Protein 3MZO (pdb70)

Nearest PDB structures (foldseek):
  3mzo-assembly1_B  TM=9.950E-01  e=4.809E-27  Listeria innocua
  3mzo-assembly1_C  TM=9.823E-01  e=2.670E-24  Listeria innocua
  2paq-assembly1_A  TM=8.646E-01  e=4.583E-08  Escherichia coli K-12
  5tk6-assembly1_A  TM=8.213E-01  e=2.637E-07  Priestia megaterium
  2cqz-assembly1_D  TM=7.519E-01  e=4.560E-05  Pyrococcus horikoshii OT3

Radius of gyration: 26.07 Å; Cα contacts (8 Å, |Δi|>4): 784; chains: 3; bounding box: 57×78×60 Å

Structure (mmCIF, N/CA/C/O backbone):
data_3MZO
#
_entry.id   3MZO
#
_cell.length_a   101.243
_cell.length_b   121.866
_cell.length_c   66.621
_cell.angle_alpha   90.000
_cell.angle_beta   121.360
_cell.angle_gamma   90.000
#
_symmetry.space_group_name_H-M   'C 1 2 1'
#
loop_
_entity.id
_entity.type
_entity.pdbx_description
1 polymer 'Lin2634 protein'
2 non-polymer 'CALCIUM ION'
3 non-polymer DI(HYDROXYETHYL)ETHER
4 water water
#
loop_
_atom_site.group_PDB
_atom_site.id
_atom_site.type_symbol
_atom_site.label_atom_id
_atom_site.label_alt_id
_atom_site.label_comp_id
_atom_site.label_asym_id
_atom_site.label_entity_id
_atom_site.label_seq_id
_atom_site.pdbx_PDB_ins_code
_atom_site.Cartn_x
_atom_site.Cartn_y
_atom_site.Cartn_z
_atom_site.occupancy
_atom_site.B_iso_or_equiv
_atom_site.auth_seq_id
_atom_site.auth_comp_id
_atom_site.auth_asym_id
_atom_site.auth_atom_id
_atom_site.pdbx_PDB_model_num
ATOM 1 N N . GLY A 1 1 ? 18.658 80.586 -16.986 1.00 54.53 0 GLY A N 1
ATOM 2 C CA . GLY A 1 1 ? 19.586 81.584 -16.370 1.00 55.49 0 GLY A CA 1
ATOM 3 C C . GLY A 1 1 ? 18.830 82.755 -15.749 1.00 53.12 0 GLY A C 1
ATOM 4 O O . GLY A 1 1 ? 17.641 82.629 -15.416 1.00 55.14 0 GLY A O 1
ATOM 13 N N . GLY A 1 3 ? 16.580 85.679 -14.949 1.00 30.85 2 GLY A N 1
ATOM 14 C CA . GLY A 1 3 ? 15.329 86.230 -15.470 1.00 26.20 2 GLY A CA 1
ATOM 15 C C . GLY A 1 3 ? 14.179 86.088 -14.490 1.00 23.54 2 GLY A C 1
ATOM 16 O O . GLY A 1 3 ? 14.189 85.212 -13.623 1.00 22.62 2 GLY A O 1
ATOM 17 N N . ILE A 1 4 ? 13.176 86.953 -14.639 1.00 21.62 3 ILE A N 1
ATOM 18 C CA . ILE A 1 4 ? 11.987 86.916 -13.829 1.00 21.21 3 ILE A CA 1
ATOM 19 C C . ILE A 1 4 ? 11.214 85.604 -14.028 1.00 21.59 3 ILE A C 1
ATOM 20 O O . ILE A 1 4 ? 10.570 85.118 -13.099 1.00 21.31 3 ILE A O 1
ATOM 25 N N . HIS A 1 5 ? 11.335 85.003 -15.206 1.00 21.81 4 HIS A N 1
ATOM 26 C CA . HIS A 1 5 ? 10.727 83.694 -15.450 1.00 23.52 4 HIS A CA 1
ATOM 27 C C . HIS A 1 5 ? 11.197 82.690 -14.379 1.00 23.43 4 HIS A C 1
ATOM 28 O O . HIS A 1 5 ? 10.393 81.961 -13.807 1.00 20.12 4 HIS A O 1
ATOM 35 N N . GLN A 1 6 ? 12.485 82.693 -14.081 1.00 26.11 5 GLN A N 1
ATOM 36 C CA . GLN A 1 6 ? 13.045 81.789 -13.072 1.00 28.61 5 GLN A CA 1
ATOM 37 C C . GLN A 1 6 ? 12.446 82.067 -11.710 1.00 26.26 5 GLN A C 1
ATOM 38 O O . GLN A 1 6 ? 12.203 81.151 -10.915 1.00 27.30 5 GLN A O 1
ATOM 44 N N . TYR A 1 7 ? 12.280 83.346 -11.407 1.00 23.53 6 TYR A N 1
ATOM 45 C CA . TYR A 1 7 ? 11.689 83.751 -10.137 1.00 23.32 6 TYR A CA 1
ATOM 46 C C . TYR A 1 7 ? 10.237 83.264 -10.044 1.00 22.94 6 TYR A C 1
ATOM 47 O O . TYR A 1 7 ? 9.833 82.700 -9.017 1.00 20.32 6 TYR A O 1
ATOM 56 N N . PHE A 1 8 ? 9.457 83.492 -11.102 1.00 21.43 7 PHE A N 1
ATOM 57 C CA . PHE A 1 8 ? 8.091 83.007 -11.138 1.00 21.35 7 PHE A CA 1
ATOM 58 C C . PHE A 1 8 ? 8.004 81.465 -10.945 1.00 21.87 7 PHE A C 1
ATOM 59 O O . PHE A 1 8 ? 7.131 80.986 -10.205 1.00 21.86 7 PHE A O 1
ATOM 67 N N . GLN A 1 9 ? 8.877 80.698 -11.608 1.00 23.21 8 GLN A N 1
ATOM 68 C CA . GLN A 1 9 ? 8.905 79.227 -11.413 1.00 23.72 8 GLN A CA 1
ATOM 69 C C . GLN A 1 9 ? 9.173 78.862 -9.963 1.00 23.63 8 GLN A C 1
ATOM 70 O O . GLN A 1 9 ? 8.535 77.971 -9.400 1.00 24.22 8 GLN A O 1
ATOM 76 N N . SER A 1 10 ? 10.076 79.597 -9.352 1.00 23.00 9 SER A N 1
ATOM 77 C CA . SER A 1 10 ? 10.470 79.375 -7.955 1.00 26.21 9 SER A CA 1
ATOM 78 C C . SER A 1 10 ? 9.348 79.468 -6.939 1.00 24.94 9 SER A C 1
ATOM 79 O O . SE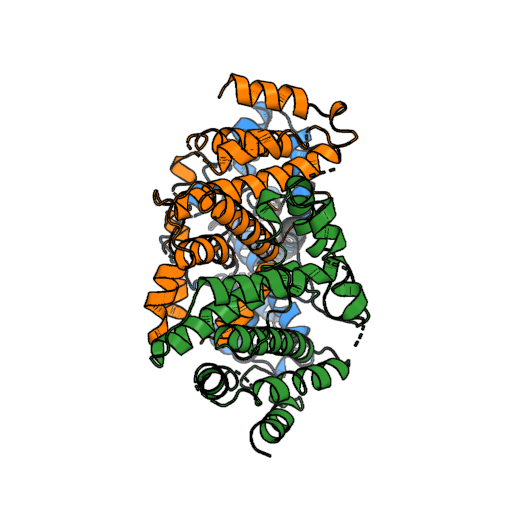R A 1 10 ? 9.411 78.806 -5.918 1.00 25.48 9 SER A O 1
ATOM 82 N N . LEU A 1 11 ? 8.343 80.295 -7.200 1.00 21.92 10 LEU A N 1
ATOM 83 C CA . LEU A 1 11 ? 7.218 80.437 -6.302 1.00 21.47 10 LEU A CA 1
ATOM 84 C C . LEU A 1 11 ? 6.548 79.105 -5.973 1.00 21.91 10 LEU A C 1
ATOM 85 O O . LEU A 1 11 ? 6.157 78.868 -4.824 1.00 22.28 10 LEU A O 1
ATOM 90 N N . SER A 1 12 ? 6.456 78.229 -6.961 1.00 18.68 11 SER A N 1
ATOM 91 C CA . SER A 1 12 ? 5.866 76.932 -6.806 1.00 22.31 11 SER A CA 1
ATOM 92 C C . SER A 1 12 ? 6.707 76.016 -5.933 1.00 20.32 11 SER A C 1
ATOM 93 O O . SER A 1 12 ? 6.164 75.123 -5.298 1.00 20.75 11 SER A O 1
ATOM 96 N N . ASP A 1 13 ? 8.021 76.183 -5.980 1.00 23.08 12 ASP A N 1
ATOM 97 C CA . ASP A 1 13 ? 8.921 75.382 -5.164 1.00 22.86 12 ASP A CA 1
ATOM 98 C C . ASP A 1 13 ? 8.670 75.567 -3.647 1.00 23.39 12 ASP A C 1
ATOM 99 O O . ASP A 1 13 ? 8.907 74.651 -2.862 1.00 24.77 12 ASP A O 1
ATOM 104 N N . LEU A 1 14 ? 8.131 76.722 -3.255 1.00 22.12 13 LEU A N 1
ATOM 105 C CA . LEU A 1 14 ? 7.786 76.977 -1.877 1.00 20.76 13 LEU A CA 1
ATOM 106 C C . LEU A 1 14 ? 6.590 76.185 -1.425 1.00 21.46 13 LEU A C 1
ATOM 107 O O . LEU A 1 14 ? 6.328 76.142 -0.231 1.00 20.58 13 LEU A O 1
ATOM 112 N N . GLU A 1 15 ? 5.895 75.525 -2.350 1.00 19.47 14 GLU A N 1
ATOM 113 C CA . GLU A 1 15 ? 4.820 74.596 -1.996 1.00 21.39 14 GLU A CA 1
ATOM 114 C C . GLU A 1 15 ? 5.378 73.245 -1.571 1.00 21.91 14 GLU A C 1
ATOM 115 O O . GLU A 1 15 ? 4.636 72.389 -1.092 1.00 23.23 14 GLU A O 1
ATOM 121 N N . ASN A 1 16 ? 6.655 73.018 -1.840 1.00 23.02 15 ASN A N 1
ATOM 122 C CA . ASN A 1 16 ? 7.258 71.742 -1.578 1.00 26.47 15 ASN A CA 1
ATOM 123 C C . ASN A 1 16 ? 8.200 71.790 -0.368 1.00 27.54 15 ASN A C 1
ATOM 124 O O . ASN A 1 16 ? 8.909 70.820 -0.112 1.00 29.30 15 ASN A O 1
ATOM 129 N N . ILE A 1 17 ? 8.266 72.936 0.311 1.00 27.20 16 ILE A N 1
ATOM 130 C CA . ILE A 1 17 ? 9.029 73.081 1.556 1.00 24.70 16 ILE A CA 1
ATOM 131 C C . ILE A 1 17 ? 7.988 73.219 2.635 1.00 23.96 16 ILE A C 1
ATOM 132 O O . ILE A 1 17 ? 7.104 74.064 2.547 1.00 20.41 16 ILE A O 1
ATOM 137 N N . TYR A 1 18 ? 8.093 72.391 3.659 1.00 23.24 17 TYR A N 1
ATOM 138 C CA . TYR A 1 18 ? 7.101 72.346 4.723 1.00 24.87 17 TYR A CA 1
ATOM 139 C C . TYR A 1 18 ? 7.651 72.862 6.047 1.00 26.42 17 TYR A C 1
ATOM 140 O O . TYR A 1 18 ? 8.845 72.819 6.326 1.00 28.46 17 TYR A O 1
ATOM 149 N N . ARG A 1 19 ? 6.763 73.372 6.862 1.00 24.42 18 ARG A N 1
ATOM 150 C CA . ARG A 1 19 ? 7.189 73.939 8.136 1.00 27.75 18 ARG A CA 1
ATOM 151 C C . ARG A 1 19 ? 7.457 72.857 9.172 1.00 27.75 18 ARG A C 1
ATOM 152 O O . ARG A 1 19 ? 6.692 71.903 9.268 1.00 23.70 18 ARG A O 1
ATOM 160 N N . CYS A 1 20 ? 8.533 73.043 9.922 1.00 32.32 19 CYS A N 1
ATOM 161 C CA . CYS A 1 20 ? 9.005 72.109 10.978 1.00 37.51 19 CYS A CA 1
ATOM 162 C C . CYS A 1 20 ? 8.749 70.645 10.637 1.00 33.95 19 CYS A C 1
ATOM 163 O O . CYS A 1 20 ? 7.920 69.981 11.230 1.00 33.09 19 CYS A O 1
ATOM 166 N N . PRO A 1 21 ? 9.432 70.165 9.618 1.00 31.30 20 PRO A N 1
ATOM 167 C CA . PRO A 1 21 ? 9.261 68.786 9.275 1.00 34.43 20 PRO A CA 1
ATOM 168 C C . PRO A 1 21 ? 9.888 67.890 10.360 1.00 33.16 20 PRO A C 1
ATOM 169 O O . PRO A 1 21 ? 10.780 68.322 11.091 1.00 32.90 20 PRO A O 1
ATOM 173 N N . GLY A 1 22 ? 9.380 66.679 10.490 1.00 33.67 21 GLY A N 1
ATOM 174 C CA . GLY A 1 22 ? 9.928 65.721 11.468 1.00 35.47 21 GLY A CA 1
ATOM 175 C C . GLY A 1 22 ? 8.794 65.113 12.258 1.00 36.47 21 GLY A C 1
ATOM 176 O O . GLY A 1 22 ? 8.386 63.964 12.015 1.00 34.17 21 GLY A O 1
ATOM 177 N N . LYS A 1 23 ? 8.240 65.906 13.157 1.00 35.65 22 LYS A N 1
ATOM 178 C CA . LYS A 1 23 ? 7.178 65.422 14.012 1.00 36.08 22 LYS A CA 1
ATOM 179 C C . LYS A 1 23 ? 5.885 65.304 13.224 1.00 30.88 22 LYS A C 1
ATOM 180 O O . LYS A 1 23 ? 5.568 66.103 12.366 1.00 29.97 22 LYS A O 1
ATOM 186 N N . PHE A 1 24 ? 5.130 64.281 13.538 1.00 30.86 23 PHE A N 1
ATOM 187 C CA . PHE A 1 24 ? 3.843 64.075 12.928 1.00 28.66 23 PHE A CA 1
ATOM 188 C C . PHE A 1 24 ? 2.936 65.274 13.137 1.00 26.96 23 PHE A C 1
ATOM 189 O O . PHE A 1 24 ? 2.817 65.777 14.250 1.00 24.98 23 PHE A O 1
ATOM 197 N N . LYS A 1 25 ? 2.253 65.680 12.065 1.00 25.60 24 LYS A N 1
ATOM 198 C CA . LYS A 1 25 ? 1.190 66.675 12.144 1.00 26.67 24 LYS A CA 1
ATOM 199 C C . LYS A 1 25 ? 0.005 66.132 11.414 1.00 25.50 24 LYS A C 1
ATOM 200 O O . LYS A 1 25 ? 0.153 65.496 10.374 1.00 24.06 24 LYS A O 1
ATOM 206 N N . TYR A 1 26 ? -1.190 66.369 11.936 1.00 25.51 25 TYR A N 1
ATOM 207 C CA . TYR A 1 26 ? -2.383 65.995 11.204 1.00 23.56 25 TYR A CA 1
ATOM 208 C C . TYR A 1 26 ? -2.551 66.816 9.911 1.00 26.44 25 TYR A C 1
ATOM 209 O O . TYR A 1 26 ? -3.148 66.333 8.943 1.00 23.70 25 TYR A O 1
ATOM 218 N N . GLN A 1 27 ? -2.107 68.065 9.919 1.00 23.45 26 GLN A N 1
ATOM 219 C CA . GLN A 1 27 ? -2.146 68.898 8.692 1.00 26.22 26 GLN A CA 1
ATOM 220 C C . GLN A 1 27 ? -0.780 69.563 8.492 1.00 26.93 26 GLN A C 1
ATOM 221 O O . GLN A 1 27 ? -0.363 70.345 9.342 1.00 31.14 26 GLN A O 1
ATOM 227 N N . GLU A 1 28 ? -0.069 69.268 7.404 1.00 24.04 27 GLU A N 1
ATOM 228 C CA A GLU A 1 28 ? 1.215 69.931 7.128 0.50 25.63 27 GLU A CA 1
ATOM 229 C CA B GLU A 1 28 ? 1.209 69.940 7.126 0.50 24.88 27 GLU A CA 1
ATOM 230 C C . GLU A 1 28 ? 0.936 71.287 6.444 1.00 23.68 27 GLU A C 1
ATOM 231 O O . GLU A 1 28 ? -0.087 71.467 5.865 1.00 25.42 27 GLU A O 1
ATOM 242 N N . HIS A 1 29 ? 1.853 72.245 6.537 1.00 21.62 28 HIS A N 1
ATOM 243 C CA . HIS A 1 29 ? 1.651 73.555 5.921 1.00 21.11 28 HIS A CA 1
ATOM 244 C C . HIS A 1 29 ? 2.888 73.882 5.144 1.00 19.23 28 HIS A C 1
ATOM 245 O O . HIS A 1 29 ? 3.947 73.858 5.712 1.00 20.05 28 HIS A O 1
ATOM 252 N N . SER A 1 30 ? 2.783 74.190 3.842 1.00 17.73 29 SER A N 1
ATOM 253 C CA . SER A 1 30 ? 3.955 74.620 3.085 1.00 18.32 29 SER A CA 1
ATOM 254 C C . SER A 1 30 ? 4.391 76.037 3.470 1.00 16.34 29 SER A C 1
ATOM 255 O O . SER A 1 30 ? 3.626 76.805 4.050 1.00 15.70 29 SER A O 1
ATOM 258 N N . VAL A 1 31 ? 5.585 76.424 3.082 1.00 15.87 30 VAL A N 1
ATOM 259 C CA . VAL A 1 31 ? 6.023 77.754 3.374 1.00 17.04 30 VAL A CA 1
ATOM 260 C C . VAL A 1 31 ? 5.145 78.738 2.598 1.00 17.21 30 VAL A C 1
ATOM 261 O O . VAL A 1 31 ? 4.868 79.816 3.073 1.00 17.12 30 VAL A O 1
ATOM 265 N N . ALA A 1 32 ? 4.720 78.351 1.383 1.00 18.54 31 ALA A N 1
ATOM 266 C CA . ALA A 1 32 ? 3.823 79.173 0.569 1.00 17.72 31 ALA A CA 1
ATOM 267 C C . ALA A 1 32 ? 2.516 79.469 1.284 1.00 17.30 31 ALA A C 1
ATOM 268 O O . ALA A 1 32 ? 2.046 80.627 1.339 1.00 18.26 31 ALA A O 1
ATOM 270 N N . GLU A 1 33 ? 1.928 78.419 1.837 1.00 15.87 32 GLU A N 1
ATOM 271 C CA . GLU A 1 33 ? 0.697 78.551 2.609 1.00 18.36 32 GLU A CA 1
ATOM 272 C C . GLU A 1 33 ? 0.838 79.421 3.864 1.00 18.97 32 GLU A C 1
ATOM 273 O O . GLU A 1 33 ? 0.004 80.295 4.102 1.00 16.01 32 GLU A O 1
ATOM 279 N N . HIS A 1 34 ? 1.907 79.196 4.629 1.00 18.91 33 HIS A N 1
ATOM 280 C CA . HIS A 1 34 ? 2.240 80.021 5.802 1.00 17.57 33 HIS A CA 1
ATOM 281 C C . HIS A 1 34 ? 2.352 81.502 5.377 1.00 17.98 33 HIS A C 1
ATOM 282 O O . HIS A 1 34 ? 1.872 82.375 6.068 1.00 17.64 33 HIS A O 1
ATOM 289 N N . SER A 1 35 ? 2.983 81.754 4.228 1.00 14.42 34 SER A N 1
ATOM 290 C CA . SER A 1 35 ? 3.123 83.111 3.736 1.00 16.55 34 SER A CA 1
ATOM 291 C C . SER A 1 35 ? 1.768 83.740 3.415 1.00 17.30 34 SER A C 1
ATOM 292 O O . SER A 1 35 ? 1.536 84.873 3.790 1.00 17.23 34 SER A O 1
ATOM 295 N N . TYR A 1 36 ? 0.901 83.009 2.740 1.00 17.01 35 TYR A N 1
ATOM 296 C CA . TYR A 1 36 ? -0.462 83.476 2.463 1.00 15.38 35 TYR A CA 1
ATOM 297 C C . TYR A 1 36 ? -1.158 83.832 3.782 1.00 15.79 35 TYR A C 1
ATOM 298 O O . TYR A 1 36 ? -1.795 84.879 3.912 1.00 17.86 35 TYR A O 1
ATOM 307 N N . LYS A 1 37 ? -1.038 82.943 4.761 1.00 15.34 36 LYS A N 1
ATOM 308 C CA . LYS A 1 37 ? -1.740 83.145 6.028 1.00 17.29 36 LYS A CA 1
ATOM 309 C C . LYS A 1 37 ? -1.159 84.325 6.816 1.00 15.55 36 LYS A C 1
ATOM 310 O O . LYS A 1 37 ? -1.898 85.140 7.327 1.00 13.23 36 LYS A O 1
ATOM 316 N N . VAL A 1 38 ? 0.159 84.449 6.860 1.00 15.57 37 VAL A N 1
ATOM 317 C CA . VAL A 1 38 ? 0.762 85.574 7.568 1.00 16.96 37 VAL A CA 1
ATOM 318 C C . VAL A 1 38 ? 0.330 86.914 6.930 1.00 18.89 37 VAL A C 1
ATOM 319 O O . VAL A 1 38 ? 0.091 87.882 7.648 1.00 17.02 37 VAL A O 1
ATOM 323 N N . THR A 1 39 ? 0.231 86.976 5.594 1.00 16.93 38 THR A N 1
ATOM 324 C CA . THR A 1 39 ? -0.127 88.212 4.924 1.00 16.72 38 THR A CA 1
ATOM 325 C C . THR A 1 39 ? -1.599 88.537 5.212 1.00 17.32 38 THR A C 1
ATOM 326 O O . THR A 1 39 ? -1.949 89.700 5.439 1.00 18.62 38 THR A O 1
ATOM 330 N N . SER A 1 40 ? -2.449 87.508 5.275 1.00 16.49 39 SER A N 1
ATOM 331 C CA . SER A 1 40 ? -3.863 87.715 5.588 1.00 17.30 39 SER A CA 1
ATOM 332 C C . SER A 1 40 ? -4.063 88.211 7.037 1.00 17.74 39 SER A C 1
ATOM 333 O O . SER A 1 40 ? -4.909 89.071 7.288 1.00 18.47 39 SER A O 1
ATOM 336 N N . ILE A 1 41 ? -3.280 87.661 7.954 1.00 18.17 40 ILE A N 1
ATOM 337 C CA . ILE A 1 41 ? -3.301 88.031 9.393 1.00 17.23 40 ILE A CA 1
ATOM 338 C C . ILE A 1 41 ? -2.779 89.503 9.482 1.00 19.22 40 ILE A C 1
ATOM 339 O O . ILE A 1 41 ? -3.405 90.346 10.088 1.00 19.57 40 ILE A O 1
ATOM 344 N N . ALA A 1 42 ? -1.655 89.791 8.829 1.00 15.84 41 ALA A N 1
ATOM 345 C CA . ALA A 1 42 ? -1.107 91.138 8.806 1.00 18.62 41 ALA A CA 1
ATOM 346 C C . ALA A 1 42 ? -2.106 92.163 8.219 1.00 20.09 41 ALA A C 1
ATOM 347 O O . ALA A 1 42 ? -2.243 93.236 8.761 1.00 20.00 41 ALA A O 1
ATOM 349 N N . GLN A 1 43 ? -2.802 91.798 7.144 1.00 18.93 42 GLN A N 1
ATOM 350 C CA . GLN A 1 43 ? -3.836 92.596 6.534 1.00 21.96 42 GLN A CA 1
ATOM 351 C C . GLN A 1 43 ? -4.927 92.956 7.557 1.00 22.13 42 GLN A C 1
ATOM 352 O O . GLN A 1 43 ? -5.395 94.115 7.633 1.00 22.91 42 GLN A O 1
ATOM 358 N N . PHE A 1 44 ? -5.330 91.984 8.356 1.00 20.09 43 PHE A N 1
ATOM 359 C CA . PHE A 1 44 ? -6.293 92.255 9.416 1.00 20.32 43 PHE A CA 1
ATOM 360 C C . PHE A 1 44 ? -5.733 93.250 10.459 1.00 22.66 43 PHE A C 1
ATOM 361 O O . PHE A 1 44 ? -6.377 94.225 10.813 1.00 21.74 43 PHE A O 1
ATOM 369 N N . PHE A 1 45 ? -4.518 93.024 10.923 1.00 22.70 44 PHE A N 1
ATOM 370 C CA . PHE A 1 45 ? -3.989 93.876 11.969 1.00 23.64 44 PHE A CA 1
ATOM 371 C C . PHE A 1 45 ? -3.768 95.300 11.483 1.00 24.53 44 PHE A C 1
ATOM 372 O O . PHE A 1 45 ? -3.874 96.240 12.265 1.00 24.86 44 PHE A O 1
ATOM 380 N N . GLY A 1 46 ? -3.467 95.456 10.197 1.00 23.42 45 GLY A N 1
ATOM 381 C CA . GLY A 1 46 ? -3.369 96.756 9.579 1.00 23.31 45 GLY A CA 1
ATOM 382 C C . GLY A 1 46 ? -4.655 97.513 9.741 1.00 26.28 45 GLY A C 1
ATOM 383 O O . GLY A 1 46 ? -4.639 98.692 10.092 1.00 26.06 45 GLY A O 1
ATOM 384 N N . ALA A 1 47 ? -5.773 96.833 9.499 1.00 25.17 46 ALA A N 1
ATOM 385 C CA . ALA A 1 47 ? -7.103 97.458 9.638 1.00 28.00 46 ALA A CA 1
ATOM 386 C C . ALA A 1 47 ? -7.378 97.892 11.067 1.00 27.61 46 ALA A C 1
ATOM 387 O O . ALA A 1 47 ? -7.969 98.962 11.287 1.00 28.97 46 ALA A O 1
ATOM 389 N N . VAL A 1 48 ? -6.988 97.046 12.022 1.00 25.80 47 VAL A N 1
ATOM 390 C CA . VAL A 1 48 ? -7.122 97.346 13.455 1.00 24.93 47 VAL A CA 1
ATOM 391 C C . VAL A 1 48 ? -6.316 98.635 13.796 1.00 28.43 47 VAL A C 1
ATOM 392 O O . VAL A 1 48 ? -6.797 99.529 14.509 1.00 30.53 47 VAL A O 1
ATOM 396 N N . GLU A 1 49 ? -5.087 98.718 13.295 1.00 28.24 48 GLU A N 1
ATOM 397 C CA . GLU A 1 49 ? -4.232 99.866 13.601 1.00 29.85 48 GLU A CA 1
ATOM 398 C C . GLU A 1 49 ? -4.815 101.170 13.004 1.00 31.32 48 GLU A C 1
ATOM 399 O O . GLU A 1 49 ? -4.778 102.227 13.637 1.00 30.09 48 GLU A O 1
ATOM 405 N N . GLU A 1 50 ? -5.381 101.091 11.800 1.00 32.99 49 GLU A N 1
ATOM 406 C CA . GLU A 1 50 ? -5.998 102.266 11.180 1.00 34.58 49 GLU A CA 1
ATOM 407 C C . GLU A 1 50 ? -7.245 102.683 11.941 1.00 36.27 49 GLU A C 1
ATOM 408 O O . GLU A 1 50 ? -7.455 103.874 12.121 1.00 36.74 49 GLU A O 1
ATOM 414 N N . ASP A 1 51 ? -8.062 101.714 12.367 1.00 33.28 50 ASP A N 1
ATOM 415 C CA . ASP A 1 51 ? -9.230 101.990 13.202 1.00 35.38 50 ASP A CA 1
ATOM 416 C C . ASP A 1 51 ? -8.770 102.720 14.493 1.00 36.01 50 ASP A C 1
ATOM 417 O O . ASP A 1 51 ? -9.499 103.575 15.018 1.00 38.02 50 ASP A O 1
ATOM 422 N N . ALA A 1 52 ? -7.588 102.378 15.007 1.00 34.62 51 ALA A N 1
ATOM 423 C CA . ALA A 1 52 ? -7.083 102.982 16.244 1.00 35.46 51 ALA A CA 1
ATOM 424 C C . ALA A 1 52 ? -6.454 104.348 16.000 1.00 37.04 51 ALA A C 1
ATOM 425 O O . ALA A 1 52 ? -5.963 104.963 16.937 1.00 37.39 51 ALA A O 1
ATOM 427 N N . GLY A 1 53 ? -6.414 104.803 14.746 1.00 37.46 52 GLY A N 1
ATOM 428 C CA . GLY A 1 53 ? -5.872 106.108 14.420 1.00 39.14 52 GLY A CA 1
ATOM 429 C C . GLY A 1 53 ? -4.447 106.111 13.923 1.00 39.93 52 GLY A C 1
ATOM 430 O O . GLY A 1 53 ? -3.892 107.170 13.689 1.00 39.81 52 GLY A O 1
ATOM 431 N N . ASN A 1 54 ? -3.856 104.940 13.698 1.00 38.93 53 ASN A N 1
ATOM 432 C CA . ASN A 1 54 ? -2.464 104.875 13.266 1.00 39.21 53 ASN A CA 1
ATOM 433 C C . ASN A 1 54 ? -2.313 104.763 11.768 1.00 39.47 53 ASN A C 1
ATOM 434 O O . ASN A 1 54 ? -2.929 103.915 11.119 1.00 42.66 53 ASN A O 1
ATOM 439 N N . GLU A 1 55 ? -1.436 105.600 11.241 1.00 40.32 54 GLU A N 1
ATOM 440 C CA A GLU A 1 55 ? -1.135 105.623 9.816 0.50 40.54 54 GLU A CA 1
ATOM 441 C CA B GLU A 1 55 ? -1.135 105.640 9.822 0.50 40.45 54 GLU A CA 1
ATOM 442 C C . GLU A 1 55 ? -0.382 104.350 9.458 1.00 37.00 54 GLU A C 1
ATOM 443 O O . GLU A 1 55 ? 0.617 104.009 10.079 1.00 34.86 54 GLU A O 1
ATOM 454 N N . VAL A 1 56 ? -0.856 103.629 8.460 1.00 37.02 55 VAL A N 1
ATOM 455 C CA . VAL A 1 56 ? -0.164 102.385 8.058 1.00 31.35 55 VAL A CA 1
ATOM 456 C C . VAL A 1 56 ? 0.425 102.589 6.680 1.00 30.82 55 VAL A C 1
ATOM 457 O O . VAL A 1 56 ? -0.239 103.100 5.821 1.00 29.33 55 VAL A O 1
ATOM 461 N N . ASN A 1 57 ? 1.689 102.215 6.499 1.00 31.05 56 ASN A N 1
ATOM 462 C CA . ASN A 1 57 ? 2.306 102.137 5.180 1.00 30.59 56 ASN A CA 1
ATOM 463 C C . ASN A 1 57 ? 1.954 100.749 4.601 1.00 28.68 56 ASN A C 1
ATOM 464 O O . ASN A 1 57 ? 2.599 99.733 4.927 1.00 28.20 56 ASN A O 1
ATOM 469 N N . TRP A 1 58 ? 0.946 100.716 3.739 1.00 28.25 57 TRP A N 1
ATOM 470 C CA . TRP A 1 58 ? 0.403 99.449 3.275 1.00 30.04 57 TRP A CA 1
ATOM 471 C C . TRP A 1 58 ? 1.346 98.639 2.392 1.00 28.39 57 TRP A C 1
ATOM 472 O O . TRP A 1 58 ? 1.420 97.400 2.507 1.00 26.59 57 TRP A O 1
ATOM 483 N N . ARG A 1 59 ? 2.100 99.318 1.530 1.00 25.24 58 ARG A N 1
ATOM 484 C CA . ARG A 1 59 ? 3.090 98.615 0.753 1.00 26.93 58 ARG A CA 1
ATOM 485 C C . ARG A 1 59 ? 4.099 97.900 1.656 1.00 27.95 58 ARG A C 1
ATOM 486 O O . ARG A 1 59 ? 4.449 96.732 1.427 1.00 25.15 58 ARG A O 1
ATOM 494 N N . ALA A 1 60 ? 4.609 98.615 2.651 1.00 27.29 59 ALA A N 1
ATOM 495 C CA . ALA A 1 60 ? 5.501 97.996 3.649 1.00 25.58 59 ALA A CA 1
ATOM 496 C C . ALA A 1 60 ? 4.832 96.839 4.445 1.00 23.60 59 ALA A C 1
ATOM 497 O O . ALA A 1 60 ? 5.443 95.799 4.659 1.00 24.91 59 ALA A O 1
ATOM 499 N N . LEU A 1 61 ? 3.586 97.005 4.875 1.00 22.71 60 LEU A N 1
ATOM 500 C CA . LEU A 1 61 ? 2.891 95.963 5.629 1.00 22.03 60 LEU A CA 1
ATOM 501 C C . LEU A 1 61 ? 2.861 94.648 4.793 1.00 21.64 60 LEU A C 1
ATOM 502 O O . LEU A 1 61 ? 3.285 93.570 5.252 1.00 20.26 60 LEU A O 1
ATOM 507 N N . TYR A 1 62 ? 2.420 94.790 3.552 1.00 19.99 61 TYR A N 1
ATOM 508 C CA . TYR A 1 62 ? 2.171 93.663 2.675 1.00 21.04 61 TYR A CA 1
ATOM 509 C C . TYR A 1 62 ? 3.475 93.052 2.195 1.00 21.89 61 TYR A C 1
ATOM 510 O O . TYR A 1 62 ? 3.631 91.830 2.251 1.00 19.50 61 TYR A O 1
ATOM 519 N N . GLU A 1 63 ? 4.456 93.885 1.806 1.00 20.21 62 GLU A N 1
ATOM 520 C CA . GLU A 1 63 ? 5.695 93.310 1.337 1.00 22.14 62 GLU A CA 1
ATOM 521 C C . GLU A 1 63 ? 6.464 92.583 2.426 1.00 21.20 62 GLU A C 1
ATOM 522 O O . GLU A 1 63 ? 7.141 91.604 2.138 1.00 21.50 62 GLU A O 1
ATOM 528 N N . LYS A 1 64 ? 6.440 93.088 3.650 1.00 20.65 63 LYS A N 1
ATOM 529 C CA . LYS A 1 64 ? 7.133 92.417 4.727 1.00 22.87 63 LYS A CA 1
ATOM 530 C C . LYS A 1 64 ? 6.524 91.047 4.954 1.00 20.98 63 LYS A C 1
ATOM 531 O O . LYS A 1 64 ? 7.243 90.052 5.053 1.00 19.57 63 LYS A O 1
ATOM 537 N N . ALA A 1 65 ? 5.204 90.999 5.021 1.00 19.36 64 ALA A N 1
ATOM 538 C CA . ALA A 1 65 ? 4.465 89.763 5.326 1.00 18.38 64 ALA A CA 1
ATOM 539 C C . ALA A 1 65 ? 4.595 88.731 4.196 1.00 19.47 64 ALA A C 1
ATOM 540 O O . ALA A 1 65 ? 4.964 87.557 4.420 1.00 21.78 64 ALA A O 1
ATOM 542 N N . LEU A 1 66 ? 4.380 89.175 2.969 1.00 20.27 65 LEU A N 1
ATOM 543 C CA . LEU A 1 66 ? 4.396 88.248 1.842 1.00 17.94 65 LEU A CA 1
ATOM 544 C C . LEU A 1 66 ? 5.742 87.578 1.583 1.00 18.20 65 LEU A C 1
ATOM 545 O O . LEU A 1 66 ? 5.819 86.398 1.225 1.00 20.45 65 LEU A O 1
ATOM 550 N N . ASN A 1 67 ? 6.818 88.333 1.744 1.00 20.46 66 ASN A N 1
ATOM 551 C CA . ASN A 1 67 ? 8.130 87.873 1.353 1.00 19.01 66 ASN A CA 1
ATOM 552 C C . ASN A 1 67 ? 9.042 87.370 2.478 1.00 21.27 66 ASN A C 1
ATOM 553 O O . ASN A 1 67 ? 10.138 86.939 2.212 1.00 20.90 66 ASN A O 1
ATOM 558 N N . HIS A 1 68 ? 8.575 87.370 3.706 1.00 19.57 67 HIS A N 1
ATOM 559 C CA . HIS A 1 68 ? 9.450 87.090 4.834 1.00 21.79 67 HIS A CA 1
ATOM 560 C C . HIS A 1 68 ? 10.104 85.723 4.901 1.00 24.81 67 HIS A C 1
ATOM 561 O O . HIS A 1 68 ? 11.139 85.635 5.519 1.00 23.21 67 HIS A O 1
ATOM 568 N N . ASP A 1 69 ? 9.528 84.684 4.272 1.00 21.84 68 ASP A N 1
ATOM 569 C CA . ASP A 1 69 ? 10.097 83.346 4.283 1.00 22.37 68 ASP A CA 1
ATOM 570 C C . ASP A 1 69 ? 10.457 82.808 2.915 1.00 21.87 68 ASP A C 1
ATOM 571 O O . ASP A 1 69 ? 10.785 81.645 2.794 1.00 23.18 68 ASP A O 1
ATOM 576 N N . TYR A 1 70 ? 10.489 83.672 1.912 1.00 22.41 69 TYR A N 1
ATOM 577 C CA . TYR A 1 70 ? 10.907 83.295 0.588 1.00 23.40 69 TYR A CA 1
ATOM 578 C C . TYR A 1 70 ? 12.308 82.600 0.614 1.00 25.35 69 TYR A C 1
ATOM 579 O O . TYR A 1 70 ? 12.532 81.620 -0.092 1.00 23.85 69 TYR A O 1
ATOM 588 N N . SER A 1 71 ? 13.210 83.072 1.471 1.00 26.75 70 SER A N 1
ATOM 589 C CA . SER A 1 71 ? 14.583 82.522 1.542 1.00 28.26 70 SER A CA 1
ATOM 590 C C . SER A 1 71 ? 14.665 81.061 1.986 1.00 29.70 70 SER A C 1
ATOM 591 O O . SER A 1 71 ? 15.722 80.407 1.807 1.00 28.51 70 SER A O 1
ATOM 594 N N . GLU A 1 72 ? 13.568 80.543 2.547 1.00 26.09 71 GLU A N 1
ATOM 595 C CA A GLU A 1 72 ? 13.422 79.131 2.888 0.50 28.28 71 GLU A CA 1
ATOM 596 C CA B GLU A 1 72 ? 13.521 79.144 2.914 0.50 27.72 71 GLU A CA 1
ATOM 597 C C . GLU A 1 72 ? 13.611 78.257 1.675 1.00 30.67 71 GLU A C 1
ATOM 598 O O . GLU A 1 72 ? 13.843 77.059 1.800 1.00 27.55 71 GLU A O 1
ATOM 609 N N . LEU A 1 73 ? 13.437 78.847 0.482 1.00 29.41 72 LEU A N 1
ATOM 610 C CA . LEU A 1 73 ? 13.772 78.150 -0.759 1.00 31.80 72 LEU A CA 1
ATOM 611 C C . LEU A 1 73 ? 15.163 77.565 -0.766 1.00 35.64 72 LEU A C 1
ATOM 612 O O . LEU A 1 73 ? 15.379 76.508 -1.363 1.00 36.58 72 LEU A O 1
ATOM 617 N N . PHE A 1 74 ? 16.123 78.271 -0.177 1.00 37.12 73 PHE A N 1
ATOM 618 C CA . PHE A 1 74 ? 17.502 77.769 -0.182 1.00 41.31 73 PHE A CA 1
ATOM 619 C C . PHE A 1 74 ? 18.152 77.465 1.173 1.00 41.07 73 PHE A C 1
ATOM 620 O O . PHE A 1 74 ? 19.184 76.809 1.198 1.00 44.67 73 PHE A O 1
ATOM 628 N N . ILE A 1 75 ? 17.568 77.916 2.273 1.00 40.11 74 ILE A N 1
ATOM 629 C CA . ILE A 1 75 ? 18.070 77.572 3.594 1.00 42.85 74 ILE A CA 1
ATOM 630 C C . ILE A 1 75 ? 16.913 77.439 4.600 1.00 44.10 74 ILE A C 1
ATOM 631 O O . ILE A 1 75 ? 16.128 78.366 4.754 1.00 41.99 74 ILE A O 1
ATOM 636 N N . GLY A 1 76 ? 16.808 76.288 5.269 1.00 46.61 75 GLY A N 1
ATOM 637 C CA . GLY A 1 76 ? 15.819 76.080 6.340 1.00 49.93 75 GLY A CA 1
ATOM 638 C C . GLY A 1 76 ? 15.930 77.017 7.543 1.00 52.99 75 GLY A C 1
ATOM 639 O O . GLY A 1 76 ? 16.978 77.614 7.800 1.00 53.83 75 GLY A O 1
ATOM 640 N N . ASP A 1 77 ? 14.834 77.140 8.280 1.00 56.30 76 ASP A N 1
ATOM 641 C CA . ASP A 1 77 ? 14.761 78.017 9.449 1.00 59.46 76 ASP A CA 1
ATOM 642 C C . ASP A 1 77 ? 14.114 77.256 10.621 1.00 61.36 76 ASP A C 1
ATOM 643 O O . ASP A 1 77 ? 13.141 76.514 10.407 1.00 61.34 76 ASP A O 1
ATOM 648 N N . ILE A 1 78 ? 14.638 77.454 11.839 1.00 61.91 77 ILE A N 1
ATOM 649 C CA . ILE A 1 78 ? 14.189 76.704 13.045 1.00 63.61 77 ILE A CA 1
ATOM 650 C C . ILE A 1 78 ? 12.976 77.352 13.785 1.00 64.95 77 ILE A C 1
ATOM 651 O O . ILE A 1 78 ? 13.132 78.358 14.496 1.00 64.41 77 ILE A O 1
ATOM 656 N N . LYS A 1 79 ? 11.791 76.744 13.631 1.00 66.27 78 LYS A N 1
ATOM 657 C CA . LYS A 1 79 ? 10.502 77.284 14.153 1.00 67.64 78 LYS A CA 1
ATOM 658 C C . LYS A 1 79 ? 10.189 76.888 15.606 1.00 69.61 78 LYS A C 1
ATOM 659 O O . LYS A 1 79 ? 9.366 77.539 16.280 1.00 67.94 78 LYS A O 1
ATOM 665 N N . THR A 1 80 ? 10.831 75.815 16.065 1.00 70.95 79 THR A N 1
ATOM 666 C CA . THR A 1 80 ? 10.654 75.297 17.425 1.00 71.81 79 THR A CA 1
ATOM 667 C C . THR A 1 80 ? 11.494 76.163 18.402 1.00 73.38 79 THR A C 1
ATOM 668 O O . THR A 1 80 ? 12.453 76.817 17.962 1.00 73.33 79 THR A O 1
ATOM 672 N N . PRO A 1 81 ? 11.142 76.186 19.717 1.00 74.60 80 PRO A N 1
ATOM 673 C CA . PRO A 1 81 ? 11.883 77.080 20.641 1.00 76.49 80 PRO A CA 1
ATOM 674 C C . PRO A 1 81 ? 13.323 76.592 20.918 1.00 77.74 80 PRO A C 1
ATOM 675 O O . PRO A 1 81 ? 13.635 75.427 20.651 1.00 76.87 80 PRO A O 1
ATOM 679 N N . VAL A 1 82 ? 14.177 77.487 21.427 1.00 79.13 81 VAL A N 1
ATOM 680 C CA . VAL A 1 82 ? 15.615 77.203 21.643 1.00 80.86 81 VAL A CA 1
ATOM 681 C C . VAL A 1 82 ? 15.864 75.944 22.502 1.00 82.21 81 VAL A C 1
ATOM 682 O O . VAL A 1 82 ? 15.589 75.942 23.711 1.00 83.35 81 VAL A O 1
ATOM 686 N N . LYS A 1 83 ? 16.363 74.883 21.857 1.00 81.77 82 LYS A N 1
ATOM 687 C CA A LYS A 1 83 ? 16.724 73.646 22.551 0.50 82.76 82 LYS A CA 1
ATOM 688 C CA B LYS A 1 83 ? 16.709 73.631 22.539 0.50 82.31 82 LYS A CA 1
ATOM 689 C C . LYS A 1 83 ? 18.209 73.339 22.366 1.00 82.75 82 LYS A C 1
ATOM 690 O O . LYS A 1 83 ? 18.966 73.319 23.337 1.00 83.11 82 LYS A O 1
ATOM 701 N N . TYR A 1 84 ? 18.623 73.114 21.118 1.00 81.18 83 TYR A N 1
ATOM 702 C CA . TYR A 1 84 ? 20.012 72.750 20.788 1.00 81.31 83 TYR A CA 1
ATOM 703 C C . TYR A 1 84 ? 20.750 73.897 20.094 1.00 81.45 83 TYR A C 1
ATOM 704 O O . TYR A 1 84 ? 21.989 73.919 20.059 1.00 79.82 83 TYR A O 1
ATOM 713 N N . ALA A 1 85 ? 19.974 74.831 19.535 1.00 82.25 84 ALA A N 1
ATOM 714 C CA . ALA A 1 85 ? 20.499 76.027 18.875 1.00 82.84 84 ALA A CA 1
ATOM 715 C C . ALA A 1 85 ? 20.522 77.211 19.856 1.00 83.05 84 ALA A C 1
ATOM 716 O O . ALA A 1 85 ? 19.468 77.654 20.342 1.00 83.50 84 ALA A O 1
ATOM 718 N N . THR A 1 86 ? 21.725 77.716 20.132 1.00 82.86 85 THR A N 1
ATOM 719 C CA . THR A 1 86 ? 21.911 78.852 21.029 1.00 82.48 85 THR A CA 1
ATOM 720 C C . THR A 1 86 ? 21.526 80.152 20.303 1.00 81.06 85 THR A C 1
ATOM 721 O O . THR A 1 86 ? 20.843 80.130 19.271 1.00 78.79 85 THR A O 1
ATOM 725 N N . THR A 1 87 ? 21.946 81.283 20.860 1.00 80.91 86 THR A N 1
ATOM 726 C CA . THR A 1 87 ? 21.812 82.571 20.192 1.00 79.20 86 THR A CA 1
ATOM 727 C C . THR A 1 87 ? 22.974 82.773 19.222 1.00 77.44 86 THR A C 1
ATOM 728 O O . THR A 1 87 ? 22.763 83.260 18.108 1.00 76.55 86 THR A O 1
ATOM 732 N N . GLU A 1 88 ? 24.184 82.392 19.639 1.00 75.95 87 GLU A N 1
ATOM 733 C CA . GLU A 1 88 ? 25.372 82.469 18.769 1.00 75.17 87 GLU A CA 1
ATOM 734 C C . GLU A 1 88 ? 25.158 81.654 17.473 1.00 73.54 87 GLU A C 1
ATOM 735 O O . GLU A 1 88 ? 25.500 82.103 16.370 1.00 72.60 87 GLU A O 1
ATOM 738 N N . LEU A 1 89 ? 24.567 80.468 17.624 1.00 71.00 88 LEU A N 1
ATOM 739 C CA . LEU A 1 89 ? 24.356 79.540 16.507 1.00 69.00 88 LEU A CA 1
ATOM 740 C C . LEU A 1 89 ? 23.250 80.027 15.565 1.00 64.89 88 LEU A C 1
ATOM 741 O O . LEU A 1 89 ? 23.382 79.873 14.359 1.00 61.62 88 LEU A O 1
ATOM 746 N N . ARG A 1 90 ? 22.183 80.619 16.115 1.00 63.64 89 ARG A N 1
ATOM 747 C CA . ARG A 1 90 ? 21.102 81.206 15.310 1.00 62.73 89 ARG A CA 1
ATOM 748 C C . ARG A 1 90 ? 21.522 82.468 14.505 1.00 62.01 89 ARG A C 1
ATOM 749 O O . ARG A 1 90 ? 20.992 82.720 13.403 1.00 57.69 89 ARG A O 1
ATOM 757 N N . GLU A 1 91 ? 22.468 83.242 15.039 1.00 61.67 90 GLU A N 1
ATOM 758 C CA . GLU A 1 91 ? 23.074 84.366 14.290 1.00 62.73 90 GLU A CA 1
ATOM 759 C C . GLU A 1 91 ? 23.975 83.889 13.146 1.00 61.05 90 GLU A C 1
ATOM 760 O O . GLU A 1 91 ? 24.021 84.526 12.100 1.00 59.51 90 GLU A O 1
ATOM 774 N N . LEU A 1 93 ? 23.401 81.143 11.461 1.00 53.82 92 LEU A N 1
ATOM 775 C CA . LEU A 1 93 ? 22.408 80.731 10.458 1.00 53.09 92 LEU A CA 1
ATOM 776 C C . LEU A 1 93 ? 21.843 81.939 9.705 1.00 52.16 92 LEU A C 1
ATOM 777 O O . LEU A 1 93 ? 21.633 81.862 8.497 1.00 46.45 92 LEU A O 1
ATOM 782 N N . SER A 1 94 ? 21.600 83.037 10.427 1.00 53.15 93 SER A N 1
ATOM 783 C CA . SER A 1 94 ? 21.122 84.290 9.815 1.00 52.80 93 SER A CA 1
ATOM 784 C C . SER A 1 94 ? 22.109 84.868 8.819 1.00 50.25 93 SER A C 1
ATOM 785 O O . SER A 1 94 ? 21.709 85.345 7.769 1.00 47.82 93 SER A O 1
ATOM 788 N N . GLU A 1 95 ? 23.391 84.822 9.146 1.00 49.80 94 GLU A N 1
ATOM 789 C CA . GLU A 1 95 ? 24.407 85.337 8.237 1.00 50.42 94 GLU A CA 1
ATOM 790 C C . GLU A 1 95 ? 24.477 84.490 6.956 1.00 48.15 94 GLU A C 1
ATOM 791 O O . GLU A 1 95 ? 24.580 85.033 5.863 1.00 44.35 94 GLU A O 1
ATOM 797 N N . VAL A 1 96 ? 24.416 83.166 7.096 1.00 46.62 95 VAL A N 1
ATOM 798 C CA . VAL A 1 96 ? 24.431 82.269 5.927 1.00 46.15 95 VAL A CA 1
ATOM 799 C C . VAL A 1 96 ? 23.248 82.587 5.019 1.00 45.02 95 VAL A C 1
ATOM 800 O O . VAL A 1 96 ? 23.383 82.690 3.810 1.00 42.75 95 VAL A O 1
ATOM 804 N N . GLU A 1 97 ? 22.082 82.757 5.625 1.00 44.20 96 GLU A N 1
ATOM 805 C CA . GLU A 1 97 ? 20.863 83.078 4.894 1.00 46.55 96 GLU A CA 1
ATOM 806 C C . GLU A 1 97 ? 20.978 84.419 4.145 1.00 45.28 96 GLU A C 1
ATOM 807 O O . GLU A 1 97 ? 20.579 84.545 2.993 1.00 41.94 96 GLU A O 1
ATOM 813 N N . GLU A 1 98 ? 21.560 85.404 4.813 1.00 46.37 97 GLU A N 1
ATOM 814 C CA . GLU A 1 98 ? 21.786 86.721 4.231 1.00 47.63 97 GLU A CA 1
ATOM 815 C C . GLU A 1 98 ? 22.671 86.599 2.980 1.00 45.93 97 GLU A C 1
ATOM 816 O O . GLU A 1 98 ? 22.347 87.139 1.923 1.00 41.64 97 GLU A O 1
ATOM 822 N N . SER A 1 99 ? 23.793 85.888 3.111 1.00 44.97 98 SER A N 1
ATOM 823 C CA . SER A 1 99 ? 24.720 85.698 1.999 1.00 45.00 98 SER A CA 1
ATOM 824 C C . SER A 1 99 ? 24.082 84.945 0.851 1.00 42.98 98 SER A C 1
ATOM 825 O O . SER A 1 99 ? 24.250 85.308 -0.300 1.00 39.44 98 SER A O 1
ATOM 836 N N . THR A 1 101 ? 20.899 84.760 0.010 1.00 35.20 100 THR A N 1
ATOM 837 C CA . THR A 1 101 ? 19.902 85.631 -0.618 1.00 37.37 100 THR A CA 1
ATOM 838 C C . THR A 1 101 ? 20.606 86.583 -1.593 1.00 36.06 100 THR A C 1
ATOM 839 O O . THR A 1 101 ? 20.158 86.755 -2.732 1.00 31.20 100 THR A O 1
ATOM 843 N N . LYS A 1 102 ? 21.717 87.170 -1.130 1.00 36.21 101 LYS A N 1
ATOM 844 C CA . LYS A 1 102 ? 22.538 88.051 -1.970 1.00 38.61 101 LYS A CA 1
ATOM 845 C C . LYS A 1 102 ? 22.958 87.290 -3.243 1.00 36.52 101 LYS A C 1
ATOM 846 O O . LYS A 1 102 ? 22.803 87.775 -4.366 1.00 31.49 101 LYS A O 1
ATOM 852 N N . ASN A 1 103 ? 23.476 86.081 -3.051 1.00 35.92 102 ASN A N 1
ATOM 853 C CA . ASN A 1 103 ? 23.958 85.296 -4.188 1.00 37.42 102 ASN A CA 1
ATOM 854 C C . ASN A 1 103 ? 22.822 84.918 -5.130 1.00 33.25 102 ASN A C 1
ATOM 855 O O . ASN A 1 103 ? 22.989 84.928 -6.344 1.00 32.40 102 ASN A O 1
ATOM 860 N N . PHE A 1 104 ? 21.651 84.653 -4.563 1.00 33.89 103 PHE A N 1
ATOM 861 C CA . PHE A 1 104 ? 20.488 84.296 -5.362 1.00 32.20 103 PHE A CA 1
ATOM 862 C C . PHE A 1 104 ? 20.109 85.477 -6.281 1.00 31.87 103 PHE A C 1
ATOM 863 O O . PHE A 1 104 ? 19.948 85.332 -7.509 1.00 29.15 103 PHE A O 1
ATOM 871 N N . ILE A 1 105 ? 20.001 86.659 -5.678 1.00 30.95 104 ILE A N 1
ATOM 872 C CA . ILE A 1 105 ? 19.617 87.877 -6.422 1.00 30.48 104 ILE A CA 1
ATOM 873 C C . ILE A 1 105 ? 20.589 88.204 -7.555 1.00 31.16 104 ILE A C 1
ATOM 874 O O . ILE A 1 105 ? 20.173 88.639 -8.643 1.00 31.89 104 ILE A O 1
ATOM 879 N N . SER A 1 106 ? 21.876 88.032 -7.278 1.00 32.02 105 SER A N 1
ATOM 880 C CA . SER A 1 106 ? 22.954 88.306 -8.237 1.00 35.93 105 SER A CA 1
ATOM 881 C C . SER A 1 106 ? 22.910 87.339 -9.417 1.00 37.66 105 SER A C 1
ATOM 882 O O . SER A 1 106 ? 23.167 87.722 -10.560 1.00 35.16 105 SER A O 1
ATOM 885 N N . ARG A 1 107 ? 22.593 86.089 -9.101 1.00 37.59 106 ARG A N 1
ATOM 886 C CA . ARG A 1 107 ? 22.569 85.006 -10.086 1.00 40.72 106 ARG A CA 1
ATOM 887 C C . ARG A 1 107 ? 21.274 84.963 -10.915 1.00 38.12 106 ARG A C 1
ATOM 888 O O . ARG A 1 107 ? 21.319 84.757 -12.122 1.00 38.54 106 ARG A O 1
ATOM 893 N N . GLU A 1 108 ? 20.133 85.185 -10.270 1.00 32.65 107 GLU A N 1
ATOM 894 C CA . GLU A 1 108 ? 18.843 84.879 -10.861 1.00 34.55 107 GLU A CA 1
ATOM 895 C C . GLU A 1 108 ? 18.007 86.093 -11.284 1.00 34.32 107 GLU A C 1
ATOM 896 O O . GLU A 1 108 ? 17.180 85.966 -12.183 1.00 31.08 107 GLU A O 1
ATOM 902 N N . ILE A 1 109 ? 18.178 87.251 -10.621 1.00 30.44 108 ILE A N 1
ATOM 903 C CA . ILE A 1 109 ? 17.330 88.432 -10.908 1.00 28.34 108 ILE A CA 1
ATOM 904 C C . ILE A 1 109 ? 18.046 89.381 -11.894 1.00 29.25 108 ILE A C 1
ATOM 905 O O . ILE A 1 109 ? 19.232 89.692 -11.721 1.00 28.79 108 ILE A O 1
ATOM 910 N N . PRO A 1 110 ? 17.339 89.836 -12.951 1.00 30.88 109 PRO A N 1
ATOM 911 C CA . PRO A 1 110 ? 17.963 90.818 -13.836 1.00 32.32 109 PRO A CA 1
ATOM 912 C C . PRO A 1 110 ? 18.426 92.079 -13.059 1.00 31.49 109 PRO A C 1
ATOM 913 O O . PRO A 1 110 ? 17.754 92.479 -12.101 1.00 28.60 109 PRO A O 1
ATOM 917 N N . ALA A 1 111 ? 19.541 92.688 -13.478 1.00 30.93 110 ALA A N 1
ATOM 918 C CA . ALA A 1 111 ? 20.051 93.906 -12.813 1.00 32.58 110 ALA A CA 1
ATOM 919 C C . ALA A 1 111 ? 18.956 94.960 -12.583 1.00 30.82 110 ALA A C 1
ATOM 920 O O . ALA A 1 111 ? 18.845 95.502 -11.487 1.00 32.09 110 ALA A O 1
ATOM 922 N N . THR A 1 112 ? 18.131 95.240 -13.583 1.00 29.29 111 THR A N 1
ATOM 923 C CA . THR A 1 112 ? 17.067 96.229 -13.406 1.00 31.32 111 THR A CA 1
ATOM 924 C C . THR A 1 112 ? 16.226 95.994 -12.157 1.00 29.34 111 THR A C 1
ATOM 925 O O . THR A 1 112 ? 15.821 96.960 -11.521 1.00 29.85 111 THR A O 1
ATOM 929 N N . PHE A 1 113 ? 15.975 94.731 -11.789 1.00 26.26 112 PHE A N 1
ATOM 930 C CA . PHE A 1 113 ? 15.081 94.445 -10.647 1.00 26.79 112 PHE A CA 1
ATOM 931 C C . PHE A 1 113 ? 15.789 93.992 -9.376 1.00 28.81 112 PHE A C 1
ATOM 932 O O . PHE A 1 113 ? 15.146 93.714 -8.377 1.00 28.12 112 PHE A O 1
ATOM 940 N N . GLN A 1 114 ? 17.116 93.882 -9.426 1.00 28.69 113 GLN A N 1
ATOM 941 C CA . GLN A 1 114 ? 17.871 93.486 -8.233 1.00 27.99 113 GLN A CA 1
ATOM 942 C C . GLN A 1 114 ? 17.588 94.415 -7.023 1.00 26.31 113 GLN A C 1
ATOM 943 O O . GLN A 1 114 ? 17.412 93.916 -5.908 1.00 25.57 113 GLN A O 1
ATOM 949 N N . PRO A 1 115 ? 17.514 95.737 -7.242 1.00 26.23 114 PRO A N 1
ATOM 950 C CA . PRO A 1 115 ? 17.290 96.642 -6.104 1.00 28.14 114 PRO A CA 1
ATOM 951 C C . PRO A 1 115 ? 15.954 96.412 -5.423 1.00 27.95 114 PRO A C 1
ATOM 952 O O . PRO A 1 115 ? 15.901 96.393 -4.179 1.00 27.99 114 PRO A O 1
ATOM 956 N N . ILE A 1 116 ? 14.895 96.230 -6.207 1.00 28.00 115 ILE A N 1
ATOM 957 C CA . ILE A 1 116 ? 13.581 95.952 -5.593 1.00 29.04 115 ILE A CA 1
ATOM 958 C C . ILE A 1 116 ? 13.559 94.597 -4.866 1.00 26.05 115 ILE A C 1
ATOM 959 O O . ILE A 1 116 ? 13.055 94.532 -3.748 1.00 24.34 115 ILE A O 1
ATOM 964 N N . TYR A 1 117 ? 14.164 93.547 -5.442 1.00 27.02 116 TYR A N 1
ATOM 965 C CA . TYR A 1 117 ? 14.300 92.252 -4.736 1.00 26.12 116 TYR A CA 1
ATOM 966 C C . TYR A 1 117 ? 15.210 92.246 -3.518 1.00 26.28 116 TYR A C 1
ATOM 967 O O . TYR A 1 117 ? 14.959 91.504 -2.556 1.00 24.36 116 TYR A O 1
ATOM 976 N N . ARG A 1 118 ? 16.250 93.072 -3.545 1.00 25.60 117 ARG A N 1
ATOM 977 C CA . ARG A 1 118 ? 17.130 93.262 -2.387 1.00 27.92 117 ARG A CA 1
ATOM 978 C C . ARG A 1 118 ? 16.271 93.839 -1.235 1.00 28.09 117 ARG A C 1
ATOM 979 O O . ARG A 1 118 ? 16.329 93.377 -0.054 1.00 27.75 117 ARG A O 1
ATOM 987 N N . HIS A 1 119 ? 15.452 94.822 -1.582 1.00 26.45 118 HIS A N 1
ATOM 988 C CA . HIS A 1 119 ? 14.514 95.417 -0.635 1.00 26.97 118 HIS A CA 1
ATOM 989 C C . HIS A 1 119 ? 13.424 94.444 -0.135 1.00 28.37 118 HIS A C 1
ATOM 990 O O . HIS A 1 119 ? 13.102 94.406 1.063 1.00 26.00 118 HIS A O 1
ATOM 997 N N . LEU A 1 120 ? 12.831 93.693 -1.058 1.00 26.14 119 LEU A N 1
ATOM 998 C CA . LEU A 1 120 ? 11.730 92.780 -0.709 1.00 26.42 119 LEU A CA 1
ATOM 999 C C . LEU A 1 120 ? 12.185 91.580 0.130 1.00 27.43 119 LEU A C 1
ATOM 1000 O O . LEU A 1 120 ? 11.406 91.067 0.921 1.00 27.37 119 LEU A O 1
ATOM 1005 N N . LEU A 1 121 ? 13.426 91.128 -0.050 1.00 26.09 120 LEU A N 1
ATOM 1006 C CA . LEU A 1 121 ? 13.883 89.891 0.568 1.00 28.62 120 LEU A CA 1
ATOM 1007 C C . LEU A 1 121 ? 14.760 90.114 1.779 1.00 30.99 120 LEU A C 1
ATOM 1008 O O . LEU A 1 121 ? 15.247 89.160 2.353 1.00 31.97 120 LEU A O 1
ATOM 1013 N N . LYS A 1 122 ? 14.986 91.369 2.169 1.00 31.39 121 LYS A N 1
ATOM 1014 C CA . LYS A 1 122 ? 15.766 91.638 3.384 1.00 31.44 121 LYS A CA 1
ATOM 1015 C C . LYS A 1 122 ? 14.910 91.439 4.624 1.00 27.99 121 LYS A C 1
ATOM 1016 O O . LYS A 1 122 ? 13.689 91.358 4.532 1.00 25.99 121 LYS A O 1
ATOM 1022 N N . GLU A 1 123 ? 15.557 91.428 5.785 1.00 30.26 122 GLU A N 1
ATOM 1023 C CA . GLU A 1 123 ? 14.846 91.291 7.063 1.00 31.90 122 GLU A CA 1
ATOM 1024 C C . GLU A 1 123 ? 13.708 92.304 7.214 1.00 29.91 122 GLU A C 1
ATOM 1025 O O . GLU A 1 123 ? 13.931 93.496 7.113 1.00 28.57 122 GLU A O 1
ATOM 1031 N N . GLY A 1 124 ? 12.507 91.814 7.476 1.00 27.05 123 GLY A N 1
ATOM 1032 C CA . GLY A 1 124 ? 11.308 92.662 7.587 1.00 25.99 123 GLY A CA 1
ATOM 1033 C C . GLY A 1 124 ? 10.912 93.047 9.015 1.00 26.09 123 GLY A C 1
ATOM 1034 O O . GLY A 1 124 ? 10.230 94.055 9.229 1.00 26.29 123 GLY A O 1
ATOM 1035 N N . LYS A 1 125 ? 11.357 92.273 9.996 1.00 25.96 124 LYS A N 1
ATOM 1036 C CA . LYS A 1 125 ? 11.004 92.536 11.377 1.00 30.25 124 LYS A CA 1
ATOM 1037 C C . LYS A 1 125 ? 11.883 93.659 11.971 1.00 33.27 124 LYS A C 1
ATOM 1038 O O . LYS A 1 125 ? 13.096 93.573 11.997 1.00 36.52 124 LYS A O 1
ATOM 1044 N N . ASP A 1 126 ? 11.265 94.731 12.394 1.00 34.59 125 ASP A N 1
ATOM 1045 C CA . ASP A 1 126 ? 12.004 95.845 13.011 1.00 37.57 125 ASP A CA 1
ATOM 1046 C C . ASP A 1 126 ? 11.031 96.523 13.952 1.00 38.10 125 ASP A C 1
ATOM 1047 O O . ASP A 1 126 ? 9.978 95.957 14.247 1.00 36.67 125 ASP A O 1
ATOM 1052 N N . SER A 1 127 ? 11.350 97.735 14.405 1.00 39.29 126 SER A N 1
ATOM 1053 C CA . SER A 1 127 ? 10.503 98.412 15.363 1.00 40.14 126 SER A CA 1
ATOM 1054 C C . SER A 1 127 ? 9.526 99.377 14.686 1.00 37.26 126 SER A C 1
ATOM 1055 O O . SER A 1 127 ? 8.784 100.050 15.386 1.00 39.49 126 SER A O 1
ATOM 1058 N N . THR A 1 128 ? 9.504 99.446 13.350 1.00 34.84 127 THR A N 1
ATOM 1059 C CA . THR A 1 128 ? 8.420 100.180 12.654 1.00 33.73 127 THR A CA 1
ATOM 1060 C C . THR A 1 128 ? 7.074 99.490 12.903 1.00 31.32 127 THR A C 1
ATOM 1061 O O . THR A 1 128 ? 7.025 98.309 13.264 1.00 30.33 127 THR A O 1
ATOM 1065 N N . LEU A 1 129 ? 5.982 100.221 12.729 1.00 27.66 128 LEU A N 1
ATOM 1066 C CA . LEU A 1 129 ? 4.672 99.656 12.970 1.00 29.51 128 LEU A CA 1
ATOM 1067 C C . LEU A 1 129 ? 4.446 98.405 12.060 1.00 29.09 128 LEU A C 1
ATOM 1068 O O . LEU A 1 129 ? 3.853 97.422 12.490 1.00 25.41 128 LEU A O 1
ATOM 1073 N N . GLU A 1 130 ? 4.924 98.479 10.818 1.00 27.52 129 GLU A N 1
ATOM 1074 C CA . GLU A 1 130 ? 4.702 97.425 9.839 1.00 26.34 129 GLU A CA 1
ATOM 1075 C C . GLU A 1 130 ? 5.628 96.237 10.113 1.00 26.17 129 GLU A C 1
ATOM 1076 O O . GLU A 1 130 ? 5.242 95.057 9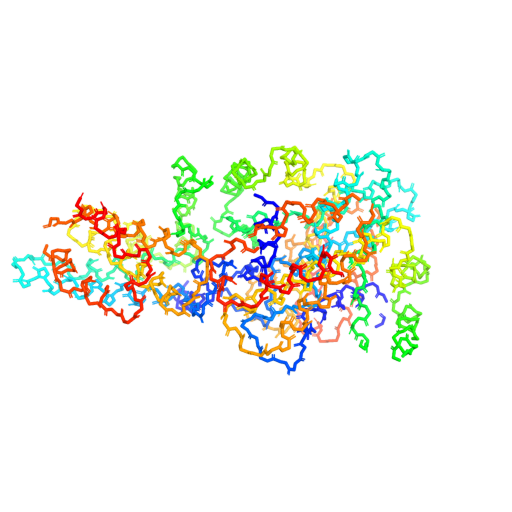.929 1.00 23.93 129 GLU A O 1
ATOM 1082 N N . GLY A 1 131 ? 6.821 96.547 10.614 1.00 26.28 130 GLY A N 1
ATOM 1083 C CA . GLY A 1 131 ? 7.749 95.562 11.057 1.00 25.74 130 GLY A CA 1
ATOM 1084 C C . GLY A 1 131 ? 7.173 94.785 12.229 1.00 28.24 130 GLY A C 1
ATOM 1085 O O . GLY A 1 131 ? 7.330 93.558 12.312 1.00 28.15 130 GLY A O 1
ATOM 1086 N N . LYS A 1 132 ? 6.516 95.495 13.139 1.00 26.81 131 LYS A N 1
ATOM 1087 C CA . LYS A 1 132 ? 5.999 94.874 14.320 1.00 27.30 131 LYS A CA 1
ATOM 1088 C C . LYS A 1 132 ? 4.761 94.069 13.940 1.00 26.12 131 LYS A C 1
ATOM 1089 O O . LYS A 1 132 ? 4.557 93.008 14.506 1.00 26.23 131 LYS A O 1
ATOM 1095 N N . ILE A 1 133 ? 3.956 94.556 12.990 1.00 26.53 132 ILE A N 1
ATOM 1096 C CA . ILE A 1 133 ? 2.822 93.763 12.488 1.00 24.27 132 ILE A CA 1
ATOM 1097 C C . ILE A 1 133 ? 3.362 92.420 11.917 1.00 23.59 132 ILE A C 1
ATOM 1098 O O . ILE A 1 133 ? 2.774 91.366 12.154 1.00 21.78 132 ILE A O 1
ATOM 1103 N N . LEU A 1 134 ? 4.501 92.441 11.231 1.00 20.83 133 LEU A N 1
ATOM 1104 C CA . LEU A 1 134 ? 5.054 91.185 10.701 1.00 23.02 133 LEU A CA 1
ATOM 1105 C C . LEU A 1 134 ? 5.443 90.253 11.855 1.00 23.48 133 LEU A C 1
ATOM 1106 O O . LEU A 1 134 ? 5.129 89.039 11.850 1.00 19.80 133 LEU A O 1
ATOM 1111 N N . ALA A 1 135 ? 6.078 90.831 12.865 1.00 23.13 134 ALA A N 1
ATOM 1112 C CA . ALA A 1 135 ? 6.556 90.059 14.031 1.00 22.05 134 ALA A CA 1
ATOM 1113 C C . ALA A 1 135 ? 5.375 89.351 14.670 1.00 19.74 134 ALA A C 1
ATOM 1114 O O . ALA A 1 135 ? 5.430 88.149 14.931 1.00 19.32 134 ALA A O 1
ATOM 1116 N N . ILE A 1 136 ? 4.279 90.066 14.887 1.00 21.48 135 ILE A N 1
ATOM 1117 C CA . ILE A 1 136 ? 3.154 89.436 15.563 1.00 22.45 135 ILE A CA 1
ATOM 1118 C C . ILE A 1 136 ? 2.368 88.498 14.659 1.00 21.16 135 ILE A C 1
ATOM 1119 O O . ILE A 1 136 ? 1.819 87.518 15.145 1.00 20.64 135 ILE A O 1
ATOM 1124 N N . SER A 1 137 ? 2.250 88.834 13.369 1.00 20.38 136 SER A N 1
ATOM 1125 C CA . SER A 1 137 ? 1.491 88.019 12.433 1.00 19.47 136 SER A CA 1
ATOM 1126 C C . SER A 1 137 ? 2.160 86.663 12.222 1.00 19.76 136 SER A C 1
ATOM 1127 O O . SER A 1 137 ? 1.479 85.650 12.136 1.00 18.49 136 SER A O 1
ATOM 1130 N N . ASP A 1 138 ? 3.494 86.640 12.096 1.00 18.78 137 ASP A N 1
ATOM 1131 C CA . ASP A 1 138 ? 4.236 85.398 11.996 1.00 19.10 137 ASP A CA 1
ATOM 1132 C C . ASP A 1 138 ? 3.955 84.522 13.230 1.00 20.61 137 ASP A C 1
ATOM 1133 O O . ASP A 1 138 ? 3.709 83.313 13.117 1.00 20.70 137 ASP A O 1
ATOM 1138 N N . LYS A 1 139 ? 4.001 85.117 14.430 1.00 19.77 138 LYS A N 1
ATOM 1139 C CA . LYS A 1 139 ? 3.727 84.348 15.643 1.00 20.07 138 LYS A CA 1
ATOM 1140 C C . LYS A 1 139 ? 2.267 83.934 15.799 1.00 18.42 138 LYS A C 1
ATOM 1141 O O . LYS A 1 139 ? 2.005 82.864 16.342 1.00 18.53 138 LYS A O 1
ATOM 1147 N N . VAL A 1 140 ? 1.334 84.774 15.360 1.00 20.07 139 VAL A N 1
ATOM 1148 C CA . VAL A 1 140 ? -0.084 84.363 15.318 1.00 19.30 139 VAL A CA 1
ATOM 1149 C C . VAL A 1 140 ? -0.264 83.107 14.418 1.00 20.17 139 VAL A C 1
ATOM 1150 O O . VAL A 1 140 ? -0.955 82.158 14.815 1.00 20.34 139 VAL A O 1
ATOM 1154 N N . ASP A 1 141 ? 0.380 83.055 13.259 1.00 19.65 140 ASP A N 1
ATOM 1155 C CA . ASP A 1 141 ? 0.264 81.832 12.453 1.00 20.13 140 ASP A CA 1
ATOM 1156 C C . ASP A 1 141 ? 0.857 80.606 13.181 1.00 19.88 140 ASP A C 1
ATOM 1157 O O . ASP A 1 141 ? 0.281 79.530 13.158 1.00 18.50 140 ASP A O 1
ATOM 1162 N N . LEU A 1 142 ? 2.024 80.778 13.788 1.00 20.30 141 LEU A N 1
ATOM 1163 C CA . LEU A 1 142 ? 2.655 79.708 14.534 1.00 21.87 141 LEU A CA 1
ATOM 1164 C C . LEU A 1 142 ? 1.754 79.271 15.705 1.00 21.32 141 LEU A C 1
ATOM 1165 O O . LEU A 1 142 ? 1.673 78.092 16.026 1.00 20.84 141 LEU A O 1
ATOM 1170 N N . LEU A 1 143 ? 1.104 80.235 16.346 1.00 21.72 142 LEU A N 1
ATOM 1171 C CA . LEU A 1 143 ? 0.152 79.959 17.419 1.00 23.31 142 LEU A CA 1
ATOM 1172 C C . LEU A 1 143 ? -1.008 79.075 16.899 1.00 20.76 142 LEU A C 1
ATOM 1173 O O . LEU A 1 143 ? -1.374 78.096 17.526 1.00 20.93 142 LEU A O 1
ATOM 1178 N N . TYR A 1 144 ? -1.581 79.464 15.771 1.00 20.09 143 TYR A N 1
ATOM 1179 C CA . TYR A 1 144 ? -2.665 78.727 15.134 1.00 21.48 143 TYR A CA 1
ATOM 1180 C C . TYR A 1 144 ? -2.239 77.369 14.643 1.00 19.13 143 TYR A C 1
ATOM 1181 O O . TYR A 1 144 ? -2.988 76.406 14.813 1.00 19.66 143 TYR A O 1
ATOM 1190 N N . GLU A 1 145 ? -1.061 77.269 14.050 1.00 18.39 144 GLU A N 1
ATOM 1191 C CA . GLU A 1 145 ? -0.542 75.951 13.666 1.00 20.22 144 GLU A CA 1
ATOM 1192 C C . GLU A 1 145 ? -0.493 74.977 14.830 1.00 21.53 144 GLU A C 1
ATOM 1193 O O . GLU A 1 145 ? -1.007 73.863 14.743 1.00 20.75 144 GLU A O 1
ATOM 1199 N N . SER A 1 146 ? 0.127 75.423 15.925 1.00 19.92 145 SER A N 1
ATOM 1200 C CA . SER A 1 146 ? 0.327 74.591 17.094 1.00 21.18 145 SER A CA 1
ATOM 1201 C C . SER A 1 146 ? -0.985 74.297 17.816 1.00 21.22 145 SER A C 1
ATOM 1202 O O . SER A 1 146 ? -1.260 73.170 18.230 1.00 19.98 145 SER A O 1
ATOM 1205 N N . PHE A 1 147 ? -1.830 75.307 17.914 1.00 20.87 146 PHE A N 1
ATOM 1206 C CA . PHE A 1 147 ? -3.116 75.126 18.497 1.00 20.12 146 PHE A CA 1
ATOM 1207 C C . PHE A 1 147 ? -3.961 74.103 17.731 1.00 22.55 146 PHE A C 1
ATOM 1208 O O . PHE A 1 147 ? -4.652 73.273 18.338 1.00 24.73 146 PHE A O 1
ATOM 1216 N N . GLY A 1 148 ? -3.953 74.203 16.410 1.00 21.64 147 GLY A N 1
ATOM 1217 C CA . GLY A 1 148 ? -4.680 73.247 15.551 1.00 22.41 147 GLY A CA 1
ATOM 1218 C C . GLY A 1 148 ? -4.273 71.820 15.827 1.00 22.30 147 GLY A C 1
ATOM 1219 O O . GLY A 1 148 ? -5.118 70.929 15.983 1.00 23.11 147 GLY A O 1
ATOM 1220 N N . GLU A 1 149 ? -2.969 71.583 15.937 1.00 20.50 148 GLU A N 1
ATOM 1221 C CA . GLU A 1 149 ? -2.494 70.249 16.236 1.00 21.10 148 GLU A CA 1
ATOM 1222 C C . GLU A 1 149 ? -2.961 69.776 17.596 1.00 24.88 148 GLU A C 1
ATOM 1223 O O . GLU A 1 149 ? -3.391 68.615 17.742 1.00 25.73 148 GLU A O 1
ATOM 1229 N N . ILE A 1 150 ? -2.902 70.660 18.583 1.00 24.09 149 ILE A N 1
ATOM 1230 C CA . ILE A 1 150 ? -3.332 70.304 19.943 1.00 25.59 149 ILE A CA 1
ATOM 1231 C C . ILE A 1 150 ? -4.835 69.980 19.928 1.00 23.72 149 ILE A C 1
ATOM 1232 O O . ILE A 1 150 ? -5.272 68.998 20.521 1.00 24.71 149 ILE A O 1
ATOM 1237 N N . GLN A 1 151 ? -5.604 70.812 19.242 1.00 25.32 150 GLN A N 1
ATOM 1238 C CA . GLN A 1 151 ? -7.061 70.679 19.160 1.00 28.72 150 GLN A CA 1
ATOM 1239 C C . GLN A 1 151 ? -7.479 69.356 18.463 1.00 31.49 150 GLN A C 1
ATOM 1240 O O . GLN A 1 151 ? -8.511 68.791 18.755 1.00 30.81 150 GLN A O 1
ATOM 1246 N N . LYS A 1 152 ? -6.652 68.873 17.542 1.00 29.76 151 LYS A N 1
ATOM 1247 C CA . LYS A 1 152 ? -6.897 67.624 16.832 1.00 27.54 151 LYS A CA 1
ATOM 1248 C C . LYS A 1 152 ? -6.430 66.384 17.598 1.00 30.72 151 LYS A C 1
ATOM 1249 O O . LYS A 1 152 ? -6.612 65.250 17.134 1.00 34.56 151 LYS A O 1
ATOM 1255 N N . GLY A 1 153 ? -5.808 66.578 18.759 1.00 29.04 152 GLY A N 1
ATOM 1256 C CA . GLY A 1 153 ? -5.381 65.503 19.554 1.00 29.02 152 GLY A CA 1
ATOM 1257 C C . GLY A 1 153 ? -3.967 65.077 19.334 1.00 29.75 152 GLY A C 1
ATOM 1258 O O . GLY A 1 153 ? -3.595 64.006 19.766 1.00 29.85 152 GLY A O 1
ATOM 1259 N N . ASN A 1 154 ? -3.143 65.887 18.684 1.00 27.70 153 ASN A N 1
ATOM 1260 C CA . ASN A 1 154 ? -1.759 65.492 18.496 1.00 29.35 153 ASN A CA 1
ATOM 1261 C C . ASN A 1 154 ? -1.108 65.266 19.860 1.00 34.48 153 ASN A C 1
ATOM 1262 O O . ASN A 1 154 ? -1.221 66.108 20.730 1.00 35.90 153 ASN A O 1
ATOM 1267 N N . PRO A 1 155 ? -0.384 64.155 20.038 1.00 35.87 154 PRO A N 1
ATOM 1268 C CA . PRO A 1 155 ? 0.129 63.867 21.365 1.00 39.13 154 PRO A CA 1
ATOM 1269 C C . PRO A 1 155 ? 1.492 64.476 21.708 1.00 40.65 154 PRO A C 1
ATOM 1270 O O . PRO A 1 155 ? 1.887 64.412 22.868 1.00 43.77 154 PRO A O 1
ATOM 1274 N N . GLU A 1 156 ? 2.199 65.044 20.733 1.00 39.29 155 GLU A N 1
ATOM 1275 C CA . GLU A 1 156 ? 3.527 65.624 20.973 1.00 41.43 155 GLU A CA 1
ATOM 1276 C C . GLU A 1 156 ? 3.464 66.927 21.759 1.00 39.88 155 GLU A C 1
ATOM 1277 O O . GLU A 1 156 ? 2.761 67.877 21.356 1.00 32.87 155 GLU A O 1
ATOM 1283 N N . ASN A 1 157 ? 4.241 66.970 22.847 1.00 39.82 156 ASN A N 1
ATOM 1284 C CA A ASN A 1 157 ? 4.356 68.116 23.744 0.50 38.69 156 ASN A CA 1
ATOM 1285 C CA B ASN A 1 157 ? 4.229 68.155 23.695 0.50 39.36 156 ASN A CA 1
ATOM 1286 C C . ASN A 1 157 ? 4.998 69.333 23.070 1.00 37.10 156 ASN A C 1
ATOM 1287 O O . ASN A 1 157 ? 4.786 70.466 23.480 1.00 41.19 156 ASN A O 1
ATOM 1296 N N . ILE A 1 158 ? 5.823 69.094 22.049 1.00 36.69 157 ILE A N 1
ATOM 1297 C CA . ILE A 1 158 ? 6.490 70.186 21.342 1.00 35.47 157 ILE A CA 1
ATOM 1298 C C . ILE A 1 158 ? 5.467 71.263 20.904 1.00 33.12 157 ILE A C 1
ATOM 1299 O O . ILE A 1 158 ? 5.779 72.443 20.921 1.00 30.05 157 ILE A O 1
ATOM 1304 N N . PHE A 1 159 ? 4.247 70.853 20.550 1.00 30.09 158 PHE A N 1
ATOM 1305 C CA . PHE A 1 159 ? 3.241 71.814 20.125 1.00 29.37 158 PHE A CA 1
ATOM 1306 C C . PHE A 1 159 ? 2.770 72.718 21.261 1.00 27.87 158 PHE A C 1
ATOM 1307 O O . PHE A 1 159 ? 2.452 73.866 21.020 1.00 24.69 158 PHE A O 1
ATOM 1315 N N . VAL A 1 160 ? 2.726 72.207 22.482 1.00 29.14 159 VAL A N 1
ATOM 1316 C CA . VAL A 1 160 ? 2.377 73.050 23.641 1.00 29.96 159 VAL A CA 1
ATOM 1317 C C . VAL A 1 160 ? 3.514 74.086 23.856 1.00 29.56 159 VAL A C 1
ATOM 1318 O O . VAL A 1 160 ? 3.260 75.263 24.136 1.00 29.67 159 VAL A O 1
ATOM 1322 N N . GLU A 1 161 ? 4.743 73.650 23.675 1.00 28.57 160 GLU A N 1
ATOM 1323 C CA . GLU A 1 161 ? 5.920 74.516 23.849 1.00 31.47 160 GLU A CA 1
ATOM 1324 C C . GLU A 1 161 ? 5.975 75.630 22.799 1.00 29.58 160 GLU A C 1
ATOM 1325 O O . GLU A 1 161 ? 6.325 76.782 23.110 1.00 26.82 160 GLU A O 1
ATOM 1331 N N . ILE A 1 162 ? 5.624 75.281 21.558 1.00 27.07 161 ILE A N 1
ATOM 1332 C CA . ILE A 1 162 ? 5.575 76.239 20.473 1.00 25.99 161 ILE A CA 1
ATOM 1333 C C . ILE A 1 162 ? 4.468 77.254 20.756 1.00 25.15 161 ILE A C 1
ATOM 1334 O O . ILE A 1 162 ? 4.669 78.452 20.591 1.00 23.06 161 ILE A O 1
ATOM 1339 N N . TYR A 1 163 ? 3.305 76.768 21.197 1.00 23.15 162 TYR A N 1
ATOM 1340 C CA . TYR A 1 163 ? 2.204 77.652 21.519 1.00 23.07 162 TYR A CA 1
ATOM 1341 C C . TYR A 1 163 ? 2.670 78.635 22.607 1.00 23.57 162 TYR A C 1
ATOM 1342 O O . TYR A 1 163 ? 2.475 79.830 22.471 1.00 21.76 162 TYR A O 1
ATOM 1351 N N . SER A 1 164 ? 3.316 78.114 23.640 1.00 25.02 163 SER A N 1
ATOM 1352 C CA A SER A 1 164 ? 3.769 78.925 24.783 0.60 28.07 163 SER A CA 1
ATOM 1353 C CA B SER A 1 164 ? 3.758 78.928 24.776 0.40 27.56 163 SER A CA 1
ATOM 1354 C C . SER A 1 164 ? 4.732 80.032 24.361 1.00 28.06 163 SER A C 1
ATOM 1355 O O . SER A 1 164 ? 4.595 81.176 24.805 1.00 30.01 163 SER A O 1
ATOM 1360 N N . GLU A 1 165 ? 5.708 79.673 23.523 1.00 29.23 164 GLU A N 1
ATOM 1361 C CA . GLU A 1 165 ? 6.726 80.609 23.038 1.00 31.09 164 GLU A CA 1
ATOM 1362 C C . GLU A 1 165 ? 6.084 81.624 22.117 1.00 29.61 164 GLU A C 1
ATOM 1363 O O . GLU A 1 165 ? 6.403 82.811 22.196 1.00 28.17 164 GLU A O 1
ATOM 1369 N N . ALA A 1 166 ? 5.182 81.181 21.246 1.00 25.78 165 ALA A N 1
ATOM 1370 C CA . ALA A 1 166 ? 4.539 82.102 20.325 1.00 25.29 165 ALA A CA 1
ATOM 1371 C C . ALA A 1 166 ? 3.723 83.166 21.107 1.00 23.57 165 ALA A C 1
ATOM 1372 O O . ALA A 1 166 ? 3.867 84.340 20.841 1.00 22.40 165 ALA A O 1
ATOM 1374 N N . LEU A 1 167 ? 2.890 82.728 22.044 1.00 24.54 166 LEU A N 1
ATOM 1375 C CA . LEU A 1 167 ? 2.079 83.615 22.864 1.00 26.00 166 LEU A CA 1
ATOM 1376 C C . LEU A 1 167 ? 2.955 84.569 23.684 1.00 28.34 166 LEU A C 1
ATOM 1377 O O . LEU A 1 167 ? 2.639 85.739 23.759 1.00 27.48 166 LEU A O 1
ATOM 1382 N N . ALA A 1 168 ? 4.046 84.061 24.262 1.00 28.46 167 ALA A N 1
ATOM 1383 C CA . ALA A 1 168 ? 4.948 84.911 25.042 1.00 31.57 167 ALA A CA 1
ATOM 1384 C C . ALA A 1 168 ? 5.524 86.000 24.160 1.00 31.47 167 ALA A C 1
ATOM 1385 O O . ALA A 1 168 ? 5.658 87.121 24.607 1.00 31.27 167 ALA A O 1
ATOM 1387 N N . THR A 1 169 ? 5.806 85.706 22.892 1.00 29.55 168 THR A N 1
ATOM 1388 C CA . THR A 1 169 ? 6.346 86.723 21.999 1.00 30.06 168 THR A CA 1
ATOM 1389 C C . THR A 1 169 ? 5.288 87.754 21.642 1.00 29.64 168 THR A C 1
ATOM 1390 O O . THR A 1 169 ? 5.538 88.961 21.741 1.00 32.02 168 THR A O 1
ATOM 1394 N N . ILE A 1 170 ? 4.100 87.288 21.297 1.00 27.76 169 ILE A N 1
ATOM 1395 C CA . ILE A 1 170 ? 2.971 88.170 20.972 1.00 24.12 169 ILE A CA 1
ATOM 1396 C C . ILE A 1 170 ? 2.791 89.140 22.149 1.00 27.87 169 ILE A C 1
ATOM 1397 O O . ILE A 1 170 ? 2.606 90.339 21.936 1.00 26.40 169 ILE A O 1
ATOM 1402 N N . TYR A 1 171 ? 2.921 88.628 23.373 1.00 27.62 170 TYR A N 1
ATOM 1403 C CA . TYR A 1 171 ? 2.641 89.434 24.567 1.00 31.63 170 TYR A CA 1
ATOM 1404 C C . TYR A 1 171 ? 3.627 90.598 24.766 1.00 33.63 170 TYR A C 1
ATOM 1405 O O . TYR A 1 171 ? 3.280 91.600 25.392 1.00 32.50 170 TYR A O 1
ATOM 1414 N N . GLU A 1 172 ? 4.830 90.454 24.217 1.00 32.71 171 GLU A N 1
ATOM 1415 C CA A GLU A 1 172 ? 5.854 91.496 24.227 0.50 35.85 171 GLU A CA 1
ATOM 1416 C CA B GLU A 1 172 ? 5.820 91.513 24.276 0.50 35.31 171 GLU A CA 1
ATOM 1417 C C . GLU A 1 172 ? 5.478 92.668 23.339 1.00 36.92 171 GLU A C 1
ATOM 1418 O O . GLU A 1 172 ? 6.119 93.736 23.398 1.00 35.35 171 GLU A O 1
ATOM 1429 N N . TYR A 1 173 ? 4.450 92.480 22.508 1.00 30.98 172 TYR A N 1
ATOM 1430 C CA . TYR A 1 173 ? 3.979 93.529 21.632 1.00 30.16 172 TYR A CA 1
ATOM 1431 C C . TYR A 1 173 ? 2.653 94.073 22.130 1.00 29.55 172 TYR A C 1
ATOM 1432 O O . TYR A 1 173 ? 1.903 94.707 21.376 1.00 30.15 172 TYR A O 1
ATOM 1441 N N . ARG A 1 174 ? 2.376 93.881 23.420 1.00 28.83 173 ARG A N 1
ATOM 1442 C CA . ARG A 1 174 ? 1.100 94.295 23.991 1.00 30.57 173 ARG A CA 1
ATOM 1443 C C . ARG A 1 174 ? 0.748 95.791 23.972 1.00 31.59 173 ARG A C 1
ATOM 1444 O O . ARG A 1 174 ? -0.398 96.152 24.282 1.00 29.23 173 ARG A O 1
ATOM 1452 N N . GLU A 1 175 ? 1.702 96.641 23.581 1.00 30.46 174 GLU A N 1
ATOM 1453 C CA . GLU A 1 175 ? 1.430 98.064 23.434 1.00 32.59 174 GLU A CA 1
ATOM 1454 C C . GLU A 1 175 ? 0.585 98.350 22.194 1.00 32.32 174 GLU A C 1
ATOM 1455 O O . GLU A 1 175 ? -0.047 99.408 22.081 1.00 29.38 174 GLU A O 1
ATOM 1469 N N . ALA A 1 177 ? -2.351 98.330 19.432 1.00 29.01 176 ALA A N 1
ATOM 1470 C CA . ALA A 1 177 ? -3.800 98.130 19.283 1.00 30.55 176 ALA A CA 1
ATOM 1471 C C . ALA A 1 177 ? -4.097 96.715 18.747 1.00 26.91 176 ALA A C 1
ATOM 1472 O O . ALA A 1 177 ? -5.093 96.123 19.131 1.00 27.25 176 ALA A O 1
ATOM 1474 N N . SER A 1 178 ? -3.232 96.183 17.871 1.00 27.78 177 SER A N 1
ATOM 1475 C CA . SER A 1 178 ? -3.402 94.829 17.293 1.00 26.80 177 SER A CA 1
ATOM 1476 C C . SER A 1 178 ? -3.384 93.747 18.371 1.00 26.62 177 SER A C 1
ATOM 1477 O O . SER A 1 178 ? -4.246 92.851 18.417 1.00 26.05 177 SER A O 1
ATOM 1480 N N . VAL A 1 179 ? -2.393 93.817 19.247 1.00 25.15 178 VAL A N 1
ATOM 1481 C CA . VAL A 1 179 ? -2.278 92.815 20.290 1.00 23.91 178 VAL A CA 1
ATOM 1482 C C . VAL A 1 179 ? -3.349 92.982 21.368 1.00 25.38 178 VAL A C 1
ATOM 1483 O O . VAL A 1 179 ? -3.831 91.991 21.889 1.00 25.96 178 VAL A O 1
ATOM 1487 N N . LYS A 1 180 ? -3.725 94.225 21.689 1.00 27.76 179 LYS A N 1
ATOM 1488 C CA . LYS A 1 180 ? -4.829 94.475 22.592 1.00 29.18 179 LYS A CA 1
ATOM 1489 C C . LYS A 1 180 ? -6.108 93.799 22.078 1.00 28.53 179 LYS A C 1
ATOM 1490 O O . LYS A 1 180 ? -6.798 93.115 22.837 1.00 27.22 179 LYS A O 1
ATOM 1496 N N . TYR A 1 181 ? -6.398 93.950 20.785 1.00 26.39 180 TYR A N 1
ATOM 1497 C CA . TYR A 1 181 ? -7.548 93.300 20.186 1.00 26.12 180 TYR A CA 1
ATOM 1498 C C . TYR A 1 181 ? -7.429 91.762 20.229 1.00 24.09 180 TYR A C 1
ATOM 1499 O O . TYR A 1 181 ? -8.377 91.057 20.578 1.00 23.42 180 TYR A O 1
ATOM 1508 N N . PHE A 1 182 ? -6.255 91.257 19.878 1.00 22.21 181 PHE A N 1
ATOM 1509 C CA . PHE A 1 182 ? -5.981 89.851 19.922 1.00 22.37 181 PHE A CA 1
ATOM 1510 C C . PHE A 1 182 ? -6.234 89.275 21.299 1.00 24.74 181 PHE A C 1
ATOM 1511 O O . PHE A 1 182 ? -6.873 88.248 21.434 1.00 23.60 181 PHE A O 1
ATOM 1519 N N . LEU A 1 183 ? -5.761 89.960 22.324 1.00 24.28 182 LEU A N 1
ATOM 1520 C CA . LEU A 1 183 ? -5.886 89.447 23.665 1.00 28.26 182 LEU A CA 1
ATOM 1521 C C . LEU A 1 183 ? -7.322 89.559 24.134 1.00 28.87 182 LEU A C 1
ATOM 1522 O O . LEU A 1 183 ? -7.785 88.717 24.846 1.00 26.95 182 LEU A O 1
ATOM 1527 N N . LYS A 1 184 ? -8.024 90.597 23.725 1.00 29.43 183 LYS A N 1
ATOM 1528 C CA . LYS A 1 184 ? -9.359 90.816 24.244 1.00 31.83 183 LYS A CA 1
ATOM 1529 C C . LYS A 1 184 ? -10.417 89.947 23.568 1.00 30.21 183 LYS A C 1
ATOM 1530 O O . LYS A 1 184 ? -11.326 89.478 24.235 1.00 28.99 183 LYS A O 1
ATOM 1536 N N . GLU A 1 185 ? -10.303 89.761 22.248 1.00 28.22 184 GLU A N 1
ATOM 1537 C CA . GLU A 1 185 ? -11.357 89.151 21.441 1.00 29.04 184 GLU A CA 1
ATOM 1538 C C . GLU A 1 185 ? -11.022 87.794 20.809 1.00 26.47 184 GLU A C 1
ATOM 1539 O O . GLU A 1 185 ? -11.879 86.910 20.712 1.00 27.58 184 GLU A O 1
ATOM 1545 N N . ILE A 1 186 ? -9.774 87.616 20.400 1.00 24.23 185 ILE A N 1
ATOM 1546 C CA . ILE A 1 186 ? -9.394 86.454 19.602 1.00 23.48 185 ILE A CA 1
ATOM 1547 C C . ILE A 1 186 ? -8.976 85.298 20.506 1.00 24.59 185 ILE A C 1
ATOM 1548 O O . ILE A 1 186 ? -9.553 84.228 20.428 1.00 21.48 185 ILE A O 1
ATOM 1553 N N . LEU A 1 187 ? -8.023 85.558 21.400 1.00 22.21 186 LEU A N 1
ATOM 1554 C CA . LEU A 1 187 ? -7.489 84.527 22.276 1.00 25.73 186 LEU A CA 1
ATOM 1555 C C . LEU A 1 187 ? -8.581 83.885 23.120 1.00 26.37 186 LEU A C 1
ATOM 1556 O O . LEU A 1 187 ? -8.563 82.662 23.300 1.00 24.25 186 LEU A O 1
ATOM 1561 N N . PRO A 1 188 ? -9.539 84.682 23.628 1.00 26.05 187 PRO A N 1
ATOM 1562 C CA . PRO A 1 188 ? -10.575 83.999 24.427 1.00 27.92 187 PRO A CA 1
ATOM 1563 C C . PRO A 1 188 ? -11.424 83.024 23.606 1.00 26.82 187 PRO A C 1
ATOM 1564 O O . PRO A 1 188 ? -11.874 82.005 24.162 1.00 25.39 187 PRO A O 1
ATOM 1568 N N . ASP A 1 189 ? -11.621 83.309 22.317 1.00 24.85 188 ASP A N 1
ATOM 1569 C CA . ASP A 1 189 ? -12.377 82.410 21.437 1.00 26.24 188 ASP A CA 1
ATOM 1570 C C . ASP A 1 189 ? -11.605 81.114 21.248 1.00 26.61 188 ASP A C 1
ATOM 1571 O O . ASP A 1 189 ? -12.194 80.038 21.263 1.00 27.06 188 ASP A O 1
ATOM 1589 N N . LEU A 1 191 ? -9.454 79.781 23.412 1.00 27.44 190 LEU A N 1
ATOM 1590 C CA . LEU A 1 191 ? -9.455 79.031 24.648 1.00 30.21 190 LEU A CA 1
ATOM 1591 C C . LEU A 1 191 ? -10.832 78.482 25.010 1.00 30.78 190 LEU A C 1
ATOM 1592 O O . LEU A 1 191 ? -10.911 77.564 25.801 1.00 28.55 190 LEU A O 1
ATOM 1597 N N . ALA A 1 192 ? -11.883 79.025 24.405 1.00 28.43 191 ALA A N 1
ATOM 1598 C CA . ALA A 1 192 ? -13.242 78.573 24.626 1.00 31.36 191 ALA A CA 1
ATOM 1599 C C . ALA A 1 192 ? -13.584 77.404 23.724 1.00 32.16 191 ALA A C 1
ATOM 1600 O O . ALA A 1 192 ? -14.658 76.865 23.835 1.00 32.54 191 ALA A O 1
ATOM 1602 N N . GLU A 1 193 ? -12.710 77.021 22.801 1.00 32.58 192 GLU A N 1
ATOM 1603 C CA . GLU A 1 193 ? -13.001 75.873 21.945 1.00 33.95 192 GLU A CA 1
ATOM 1604 C C . GLU A 1 193 ? -13.217 74.621 22.783 1.00 35.17 192 GLU A C 1
ATOM 1605 O O . GLU A 1 193 ? -12.601 74.482 23.821 1.00 33.72 192 GLU A O 1
ATOM 1611 N N . LYS A 1 194 ? -14.089 73.719 22.342 1.00 39.86 193 LYS A N 1
ATOM 1612 C CA . LYS A 1 194 ? -14.418 72.521 23.139 1.00 45.53 193 LYS A CA 1
ATOM 1613 C C . LYS A 1 194 ? -13.190 71.683 23.459 1.00 44.90 193 LYS A C 1
ATOM 1614 O O . LYS A 1 194 ? -12.347 71.489 22.604 1.00 43.63 193 LYS A O 1
ATOM 1620 N N . GLY A 1 195 ? -13.088 71.196 24.691 1.00 45.39 194 GLY A N 1
ATOM 1621 C CA . GLY A 1 195 ? -11.955 70.345 25.075 1.00 45.21 194 GLY A CA 1
ATOM 1622 C C . GLY A 1 195 ? -10.677 71.104 25.440 1.00 45.81 194 GLY A C 1
ATOM 1623 O O . GLY A 1 195 ? -9.754 70.523 26.016 1.00 45.96 194 GLY A O 1
ATOM 1624 N N . ILE A 1 196 ? -10.598 72.400 25.115 1.00 43.11 195 ILE A N 1
ATOM 1625 C CA . ILE A 1 196 ? -9.368 73.151 25.413 1.00 41.77 195 ILE A CA 1
ATOM 1626 C C . ILE A 1 196 ? -9.193 73.305 26.930 1.00 43.76 195 ILE A C 1
ATOM 1627 O O . ILE A 1 196 ? -8.058 73.330 27.437 1.00 38.70 195 ILE A O 1
ATOM 1632 N N . GLU A 1 197 ? -10.323 73.355 27.639 1.00 46.39 196 GLU A N 1
ATOM 1633 C CA . GLU A 1 197 ? -10.351 73.438 29.098 1.00 51.16 196 GLU A CA 1
ATOM 1634 C C . GLU A 1 197 ? -9.607 72.258 29.751 1.00 51.25 196 GLU A C 1
ATOM 1635 O O . GLU A 1 197 ? -9.113 72.396 30.852 1.00 52.33 196 GLU A O 1
ATOM 1641 N N . LYS A 1 198 ? -9.528 71.128 29.051 1.00 51.91 197 LYS A N 1
ATOM 1642 C CA . LYS A 1 198 ? -8.838 69.930 29.535 1.00 53.54 197 LYS A CA 1
ATOM 1643 C C . LYS A 1 198 ? -7.337 69.929 29.266 1.00 52.36 197 LYS A C 1
ATOM 1644 O O . LYS A 1 198 ? -6.645 69.052 29.748 1.00 55.29 197 LYS A O 1
ATOM 1650 N N . THR A 1 199 ? -6.837 70.892 28.501 1.00 46.70 198 THR A N 1
ATOM 1651 C CA . THR A 1 199 ? -5.421 70.946 28.155 1.00 43.54 198 THR A CA 1
ATOM 1652 C C . THR A 1 199 ? -4.684 71.867 29.116 1.00 41.87 198 THR A C 1
ATOM 1653 O O . THR A 1 199 ? -5.283 72.462 30.017 1.00 39.60 198 THR A O 1
ATOM 1657 N N . GLU A 1 200 ? -3.378 71.995 28.913 1.00 42.54 199 GLU A N 1
ATOM 1658 C CA . GLU A 1 200 ? -2.566 72.961 29.648 1.00 44.82 199 GLU A CA 1
ATOM 1659 C C . GLU A 1 200 ? -2.741 74.425 29.185 1.00 42.48 199 GLU A C 1
ATOM 1660 O O . GLU A 1 200 ? -2.275 75.348 29.874 1.00 41.69 199 GLU A O 1
ATOM 1666 N N . LEU A 1 201 ? -3.391 74.656 28.043 1.00 38.68 200 LEU A N 1
ATOM 1667 C CA . LEU A 1 201 ? -3.344 75.988 27.425 1.00 38.04 200 LEU A CA 1
ATOM 1668 C C . LEU A 1 201 ? -3.930 77.110 28.275 1.00 38.27 200 LEU A C 1
ATOM 1669 O O . LEU A 1 201 ? -3.317 78.180 28.413 1.00 39.25 200 LEU A O 1
ATOM 1674 N N . PRO A 1 202 ? -5.096 76.878 28.877 1.00 39.39 201 PRO A N 1
ATOM 1675 C CA . PRO A 1 202 ? -5.663 77.924 29.742 1.00 40.96 201 PRO A CA 1
ATOM 1676 C C . PRO A 1 202 ? -4.695 78.373 30.854 1.00 40.41 201 PRO A C 1
ATOM 1677 O O . PRO A 1 202 ? -4.489 79.576 31.073 1.00 38.47 201 PRO A O 1
ATOM 1681 N N . GLN A 1 203 ? -4.077 77.397 31.503 1.00 42.14 202 GLN A N 1
ATOM 1682 C CA A GLN A 1 203 ? -3.152 77.686 32.595 0.60 44.89 202 GLN A CA 1
ATOM 1683 C CA B GLN A 1 203 ? -3.111 77.610 32.585 0.40 44.51 202 GLN A CA 1
ATOM 1684 C C . GLN A 1 203 ? -1.892 78.396 32.092 1.00 43.73 202 GLN A C 1
ATOM 1685 O O . GLN A 1 203 ? -1.487 79.424 32.679 1.00 42.54 202 GLN A O 1
ATOM 1696 N N . LEU A 1 204 ? -1.301 77.885 31.010 1.00 41.08 203 LEU A N 1
ATOM 1697 C CA . LEU A 1 204 ? -0.127 78.508 30.388 1.00 42.51 203 LEU A CA 1
ATOM 1698 C C . LEU A 1 204 ? -0.404 79.936 29.975 1.00 39.52 203 LEU A C 1
ATOM 1699 O O . LEU A 1 204 ? 0.432 80.812 30.151 1.00 41.28 203 LEU A O 1
ATOM 1704 N N . THR A 1 205 ? -1.590 80.161 29.430 1.00 40.39 204 THR A N 1
ATOM 1705 C CA . THR A 1 205 ? -1.990 81.471 28.912 1.00 40.56 204 THR A CA 1
ATOM 1706 C C . THR A 1 205 ? -2.082 82.474 30.051 1.00 42.46 204 THR A C 1
ATOM 1707 O O . THR A 1 205 ? -1.652 83.612 29.919 1.00 41.99 204 THR A O 1
ATOM 1711 N N . THR A 1 206 ? -2.630 82.041 31.181 1.00 44.12 205 THR A N 1
ATOM 1712 C CA . THR A 1 206 ? -2.681 82.882 32.381 1.00 44.74 205 THR A CA 1
ATOM 1713 C C . THR A 1 206 ? -1.300 83.200 32.871 1.00 45.05 205 THR A C 1
ATOM 1714 O O . THR A 1 206 ? -1.017 84.347 33.184 1.00 45.85 205 THR A O 1
ATOM 1718 N N . GLU A 1 207 ? -0.435 82.191 32.926 1.00 45.55 206 GLU A N 1
ATOM 1719 C CA . GLU A 1 207 ? 0.939 82.396 33.377 1.00 48.69 206 GLU A CA 1
ATOM 1720 C C . GLU A 1 207 ? 1.690 83.393 32.508 1.00 49.55 206 GLU A C 1
ATOM 1721 O O . GLU A 1 207 ? 2.401 84.253 33.026 1.00 48.61 206 GLU A O 1
ATOM 1727 N N . ILE A 1 208 ? 1.516 83.275 31.192 1.00 48.90 207 ILE A N 1
ATOM 1728 C CA . ILE A 1 208 ? 2.227 84.112 30.232 1.00 49.11 207 ILE A CA 1
ATOM 1729 C C . ILE A 1 208 ? 1.670 85.533 30.159 1.00 51.28 207 ILE A C 1
ATOM 1730 O O . ILE A 1 208 ? 2.421 86.482 29.942 1.00 51.84 207 ILE A O 1
ATOM 1735 N N . THR A 1 209 ? 0.357 85.679 30.309 1.00 53.42 208 THR A N 1
ATOM 1736 C CA . THR A 1 209 ? -0.287 87.000 30.234 1.00 57.31 208 THR A CA 1
ATOM 1737 C C . THR A 1 209 ? -0.563 87.670 31.594 1.00 60.47 208 THR A C 1
ATOM 1738 O O . THR A 1 209 ? -1.255 88.678 31.643 1.00 62.29 208 THR A O 1
ATOM 1742 N N . THR A 1 210 ? -0.037 87.124 32.693 1.00 63.70 209 THR A N 1
ATOM 1743 C CA . THR A 1 210 ? -0.191 87.740 34.027 1.00 66.31 209 THR A CA 1
ATOM 1744 C C . THR A 1 210 ? 0.917 87.245 34.977 1.00 68.34 209 THR A C 1
ATOM 1745 O O . THR A 1 210 ? 2.115 87.474 34.751 1.00 69.08 209 THR A O 1
ATOM 1757 N N . GLY B 1 3 ? 15.790 60.082 27.475 1.00 41.10 2 GLY B N 1
ATOM 1758 C CA . GLY B 1 3 ? 15.622 58.650 27.464 1.00 36.35 2 GLY B CA 1
ATOM 1759 C C . GLY B 1 3 ? 15.736 58.063 26.079 1.00 31.96 2 GLY B C 1
ATOM 1760 O O . GLY B 1 3 ? 15.532 58.738 25.061 1.00 32.77 2 GLY B O 1
ATOM 1761 N N . ILE B 1 4 ? 16.037 56.782 26.044 1.00 29.94 3 ILE B N 1
ATOM 1762 C CA . ILE B 1 4 ? 16.134 56.068 24.783 1.00 28.93 3 ILE B CA 1
ATOM 1763 C C . ILE B 1 4 ? 14.761 55.985 24.057 1.00 28.21 3 ILE B C 1
ATOM 1764 O O . ILE B 1 4 ? 14.717 55.979 22.836 1.00 29.78 3 ILE B O 1
ATOM 1769 N N . HIS B 1 5 ? 13.659 55.973 24.814 1.00 28.28 4 HIS B N 1
ATOM 1770 C CA . HIS B 1 5 ? 12.317 56.001 24.228 1.00 29.25 4 HIS B CA 1
ATOM 1771 C C . HIS B 1 5 ? 12.170 57.168 23.248 1.00 30.01 4 HIS B C 1
ATOM 1772 O O . HIS B 1 5 ? 11.748 56.977 22.099 1.00 27.65 4 HIS B O 1
ATOM 1779 N N . GLN B 1 6 ? 12.593 58.346 23.678 1.00 31.68 5 GLN B N 1
ATOM 1780 C CA . GLN B 1 6 ? 12.510 59.541 22.853 1.00 34.30 5 GLN B CA 1
ATOM 1781 C C . GLN B 1 6 ? 13.392 59.361 21.617 1.00 30.55 5 GLN B C 1
ATOM 1782 O O . GLN B 1 6 ? 13.041 59.766 20.516 1.00 28.13 5 GLN B O 1
ATOM 1788 N N . TYR B 1 7 ? 14.543 58.752 21.800 1.00 29.38 6 TYR B N 1
ATOM 1789 C CA . TYR B 1 7 ? 15.455 58.532 20.689 1.00 27.16 6 TYR B CA 1
ATOM 1790 C C . TYR B 1 7 ? 14.820 57.569 19.664 1.00 27.92 6 TYR B C 1
ATOM 1791 O O . TYR B 1 7 ? 14.895 57.810 18.448 1.00 27.65 6 TYR B O 1
ATOM 1800 N N . PHE B 1 8 ? 14.190 56.494 20.158 1.00 26.94 7 PHE B N 1
ATOM 1801 C CA . PHE B 1 8 ? 13.517 55.546 19.270 1.00 26.11 7 PHE B CA 1
ATOM 1802 C C . PHE B 1 8 ? 12.380 56.235 18.491 1.00 27.69 7 PHE B C 1
ATOM 1803 O O . PHE B 1 8 ? 12.188 55.962 17.304 1.00 25.82 7 PHE B O 1
ATOM 1811 N N . GLN B 1 9 ? 11.636 57.140 19.144 1.00 28.01 8 GLN B N 1
ATOM 1812 C CA . GLN B 1 9 ? 10.541 57.846 18.446 1.00 29.04 8 GLN B CA 1
ATOM 1813 C C . GLN B 1 9 ? 11.108 58.716 17.380 1.00 28.13 8 GLN B C 1
ATOM 1814 O O . GLN B 1 9 ? 10.539 58.783 16.301 1.00 26.80 8 GLN B O 1
ATOM 1820 N N . SER B 1 10 ? 12.250 59.344 17.675 1.00 27.33 9 SER B N 1
ATOM 1821 C CA . SER B 1 10 ? 12.890 60.246 16.730 1.00 28.90 9 SER B CA 1
ATOM 1822 C C . SER B 1 10 ? 13.234 59.564 15.408 1.00 28.78 9 SER B C 1
ATOM 1823 O O . SER B 1 10 ? 13.312 60.220 14.369 1.00 26.79 9 SER B O 1
ATOM 1826 N N . LEU B 1 11 ? 13.508 58.258 15.445 1.00 28.31 10 LEU B N 1
ATOM 1827 C CA . LEU B 1 11 ? 13.913 57.550 14.222 1.00 26.13 10 LEU B CA 1
ATOM 1828 C C . LEU B 1 11 ? 12.794 57.621 13.176 1.00 26.14 10 LEU B C 1
ATOM 1829 O O . LEU B 1 11 ? 13.071 57.734 11.974 1.00 26.95 10 LEU B O 1
ATOM 1834 N N . SER B 1 12 ? 11.543 57.577 13.626 1.00 26.53 11 SER B N 1
ATOM 1835 C CA . SER B 1 12 ? 10.383 57.780 12.748 1.00 27.91 11 SER B CA 1
ATOM 1836 C C . SER B 1 12 ? 10.262 59.182 12.171 1.00 26.42 11 SER B C 1
ATOM 1837 O O . SER B 1 12 ? 9.743 59.345 11.074 1.00 26.53 11 SER B O 1
ATOM 1840 N N . ASP B 1 13 ? 10.710 60.182 12.911 1.00 27.14 12 ASP B N 1
ATOM 1841 C CA . ASP B 1 13 ? 10.713 61.540 12.409 1.00 28.04 12 ASP B CA 1
ATOM 1842 C C . ASP B 1 13 ? 11.590 61.717 11.167 1.00 28.07 12 ASP B C 1
ATOM 1843 O O . ASP B 1 13 ? 11.292 62.578 10.331 1.00 25.43 12 ASP B O 1
ATOM 1848 N N . LEU B 1 14 ? 12.658 60.921 11.043 1.00 25.91 13 LEU B N 1
ATOM 1849 C CA . LEU B 1 14 ? 13.492 60.964 9.847 1.00 24.28 13 LEU B CA 1
ATOM 1850 C C . LEU B 1 14 ? 12.808 60.484 8.572 1.00 24.79 13 LEU B C 1
ATOM 1851 O O . LEU B 1 14 ? 13.356 60.647 7.473 1.00 25.34 13 LEU B O 1
ATOM 1856 N N . GLU B 1 15 ? 11.627 59.898 8.705 1.00 24.23 14 GLU B N 1
ATOM 1857 C CA . GLU B 1 15 ? 10.810 59.527 7.580 1.00 23.55 14 GLU B CA 1
ATOM 1858 C C . GLU B 1 15 ? 9.994 60.707 7.019 1.00 25.26 14 GLU B C 1
ATOM 1859 O O . GLU B 1 15 ? 9.391 60.591 5.941 1.00 25.08 14 GLU B O 1
ATOM 1865 N N . ASN B 1 16 ? 9.931 61.785 7.791 1.00 23.95 15 ASN B N 1
ATOM 1866 C CA . ASN B 1 16 ? 9.173 62.981 7.437 1.00 28.89 15 ASN B CA 1
ATOM 1867 C C . ASN B 1 16 ? 10.050 64.158 7.023 1.00 28.52 15 ASN B C 1
ATOM 1868 O O . ASN B 1 16 ? 9.538 65.264 6.854 1.00 31.88 15 ASN B O 1
ATOM 1873 N N . ILE B 1 17 ? 11.358 63.919 6.923 1.00 27.47 16 ILE B N 1
ATOM 1874 C CA . ILE B 1 17 ? 12.339 64.891 6.464 1.00 26.06 16 ILE B CA 1
ATOM 1875 C C . ILE B 1 17 ? 12.832 64.345 5.130 1.00 27.37 16 ILE B C 1
ATOM 1876 O O . ILE B 1 17 ? 13.297 63.212 5.024 1.00 23.14 16 ILE B O 1
ATOM 1881 N N . TYR B 1 18 ? 12.688 65.166 4.113 1.00 25.64 17 TYR B N 1
ATOM 1882 C CA . TYR B 1 18 ? 12.999 64.795 2.752 1.00 27.51 17 TYR B CA 1
ATOM 1883 C C . TYR B 1 18 ? 14.226 65.495 2.241 1.00 28.73 17 TYR B C 1
ATOM 1884 O O . TYR B 1 18 ? 14.602 66.552 2.730 1.00 30.06 17 TYR B O 1
ATOM 1893 N N . ARG B 1 19 ? 14.874 64.870 1.266 1.00 28.33 18 ARG B N 1
ATOM 1894 C CA . ARG B 1 19 ? 16.107 65.386 0.740 1.00 31.85 18 ARG B CA 1
ATOM 1895 C C . ARG B 1 19 ? 15.812 66.421 -0.314 1.00 31.95 18 ARG B C 1
ATOM 1896 O O . ARG B 1 19 ? 14.912 66.221 -1.118 1.00 32.42 18 ARG B O 1
ATOM 1904 N N . CYS B 1 20 ? 16.618 67.479 -0.303 1.00 33.57 19 CYS B N 1
ATOM 1905 C CA . CYS B 1 20 ? 16.521 68.663 -1.160 1.00 37.52 19 CYS B CA 1
ATOM 1906 C C . CYS B 1 20 ? 15.086 69.070 -1.499 1.00 34.85 19 CYS B C 1
ATOM 1907 O O . CYS B 1 20 ? 14.647 69.006 -2.621 1.00 36.17 19 CYS B O 1
ATOM 1910 N N . PRO B 1 21 ? 14.342 69.479 -0.493 1.00 34.32 20 PRO B N 1
ATOM 1911 C CA . PRO B 1 21 ? 12.993 69.922 -0.804 1.00 35.39 20 PRO B CA 1
ATOM 1912 C C . PRO B 1 21 ? 13.021 71.264 -1.578 1.00 33.74 20 PRO B C 1
ATOM 1913 O O . PRO B 1 21 ? 13.968 72.012 -1.459 1.00 32.98 20 PRO B O 1
ATOM 1917 N N . GLY B 1 22 ? 11.983 71.527 -2.363 1.00 36.55 21 GLY B N 1
ATOM 1918 C CA . GLY B 1 22 ? 11.867 72.769 -3.166 1.00 35.45 21 GLY B CA 1
ATOM 1919 C C . GLY B 1 22 ? 11.564 72.361 -4.593 1.00 36.55 21 GLY B C 1
ATOM 1920 O O . GLY B 1 22 ? 10.388 72.236 -5.014 1.00 35.29 21 GLY B O 1
ATOM 1921 N N . LYS B 1 23 ? 12.622 72.059 -5.325 1.00 37.14 22 LYS B N 1
ATOM 1922 C CA . LYS B 1 23 ? 12.490 71.674 -6.741 1.00 38.09 22 LYS B CA 1
ATOM 1923 C C . LYS B 1 23 ? 11.634 70.421 -6.911 1.00 29.35 22 LYS B C 1
ATOM 1924 O O . LYS B 1 23 ? 11.761 69.478 -6.147 1.00 31.66 22 LYS B O 1
ATOM 1930 N N . PHE B 1 24 ? 10.757 70.434 -7.903 1.00 29.31 23 PHE B N 1
ATOM 1931 C CA . PHE B 1 24 ? 9.939 69.268 -8.231 1.00 30.05 23 PHE B CA 1
ATOM 1932 C C . PHE B 1 24 ? 10.808 68.045 -8.473 1.00 27.56 23 PHE B C 1
ATOM 1933 O O . PHE B 1 24 ? 11.798 68.134 -9.206 1.00 28.39 23 PHE B O 1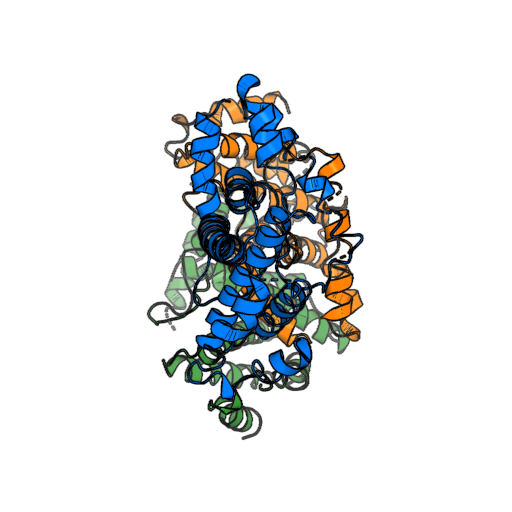
ATOM 1941 N N . LYS B 1 25 ? 10.459 66.935 -7.833 1.00 27.61 24 LYS B N 1
ATOM 1942 C CA . LYS B 1 25 ? 11.072 65.645 -8.097 1.00 28.57 24 LYS B CA 1
ATOM 1943 C C . LYS B 1 25 ? 9.963 64.658 -8.388 1.00 28.31 24 LYS B C 1
ATOM 1944 O O . LYS B 1 25 ? 8.929 64.679 -7.711 1.00 25.47 24 LYS B O 1
ATOM 1950 N N . TYR B 1 26 ? 10.177 63.766 -9.356 1.00 27.81 25 TYR B N 1
ATOM 1951 C CA . TYR B 1 26 ? 9.152 62.732 -9.614 1.00 28.58 25 TYR B CA 1
ATOM 1952 C C . TYR B 1 26 ? 9.055 61.786 -8.423 1.00 29.96 25 TYR B C 1
ATOM 1953 O O . TYR B 1 26 ? 7.982 61.331 -8.104 1.00 31.20 25 TYR B O 1
ATOM 1962 N N . GLN B 1 27 ? 10.183 61.491 -7.770 1.00 30.65 26 GLN B N 1
ATOM 1963 C CA A GLN B 1 27 ? 10.220 60.646 -6.574 0.60 31.49 26 GLN B CA 1
ATOM 1964 C CA B GLN B 1 27 ? 10.184 60.646 -6.564 0.40 30.58 26 GLN B CA 1
ATOM 1965 C C . GLN B 1 27 ? 10.970 61.335 -5.437 1.00 30.22 26 GLN B C 1
ATOM 1966 O O . GLN B 1 27 ? 12.116 61.756 -5.625 1.00 33.63 26 GLN B O 1
ATOM 1977 N N . GLU B 1 28 ? 10.339 61.432 -4.278 1.00 28.58 27 GLU B N 1
ATOM 1978 C CA . GLU B 1 28 ? 10.940 61.977 -3.059 1.00 31.42 27 GLU B CA 1
ATOM 1979 C C . GLU B 1 28 ? 11.537 60.805 -2.271 1.00 29.30 27 GLU B C 1
ATOM 1980 O O . GLU B 1 28 ? 11.102 59.673 -2.420 1.00 31.04 27 GLU B O 1
ATOM 1986 N N . HIS B 1 29 ? 12.524 61.104 -1.448 1.00 26.75 28 HIS B N 1
ATOM 1987 C CA . HIS B 1 29 ? 13.219 60.088 -0.628 1.00 25.74 28 HIS B CA 1
ATOM 1988 C C . HIS B 1 29 ? 13.405 60.685 0.737 1.00 21.99 28 HIS B C 1
ATOM 1989 O O . HIS B 1 29 ? 13.887 61.806 0.835 1.00 24.11 28 HIS B O 1
ATOM 1996 N N . SER B 1 30 ? 12.979 59.982 1.791 1.00 22.37 29 SER B N 1
ATOM 1997 C CA . SER B 1 30 ? 13.189 60.485 3.152 1.00 20.24 29 SER B CA 1
ATOM 1998 C C . SER B 1 30 ? 14.639 60.327 3.568 1.00 20.41 29 SER B C 1
ATOM 1999 O O . SER B 1 30 ? 15.400 59.566 2.964 1.00 20.21 29 SER B O 1
ATOM 2002 N N . VAL B 1 31 ? 15.032 61.037 4.607 1.00 20.06 30 VAL B N 1
ATOM 2003 C CA . VAL B 1 31 ? 16.395 60.867 5.119 1.00 22.07 30 VAL B CA 1
ATOM 2004 C C . VAL B 1 31 ? 16.576 59.430 5.616 1.00 21.93 30 VAL B C 1
ATOM 2005 O O . VAL B 1 31 ? 17.629 58.882 5.440 1.00 21.54 30 VAL B O 1
ATOM 2009 N N . ALA B 1 32 ? 15.532 58.828 6.216 1.00 22.10 31 ALA B N 1
ATOM 2010 C CA . ALA B 1 32 ? 15.586 57.438 6.661 1.00 21.76 31 ALA B CA 1
ATOM 2011 C C . ALA B 1 32 ? 15.877 56.533 5.481 1.00 22.46 31 ALA B C 1
ATOM 2012 O O . ALA B 1 32 ? 16.737 55.644 5.561 1.00 22.77 31 ALA B O 1
ATOM 2014 N N . GLU B 1 33 ? 15.179 56.757 4.378 1.00 20.98 32 GLU B N 1
ATOM 2015 C CA . GLU B 1 33 ? 15.368 55.938 3.177 1.00 19.29 32 GLU B CA 1
ATOM 2016 C C . GLU B 1 33 ? 16.762 56.065 2.596 1.00 23.08 32 GLU B C 1
ATOM 2017 O O . GLU B 1 33 ? 17.410 55.064 2.218 1.00 20.12 32 GLU B O 1
ATOM 2023 N N . HIS B 1 34 ? 17.237 57.303 2.564 1.00 22.20 33 HIS B N 1
ATOM 2024 C CA . HIS B 1 34 ? 18.575 57.570 2.121 1.00 21.91 33 HIS B CA 1
ATOM 2025 C C . HIS B 1 34 ? 19.609 56.843 2.983 1.00 21.13 33 HIS B C 1
ATOM 2026 O O . HIS B 1 34 ? 20.540 56.281 2.456 1.00 20.34 33 HIS B O 1
ATOM 2033 N N . SER B 1 35 ? 19.429 56.861 4.302 1.00 22.23 34 SER B N 1
ATOM 2034 C CA . SER B 1 35 ? 20.374 56.222 5.207 1.00 22.40 34 SER B CA 1
ATOM 2035 C C . SER B 1 35 ? 20.418 54.706 4.987 1.00 22.72 34 SER B C 1
ATOM 2036 O O . SER B 1 35 ? 21.490 54.102 4.953 1.00 21.36 34 SER B O 1
ATOM 2039 N N . TYR B 1 36 ? 19.246 54.111 4.808 1.00 21.66 35 TYR B N 1
ATOM 2040 C CA . TYR B 1 36 ? 19.121 52.708 4.440 1.00 21.01 35 TYR B CA 1
ATOM 2041 C C . TYR B 1 36 ? 19.897 52.368 3.177 1.00 21.08 35 TYR B C 1
ATOM 2042 O O . TYR B 1 36 ? 20.687 51.400 3.154 1.00 20.99 35 TYR B O 1
ATOM 2051 N N . LYS B 1 37 ? 19.736 53.176 2.143 1.00 21.81 36 LYS B N 1
ATOM 2052 C CA . LYS B 1 37 ? 20.396 52.908 0.882 1.00 22.88 36 LYS B CA 1
ATOM 2053 C C . LYS B 1 37 ? 21.919 53.133 0.957 1.00 22.30 36 LYS B C 1
ATOM 2054 O O . LYS B 1 37 ? 22.699 52.293 0.485 1.00 20.40 36 LYS B O 1
ATOM 2060 N N . VAL B 1 38 ? 22.353 54.209 1.618 1.00 20.45 37 VAL B N 1
ATOM 2061 C CA . VAL B 1 38 ? 23.780 54.450 1.770 1.00 19.15 37 VAL B CA 1
ATOM 2062 C C . VAL B 1 38 ? 24.445 53.326 2.560 1.00 23.24 37 VAL B C 1
ATOM 2063 O O . VAL B 1 38 ? 25.574 52.916 2.222 1.00 19.82 37 VAL B O 1
ATOM 2067 N N . THR B 1 39 ? 23.773 52.836 3.603 1.00 22.70 38 THR B N 1
ATOM 2068 C CA . THR B 1 39 ? 24.328 51.730 4.418 1.00 22.01 38 THR B CA 1
ATOM 2069 C C . THR B 1 39 ? 24.419 50.443 3.563 1.00 21.76 38 THR B C 1
ATOM 2070 O O . THR B 1 39 ? 25.453 49.771 3.559 1.00 22.75 38 THR B O 1
ATOM 2074 N N . SER B 1 40 ? 23.395 50.153 2.770 1.00 21.97 39 SER B N 1
ATOM 2075 C CA . SER B 1 40 ? 23.461 49.035 1.814 1.00 20.31 39 SER B CA 1
ATOM 2076 C C . SER B 1 40 ? 24.557 49.144 0.769 1.00 23.98 39 SER B C 1
ATOM 2077 O O . SER B 1 40 ? 25.280 48.155 0.502 1.00 24.28 39 SER B O 1
ATOM 2080 N N . ILE B 1 41 ? 24.700 50.345 0.192 1.00 24.05 40 ILE B N 1
ATOM 2081 C CA . ILE B 1 41 ? 25.784 50.649 -0.741 1.00 24.38 40 ILE B CA 1
ATOM 2082 C C . ILE B 1 41 ? 27.150 50.455 -0.068 1.00 24.38 40 ILE B C 1
ATOM 2083 O O . ILE B 1 41 ? 28.018 49.782 -0.616 1.00 26.31 40 ILE B O 1
ATOM 2088 N N . ALA B 1 42 ? 27.318 50.983 1.138 1.00 22.76 41 ALA B N 1
ATOM 2089 C CA . ALA B 1 42 ? 28.586 50.887 1.857 1.00 24.04 41 ALA B CA 1
ATOM 2090 C C . ALA B 1 42 ? 28.968 49.430 2.135 1.00 24.53 41 ALA B C 1
ATOM 2091 O O . ALA B 1 42 ? 30.142 49.034 1.994 1.00 22.51 41 ALA B O 1
ATOM 2093 N N . GLN B 1 43 ? 27.965 48.648 2.519 1.00 24.86 42 GLN B N 1
ATOM 2094 C CA . GLN B 1 43 ? 28.095 47.206 2.749 1.00 24.73 42 GLN B CA 1
ATOM 2095 C C . GLN B 1 43 ? 28.615 46.524 1.508 1.00 25.92 42 GLN B C 1
ATOM 2096 O O . GLN B 1 43 ? 29.438 45.617 1.598 1.00 24.63 42 GLN B O 1
ATOM 2102 N N . PHE B 1 44 ? 28.104 46.919 0.342 1.00 23.49 43 PHE B N 1
ATOM 2103 C CA . PHE B 1 44 ? 28.596 46.337 -0.876 1.00 24.29 43 PHE B CA 1
ATOM 2104 C C . PHE B 1 44 ? 30.056 46.715 -1.108 1.00 27.22 43 PHE B C 1
ATOM 2105 O O . PHE B 1 44 ? 30.880 45.861 -1.438 1.00 27.60 43 PHE B O 1
ATOM 2113 N N . PHE B 1 45 ? 30.402 47.990 -0.942 1.00 26.21 44 PHE B N 1
ATOM 2114 C CA . PHE B 1 45 ? 31.794 48.373 -1.130 1.00 26.73 44 PHE B CA 1
ATOM 2115 C C . PHE B 1 45 ? 32.727 47.700 -0.116 1.00 25.18 44 PHE B C 1
ATOM 2116 O O . PHE B 1 45 ? 33.889 47.388 -0.440 1.00 27.55 44 PHE B O 1
ATOM 2124 N N . GLY B 1 46 ? 32.244 47.492 1.093 1.00 25.33 45 GLY B N 1
ATOM 2125 C CA . GLY B 1 46 ? 32.951 46.707 2.087 1.00 25.54 45 GLY B CA 1
ATOM 2126 C C . GLY B 1 46 ? 33.361 45.320 1.553 1.00 29.96 45 GLY B C 1
ATOM 2127 O O . GLY B 1 46 ? 34.493 44.872 1.771 1.00 28.14 45 GLY B O 1
ATOM 2128 N N . ALA B 1 47 ? 32.420 44.666 0.864 1.00 29.42 46 ALA B N 1
ATOM 2129 C CA . ALA B 1 47 ? 32.647 43.375 0.222 1.00 28.53 46 ALA B CA 1
ATOM 2130 C C . ALA B 1 47 ? 33.720 43.489 -0.834 1.00 29.60 46 ALA B C 1
ATOM 2131 O O . ALA B 1 47 ? 34.608 42.631 -0.909 1.00 29.23 46 ALA B O 1
ATOM 2133 N N . VAL B 1 48 ? 33.678 44.563 -1.619 1.00 28.01 47 VAL B N 1
ATOM 2134 C CA . VAL B 1 48 ? 34.657 44.766 -2.664 1.00 27.07 47 VAL B CA 1
ATOM 2135 C C . VAL B 1 48 ? 36.042 44.944 -2.054 1.00 30.21 47 VAL B C 1
ATOM 2136 O O . VAL B 1 48 ? 37.004 44.342 -2.505 1.00 28.53 47 VAL B O 1
ATOM 2140 N N . GLU B 1 49 ? 36.144 45.748 -1.001 1.00 31.09 48 GLU B N 1
ATOM 2141 C CA . GLU B 1 49 ? 37.435 45.904 -0.316 1.00 31.68 48 GLU B CA 1
ATOM 2142 C C . GLU B 1 49 ? 37.959 44.586 0.307 1.00 31.36 48 GLU B C 1
ATOM 2143 O O . GLU B 1 49 ? 39.153 44.252 0.197 1.00 32.21 48 GLU B O 1
ATOM 2149 N N . GLU B 1 50 ? 37.069 43.842 0.950 1.00 31.39 49 GLU B N 1
ATOM 2150 C CA A GLU B 1 50 ? 37.393 42.532 1.522 0.60 32.32 49 GLU B CA 1
ATOM 2151 C CA B GLU B 1 50 ? 37.460 42.552 1.512 0.40 31.51 49 GLU B CA 1
ATOM 2152 C C . GLU B 1 50 ? 37.919 41.610 0.400 1.00 33.29 49 GLU B C 1
ATOM 2153 O O . GLU B 1 50 ? 38.959 40.923 0.539 1.00 34.32 49 GLU B O 1
ATOM 2164 N N . ASP B 1 51 ? 37.199 41.589 -0.712 1.00 31.23 50 ASP B N 1
ATOM 2165 C CA . ASP B 1 51 ? 37.599 40.765 -1.839 1.00 32.55 50 ASP B CA 1
ATOM 2166 C C . ASP B 1 51 ? 39.003 41.143 -2.353 1.00 32.93 50 ASP B C 1
ATOM 2167 O O . ASP B 1 51 ? 39.762 40.287 -2.815 1.00 32.09 50 ASP B O 1
ATOM 2172 N N . ALA B 1 52 ? 39.347 42.419 -2.272 1.00 33.18 51 ALA B N 1
ATOM 2173 C CA . ALA B 1 52 ? 40.670 42.893 -2.714 1.00 33.14 51 ALA B CA 1
ATOM 2174 C C . ALA B 1 52 ? 41.746 42.629 -1.672 1.00 33.47 51 ALA B C 1
ATOM 2175 O O . ALA B 1 52 ? 42.906 42.917 -1.895 1.00 35.44 51 ALA B O 1
ATOM 2177 N N . GLY B 1 53 ? 41.359 42.079 -0.534 1.00 34.12 52 GLY B N 1
ATOM 2178 C CA . GLY B 1 53 ? 42.285 41.696 0.501 1.00 38.40 52 GLY B CA 1
ATOM 2179 C C . GLY B 1 53 ? 42.605 42.805 1.486 1.00 39.05 52 GLY B C 1
ATOM 2180 O O . GLY B 1 53 ? 43.616 42.741 2.160 1.00 41.08 52 GLY B O 1
ATOM 2181 N N . ASN B 1 54 ? 41.770 43.832 1.551 1.00 39.29 53 ASN B N 1
ATOM 2182 C CA . ASN B 1 54 ? 41.949 44.892 2.537 1.00 38.99 53 ASN B CA 1
ATOM 2183 C C . ASN B 1 54 ? 41.141 44.552 3.768 1.00 39.21 53 ASN B C 1
ATOM 2184 O O . ASN B 1 54 ? 39.996 44.091 3.650 1.00 42.32 53 ASN B O 1
ATOM 2189 N N . GLU B 1 55 ? 41.739 44.751 4.945 1.00 39.47 54 GLU B N 1
ATOM 2190 C CA . GLU B 1 55 ? 41.035 44.578 6.212 1.00 38.24 54 GLU B CA 1
ATOM 2191 C C . GLU B 1 55 ? 39.988 45.703 6.317 1.00 35.55 54 GLU B C 1
ATOM 2192 O O . GLU B 1 55 ? 40.270 46.866 6.065 1.00 37.79 54 GLU B O 1
ATOM 2198 N N . VAL B 1 56 ? 38.762 45.319 6.617 1.00 35.76 55 VAL B N 1
ATOM 2199 C CA . VAL B 1 56 ? 37.650 46.263 6.811 1.00 32.21 55 VAL B CA 1
ATOM 2200 C C . VAL B 1 56 ? 37.205 46.182 8.266 1.00 32.36 55 VAL B C 1
ATOM 2201 O O . VAL B 1 56 ? 37.011 45.094 8.773 1.00 30.25 55 VAL B O 1
ATOM 2205 N N . ASN B 1 57 ? 37.046 47.335 8.917 1.00 32.74 56 ASN B N 1
ATOM 2206 C CA . ASN B 1 57 ? 36.428 47.418 10.241 1.00 31.78 56 ASN B CA 1
ATOM 2207 C C . ASN B 1 57 ? 34.918 47.566 10.048 1.00 31.48 56 ASN B C 1
ATOM 2208 O O . ASN B 1 57 ? 34.379 48.683 9.783 1.00 28.67 56 ASN B O 1
ATOM 2213 N N . TRP B 1 58 ? 34.199 46.458 10.208 1.00 30.70 57 TRP B N 1
ATOM 2214 C CA . TRP B 1 58 ? 32.780 46.479 9.859 1.00 29.94 57 TRP B CA 1
ATOM 2215 C C . TRP B 1 58 ? 31.925 47.320 10.791 1.00 30.07 57 TRP B C 1
ATOM 2216 O O . TRP B 1 58 ? 30.984 48.006 10.343 1.00 29.67 57 TRP B O 1
ATOM 2227 N N . ARG B 1 59 ? 32.231 47.285 12.075 1.00 26.87 58 ARG B N 1
ATOM 2228 C CA . ARG B 1 59 ? 31.522 48.141 12.995 1.00 28.25 58 ARG B CA 1
ATOM 2229 C C . ARG B 1 59 ? 31.662 49.582 12.547 1.00 28.33 58 ARG B C 1
ATOM 2230 O O . ARG B 1 59 ? 30.678 50.302 12.550 1.00 28.29 58 ARG B O 1
ATOM 2238 N N . ALA B 1 60 ? 32.874 49.984 12.137 1.00 27.99 59 ALA B N 1
ATOM 2239 C CA . ALA B 1 60 ? 33.129 51.357 11.710 1.00 28.11 59 ALA B CA 1
ATOM 2240 C C . ALA B 1 60 ? 32.410 51.658 10.401 1.00 27.96 59 ALA B C 1
ATOM 2241 O O . ALA B 1 60 ? 31.822 52.708 10.251 1.00 27.81 59 ALA B O 1
ATOM 2243 N N . LEU B 1 61 ? 32.420 50.712 9.464 1.00 27.91 60 LEU B N 1
ATOM 2244 C CA . LEU B 1 61 ? 31.770 50.926 8.184 1.00 25.11 60 LEU B CA 1
ATOM 2245 C C . LEU B 1 61 ? 30.291 51.171 8.370 1.00 23.58 60 LEU B C 1
ATOM 2246 O O . LEU B 1 61 ? 29.758 52.147 7.852 1.00 25.77 60 LEU B O 1
ATOM 2251 N N . TYR B 1 62 ? 29.638 50.286 9.098 1.00 23.95 61 TYR B N 1
ATOM 2252 C CA . TYR B 1 62 ? 28.195 50.375 9.298 1.00 25.25 61 TYR B CA 1
ATOM 2253 C C . TYR B 1 62 ? 27.786 51.571 10.131 1.00 24.88 61 TYR B C 1
ATOM 2254 O O . TYR B 1 62 ? 26.809 52.251 9.798 1.00 27.05 61 TYR B O 1
ATOM 2263 N N . GLU B 1 63 ? 28.480 51.794 11.234 1.00 24.28 62 GLU B N 1
ATOM 2264 C CA . GLU B 1 63 ? 28.132 52.900 12.105 1.00 28.38 62 GLU B CA 1
ATOM 2265 C C . GLU B 1 63 ? 28.287 54.271 11.411 1.00 28.34 62 GLU B C 1
ATOM 2266 O O . GLU B 1 63 ? 27.469 55.148 11.625 1.00 26.65 62 GLU B O 1
ATOM 2272 N N . LYS B 1 64 ? 29.296 54.438 10.568 1.00 26.15 63 LYS B N 1
ATOM 2273 C CA . LYS B 1 64 ? 29.444 55.677 9.814 1.00 25.83 63 LYS B CA 1
ATOM 2274 C C . LYS B 1 64 ? 28.294 55.868 8.822 1.00 25.11 63 LYS B C 1
ATOM 2275 O O . LYS B 1 64 ? 27.682 56.945 8.782 1.00 26.82 63 LYS B O 1
ATOM 2281 N N . ALA B 1 65 ? 27.972 54.822 8.051 1.00 24.85 64 ALA B N 1
ATOM 2282 C CA . ALA B 1 65 ? 26.937 54.888 7.014 1.00 23.96 64 ALA B CA 1
ATOM 2283 C C . ALA B 1 65 ? 25.536 55.015 7.598 1.00 23.94 64 ALA B C 1
ATOM 2284 O O . ALA B 1 65 ? 24.715 55.814 7.111 1.00 26.15 64 ALA B O 1
ATOM 2286 N N . LEU B 1 66 ? 25.260 54.258 8.655 1.00 22.52 65 LEU B N 1
ATOM 2287 C CA . LEU B 1 66 ? 23.935 54.233 9.243 1.00 23.22 65 LEU B CA 1
ATOM 2288 C C . LEU B 1 66 ? 23.527 55.580 9.852 1.00 23.06 65 LEU B C 1
ATOM 2289 O O . LEU B 1 66 ? 22.394 56.024 9.691 1.00 23.54 65 LEU B O 1
ATOM 2294 N N . ASN B 1 67 ? 24.459 56.206 10.554 1.00 24.82 66 ASN B N 1
ATOM 2295 C CA . ASN B 1 67 ? 24.189 57.377 11.363 1.00 25.89 66 ASN B CA 1
ATOM 2296 C C . ASN B 1 67 ? 24.551 58.720 10.732 1.00 26.89 66 ASN B C 1
ATOM 2297 O O . ASN B 1 67 ? 24.331 59.732 11.343 1.00 27.97 66 ASN B O 1
ATOM 2302 N N . HIS B 1 68 ? 25.028 58.730 9.497 1.00 27.65 67 HIS B N 1
ATOM 2303 C CA . HIS B 1 68 ? 25.656 59.937 8.951 1.00 25.49 67 HIS B CA 1
ATOM 2304 C C . HIS B 1 68 ? 24.689 61.096 8.757 1.00 29.89 67 HIS B C 1
ATOM 2305 O O . HIS B 1 68 ? 25.134 62.209 8.816 1.00 27.86 67 HIS B O 1
ATOM 2312 N N . ASP B 1 69 ? 23.398 60.838 8.558 1.00 26.02 68 ASP B N 1
ATOM 2313 C CA . ASP B 1 69 ? 22.426 61.925 8.381 1.00 27.53 68 ASP B CA 1
ATOM 2314 C C . ASP B 1 69 ? 21.372 62.061 9.490 1.00 26.64 68 ASP B C 1
ATOM 2315 O O . ASP B 1 69 ? 20.398 62.799 9.349 1.00 26.33 68 ASP B O 1
ATOM 2320 N N . TYR B 1 70 ? 21.593 61.397 10.617 1.00 27.31 69 TYR B N 1
ATOM 2321 C CA . TYR B 1 70 ? 20.719 61.500 11.762 1.00 28.09 69 TYR B CA 1
ATOM 2322 C C . TYR B 1 70 ? 20.527 62.977 12.176 1.00 29.77 69 TYR B C 1
ATOM 2323 O O . TYR B 1 70 ? 19.429 63.380 12.549 1.00 30.32 69 TYR B O 1
ATOM 2332 N N . SER B 1 71 ? 21.572 63.789 12.051 1.00 30.45 70 SER B N 1
ATOM 2333 C CA . SER B 1 71 ? 21.503 65.215 12.434 1.00 32.15 70 SER B CA 1
ATOM 2334 C C . SER B 1 71 ? 20.533 66.047 11.617 1.00 33.32 70 SER B C 1
ATOM 2335 O O . SER B 1 71 ? 20.175 67.188 12.023 1.00 34.03 70 SER B O 1
ATOM 2338 N N . GLU B 1 72 ? 20.098 65.517 10.472 1.00 31.84 71 GLU B N 1
ATOM 2339 C CA . GLU B 1 72 ? 19.087 66.216 9.677 1.00 33.99 71 GLU B CA 1
ATOM 2340 C C . GLU B 1 72 ? 17.749 66.348 10.432 1.00 36.24 71 GLU B C 1
ATOM 2341 O O . GLU B 1 72 ? 16.863 67.122 10.030 1.00 32.88 71 GLU B O 1
ATOM 2347 N N . LEU B 1 73 ? 17.636 65.651 11.566 1.00 33.13 72 LEU B N 1
ATOM 2348 C CA . LEU B 1 73 ? 16.483 65.798 12.446 1.00 37.15 72 LEU B CA 1
ATOM 2349 C C . LEU B 1 73 ? 16.314 67.230 12.926 1.00 40.40 72 LEU B C 1
ATOM 2350 O O . LEU B 1 73 ? 15.182 67.664 13.158 1.00 40.75 72 LEU B O 1
ATOM 2355 N N . PHE B 1 74 ? 17.430 67.941 13.097 1.00 42.26 73 PHE B N 1
ATOM 2356 C CA . PHE B 1 74 ? 17.411 69.315 13.657 1.00 45.31 73 PHE B CA 1
ATOM 2357 C C . PHE B 1 74 ? 18.106 70.408 12.809 1.00 45.73 73 PHE B C 1
ATOM 2358 O O . PHE B 1 74 ? 17.887 71.592 13.045 1.00 46.85 73 PHE B O 1
ATOM 2366 N N . ILE B 1 75 ? 18.917 70.027 11.826 1.00 43.91 74 ILE B N 1
ATOM 2367 C CA . ILE B 1 75 ? 19.479 71.000 10.900 1.00 45.98 74 ILE B CA 1
ATOM 2368 C C . ILE B 1 75 ? 19.674 70.383 9.507 1.00 46.19 74 ILE B C 1
ATOM 2369 O O . ILE B 1 75 ? 20.339 69.350 9.355 1.00 42.60 74 ILE B O 1
ATOM 2374 N N . GLY B 1 76 ? 19.044 70.991 8.502 1.00 47.04 75 GLY B N 1
ATOM 2375 C CA . GLY B 1 76 ? 19.170 70.551 7.111 1.00 49.06 75 GLY B CA 1
ATOM 2376 C C . GLY B 1 76 ? 20.573 70.662 6.556 1.00 52.77 75 GLY B C 1
ATOM 2377 O O . GLY B 1 76 ? 21.425 71.374 7.103 1.00 53.89 75 GLY B O 1
ATOM 2378 N N . ASP B 1 77 ? 20.806 69.977 5.448 1.00 55.14 76 ASP B N 1
ATOM 2379 C CA . ASP B 1 77 ? 22.133 69.912 4.844 1.00 58.62 76 ASP B CA 1
ATOM 2380 C C . ASP B 1 77 ? 21.974 70.220 3.362 1.00 59.72 76 ASP B C 1
ATOM 2381 O O . ASP B 1 77 ? 21.134 69.596 2.701 1.00 60.10 76 ASP B O 1
ATOM 2386 N N . ILE B 1 78 ? 22.761 71.161 2.832 1.00 59.53 77 ILE B N 1
ATOM 2387 C CA . ILE B 1 78 ? 22.641 71.521 1.406 1.00 60.68 77 ILE B CA 1
ATOM 2388 C C . ILE B 1 78 ? 23.236 70.367 0.546 1.00 60.53 77 ILE B C 1
ATOM 2389 O O . ILE B 1 78 ? 24.437 70.112 0.620 1.00 60.24 77 ILE B O 1
ATOM 2394 N N . LYS B 1 79 ? 22.381 69.673 -0.227 1.00 61.55 78 LYS B N 1
ATOM 2395 C CA . LYS B 1 79 ? 22.753 68.490 -1.082 1.00 62.58 78 LYS B CA 1
ATOM 2396 C C . LYS B 1 79 ? 23.156 68.849 -2.534 1.00 64.41 78 LYS B C 1
ATOM 2397 O O . LYS B 1 79 ? 23.805 68.059 -3.242 1.00 60.44 78 LYS B O 1
ATOM 2403 N N . THR B 1 80 ? 22.734 70.035 -2.964 1.00 66.65 79 THR B N 1
ATOM 2404 C CA . THR B 1 80 ? 22.941 70.534 -4.318 1.00 67.79 79 THR B CA 1
ATOM 2405 C C . THR B 1 80 ? 24.312 71.245 -4.397 1.00 68.50 79 THR B C 1
ATOM 2406 O O . THR B 1 80 ? 24.836 71.667 -3.363 1.00 69.64 79 THR B O 1
ATOM 2410 N N . PRO B 1 81 ? 24.900 71.374 -5.611 1.00 68.66 80 PRO B N 1
ATOM 2411 C CA . PRO B 1 81 ? 26.265 71.921 -5.699 1.00 70.22 80 PRO B CA 1
ATOM 2412 C C . PRO B 1 81 ? 26.352 73.443 -5.458 1.00 70.34 80 PRO B C 1
ATOM 2413 O O . PRO B 1 81 ? 25.319 74.132 -5.462 1.00 68.72 80 PRO B O 1
ATOM 2417 N N . VAL B 1 82 ? 27.584 73.928 -5.242 1.00 71.65 81 VAL B N 1
ATOM 2418 C CA . VAL B 1 82 ? 27.871 75.346 -4.939 1.00 72.51 81 VAL B CA 1
ATOM 2419 C C . VAL B 1 82 ? 27.149 76.312 -5.908 1.00 73.03 81 VAL B C 1
ATOM 2420 O O . VAL B 1 82 ? 27.594 76.542 -7.039 1.00 73.91 81 VAL B O 1
ATOM 2424 N N . LYS B 1 83 ? 26.014 76.838 -5.439 1.00 72.53 82 LYS B N 1
ATOM 2425 C CA . LYS B 1 83 ? 25.163 77.758 -6.202 1.00 73.23 82 LYS B CA 1
ATOM 2426 C C . LYS B 1 83 ? 25.036 79.107 -5.490 1.00 71.54 82 LYS B C 1
ATOM 2427 O O . LYS B 1 83 ? 25.367 80.156 -6.057 1.00 74.10 82 LYS B O 1
ATOM 2433 N N . TYR B 1 84 ? 24.512 79.064 -4.265 1.00 67.60 83 TYR B N 1
ATOM 2434 C CA . TYR B 1 84 ? 24.379 80.248 -3.396 1.00 66.03 83 TYR B CA 1
ATOM 2435 C C . TYR B 1 84 ? 25.233 80.123 -2.121 1.00 66.10 83 TYR B C 1
ATOM 2436 O O . TYR B 1 84 ? 25.588 81.149 -1.511 1.00 66.32 83 TYR B O 1
ATOM 2445 N N . ALA B 1 85 ? 25.541 78.876 -1.727 1.00 64.67 84 ALA B N 1
ATOM 2446 C CA . ALA B 1 85 ? 26.431 78.577 -0.600 1.00 63.29 84 ALA B CA 1
ATOM 2447 C C . ALA B 1 85 ? 27.846 78.239 -1.100 1.00 62.12 84 ALA B C 1
ATOM 2448 O O . ALA B 1 85 ? 28.062 77.199 -1.734 1.00 60.34 84 ALA B O 1
ATOM 2450 N N . THR B 1 86 ? 28.797 79.132 -0.815 1.00 60.86 85 THR B N 1
ATOM 2451 C CA . THR B 1 86 ? 30.217 78.892 -1.084 1.00 59.63 85 THR B CA 1
ATOM 2452 C C . THR B 1 86 ? 30.788 77.832 -0.136 1.00 59.78 85 THR B C 1
ATOM 2453 O O . THR B 1 86 ? 30.116 77.358 0.790 1.00 57.42 85 THR B O 1
ATOM 2457 N N . THR B 1 87 ? 32.046 77.484 -0.374 1.00 61.65 86 THR B N 1
ATOM 2458 C CA . THR B 1 87 ? 32.841 76.686 0.564 1.00 62.37 86 THR B CA 1
ATOM 2459 C C . THR B 1 87 ? 32.751 77.197 2.002 1.00 60.05 86 THR B C 1
ATOM 2460 O O . THR B 1 87 ? 32.375 76.435 2.900 1.00 58.01 86 THR B O 1
ATOM 2464 N N . GLU B 1 88 ? 33.071 78.479 2.202 1.00 58.87 87 GLU B N 1
ATOM 2465 C CA . GLU B 1 88 ? 33.073 79.076 3.549 1.00 58.38 87 GLU B CA 1
ATOM 2466 C C . GLU B 1 88 ? 31.683 78.961 4.234 1.00 55.81 87 GLU B C 1
ATOM 2467 O O . GLU B 1 88 ? 31.598 78.598 5.420 1.00 52.55 87 GLU B O 1
ATOM 2470 N N . LEU B 1 89 ? 30.612 79.240 3.481 1.00 54.68 88 LEU B N 1
ATOM 2471 C CA . LEU B 1 89 ? 29.219 79.153 4.002 1.00 53.03 88 LEU B CA 1
ATOM 2472 C C . LEU B 1 89 ? 28.826 77.737 4.451 1.00 51.69 88 LEU B C 1
ATOM 2473 O O . LEU B 1 89 ? 28.094 77.561 5.438 1.00 48.12 88 LEU B O 1
ATOM 2478 N N . ARG B 1 90 ? 29.310 76.734 3.727 1.00 52.68 89 ARG B N 1
ATOM 2479 C CA . ARG B 1 90 ? 29.092 75.347 4.122 1.00 55.43 89 ARG B CA 1
ATOM 2480 C C . ARG B 1 90 ? 29.897 74.990 5.401 1.00 56.84 89 ARG B C 1
ATOM 2481 O O . ARG B 1 90 ? 29.407 74.225 6.226 1.00 53.75 89 ARG B O 1
ATOM 2489 N N . GLU B 1 91 ? 31.093 75.561 5.582 1.00 60.87 90 GLU B N 1
ATOM 2490 C CA . GLU B 1 91 ? 31.889 75.335 6.815 1.00 63.45 90 GLU B CA 1
ATOM 2491 C C . GLU B 1 91 ? 31.146 75.846 8.044 1.00 62.32 90 GLU B C 1
ATOM 2492 O O . GLU B 1 91 ? 31.115 75.176 9.071 1.00 61.18 90 GLU B O 1
ATOM 2506 N N . LEU B 1 93 ? 27.843 76.174 8.312 1.00 55.66 92 LEU B N 1
ATOM 2507 C CA . LEU B 1 93 ? 26.709 75.242 8.543 1.00 56.01 92 LEU B CA 1
ATOM 2508 C C . LEU B 1 93 ? 27.187 73.947 9.217 1.00 54.31 92 LEU B C 1
ATOM 2509 O O . LEU B 1 93 ? 26.462 73.381 10.021 1.00 52.18 92 LEU B O 1
ATOM 2514 N N . SER B 1 94 ? 28.406 73.503 8.907 1.00 55.69 93 SER B N 1
ATOM 2515 C CA . SER B 1 94 ? 28.990 72.319 9.569 1.00 56.89 93 SER B CA 1
ATOM 2516 C C . SER B 1 94 ? 29.264 72.553 11.054 1.00 56.50 93 SER B C 1
ATOM 2517 O O . SER B 1 94 ? 29.080 71.649 11.868 1.00 55.33 93 SER B O 1
ATOM 2520 N N . GLU B 1 95 ? 29.729 73.752 11.387 1.00 54.85 94 GLU B N 1
ATOM 2521 C CA . GLU B 1 95 ? 29.976 74.109 12.773 1.00 56.01 94 GLU B CA 1
ATOM 2522 C C . GLU B 1 95 ? 28.678 74.125 13.568 1.00 53.84 94 GLU B C 1
ATOM 2523 O O . GLU B 1 95 ? 28.642 73.622 14.688 1.00 52.77 94 GLU B O 1
ATOM 2529 N N . VAL B 1 96 ? 27.625 74.727 13.001 1.00 51.57 95 VAL B N 1
ATOM 2530 C CA . VAL B 1 96 ? 26.315 74.756 13.664 1.00 51.00 95 VAL B CA 1
ATOM 2531 C C . VAL B 1 96 ? 25.815 73.325 13.908 1.00 51.35 95 VAL B C 1
ATOM 2532 O O . VAL B 1 96 ? 25.385 72.995 15.015 1.00 50.59 95 VAL B O 1
ATOM 2536 N N . GLU B 1 97 ? 25.880 72.489 12.870 1.00 50.40 96 GLU B N 1
ATOM 2537 C CA . GLU B 1 97 ? 25.481 71.098 12.981 1.00 51.64 96 GLU B CA 1
ATOM 2538 C C . GLU B 1 97 ? 26.238 70.388 14.108 1.00 50.43 96 GLU B C 1
ATOM 2539 O O . GLU B 1 97 ? 25.626 69.695 14.921 1.00 47.52 96 GLU B O 1
ATOM 2545 N N . GLU B 1 98 ? 27.555 70.568 14.155 1.00 50.99 97 GLU B N 1
ATOM 2546 C CA . GLU B 1 98 ? 28.385 69.892 15.159 1.00 53.16 97 GLU B CA 1
ATOM 2547 C C . GLU B 1 98 ? 27.951 70.280 16.580 1.00 52.73 97 GLU B C 1
ATOM 2548 O O . GLU B 1 98 ? 27.782 69.417 17.445 1.00 50.96 97 GLU B O 1
ATOM 2554 N N . SER B 1 99 ? 27.745 71.576 16.807 1.00 52.07 98 SER B N 1
ATOM 2555 C CA . SER B 1 99 ? 27.336 72.060 18.121 1.00 51.91 98 SER B CA 1
ATOM 2556 C C . SER B 1 99 ? 25.953 71.581 18.481 1.00 50.38 98 SER B C 1
ATOM 2557 O O . SER B 1 99 ? 25.698 71.185 19.620 1.00 50.39 98 SER B O 1
ATOM 2568 N N . THR B 1 101 ? 24.409 68.923 17.472 1.00 44.58 100 THR B N 1
ATOM 2569 C CA . THR B 1 101 ? 24.481 67.479 17.760 1.00 44.51 100 THR B CA 1
ATOM 2570 C C . THR B 1 101 ? 25.015 67.232 19.174 1.00 43.35 100 THR B C 1
ATOM 2571 O O . THR B 1 101 ? 24.477 66.403 19.890 1.00 41.25 100 THR B O 1
ATOM 2575 N N . LYS B 1 102 ? 26.044 67.975 19.571 1.00 43.97 101 LYS B N 1
ATOM 2576 C CA . LYS B 1 102 ? 26.600 67.883 20.922 1.00 46.18 101 LYS B CA 1
ATOM 2577 C C . LYS B 1 102 ? 25.520 68.217 21.988 1.00 46.70 101 LYS B C 1
ATOM 2578 O O . LYS B 1 102 ? 25.391 67.518 23.007 1.00 45.92 101 LYS B O 1
ATOM 2581 N N . ASN B 1 103 ? 24.756 69.282 21.741 1.00 44.37 102 ASN B N 1
ATOM 2582 C CA . ASN B 1 103 ? 23.705 69.715 22.663 1.00 44.38 102 ASN B CA 1
ATOM 2583 C C . ASN B 1 103 ? 22.521 68.738 22.628 1.00 42.85 102 ASN B C 1
ATOM 2584 O O . ASN B 1 103 ? 21.864 68.500 23.647 1.00 43.42 102 ASN B O 1
ATOM 2589 N N . PHE B 1 104 ? 22.224 68.176 21.458 1.00 41.20 103 PHE B N 1
ATOM 2590 C CA . PHE B 1 104 ? 21.171 67.163 21.379 1.00 40.19 103 PHE B CA 1
ATOM 2591 C C . PHE B 1 104 ? 21.518 65.989 22.315 1.00 38.75 103 PHE B C 1
ATOM 2592 O O . PHE B 1 104 ? 20.713 65.598 23.158 1.00 38.94 103 PHE B O 1
ATOM 2600 N N . ILE B 1 105 ? 22.734 65.462 22.176 1.00 38.81 104 ILE B N 1
ATOM 2601 C CA . ILE B 1 105 ? 23.196 64.308 22.970 1.00 38.64 104 ILE B CA 1
ATOM 2602 C C . ILE B 1 105 ? 23.155 64.608 24.466 1.00 40.40 104 ILE B C 1
ATOM 2603 O O . ILE B 1 105 ? 22.702 63.773 25.256 1.00 39.86 104 ILE B O 1
ATOM 2608 N N . SER B 1 106 ? 23.593 65.813 24.845 1.00 42.29 105 SER B N 1
ATOM 2609 C CA . SER B 1 106 ? 23.638 66.212 26.242 1.00 44.89 105 SER B CA 1
ATOM 2610 C C . SER B 1 106 ? 22.248 66.286 26.856 1.00 46.66 105 SER B C 1
ATOM 2611 O O . SER B 1 106 ? 22.074 65.968 28.034 1.00 45.91 105 SER B O 1
ATOM 2614 N N . ARG B 1 107 ? 21.267 66.709 26.058 1.00 47.71 106 ARG B N 1
ATOM 2615 C CA . ARG B 1 107 ? 19.883 66.863 26.532 1.00 49.58 106 ARG B CA 1
ATOM 2616 C C . ARG B 1 107 ? 19.065 65.590 26.511 1.00 47.72 106 ARG B C 1
ATOM 2617 O O . ARG B 1 107 ? 18.305 65.330 27.443 1.00 50.55 106 ARG B O 1
ATOM 2622 N N . GLU B 1 108 ? 19.191 64.812 25.443 1.00 45.15 107 GLU B N 1
ATOM 2623 C CA . GLU B 1 108 ? 18.227 63.741 25.178 1.00 44.22 107 GLU B CA 1
ATOM 2624 C C . GLU B 1 108 ? 18.689 62.335 25.548 1.00 42.93 107 GLU B C 1
ATOM 2625 O O . GLU B 1 108 ? 17.847 61.485 25.880 1.00 43.17 107 GLU B O 1
ATOM 2631 N N . ILE B 1 109 ? 20.000 62.076 25.490 1.00 38.87 108 ILE B N 1
ATOM 2632 C CA . ILE B 1 109 ? 20.509 60.708 25.656 1.00 36.80 108 ILE B CA 1
ATOM 2633 C C . ILE B 1 109 ? 20.897 60.533 27.110 1.00 38.55 108 ILE B C 1
ATOM 2634 O O . ILE B 1 109 ? 21.463 61.465 27.690 1.00 37.78 108 ILE B O 1
ATOM 2639 N N . PRO B 1 110 ? 20.589 59.355 27.717 1.00 39.45 109 PRO B N 1
ATOM 2640 C CA . PRO B 1 110 ? 21.056 59.147 29.084 1.00 41.72 109 PRO B CA 1
ATOM 2641 C C . PRO B 1 110 ? 22.582 59.193 29.174 1.00 42.01 109 PRO B C 1
ATOM 2642 O O . PRO B 1 110 ? 23.281 58.858 28.214 1.00 39.63 109 PRO B O 1
ATOM 2646 N N . ALA B 1 111 ? 23.048 59.602 30.346 1.00 41.91 110 ALA B N 1
ATOM 2647 C CA . ALA B 1 111 ? 24.462 59.819 30.643 1.00 43.19 110 ALA B CA 1
ATOM 2648 C C . ALA B 1 111 ? 25.315 58.608 30.262 1.00 41.88 110 ALA B C 1
ATOM 2649 O O . ALA B 1 111 ? 26.330 58.766 29.554 1.00 42.22 110 ALA B O 1
ATOM 2651 N N . THR B 1 112 ? 24.900 57.407 30.691 1.00 41.45 111 THR B N 1
ATOM 2652 C CA . THR B 1 112 ? 25.668 56.177 30.399 1.00 41.96 111 THR B CA 1
ATOM 2653 C C . THR B 1 112 ? 25.958 55.995 28.913 1.00 39.53 111 THR B C 1
ATOM 2654 O O . THR B 1 112 ? 26.945 55.371 28.570 1.00 39.55 111 THR B O 1
ATOM 2658 N N . PHE B 1 113 ? 25.066 56.490 28.051 1.00 38.27 112 PHE B N 1
ATOM 2659 C CA . PHE B 1 113 ? 25.179 56.273 26.600 1.00 37.55 112 PHE B CA 1
ATOM 2660 C C . PHE B 1 113 ? 25.671 57.495 25.833 1.00 38.73 112 PHE B C 1
ATOM 2661 O O . PHE B 1 113 ? 25.870 57.387 24.612 1.00 38.16 112 PHE B O 1
ATOM 2669 N N . GLN B 1 114 ? 25.877 58.640 26.511 1.00 36.90 113 GLN B N 1
ATOM 2670 C CA . GLN B 1 114 ? 26.288 59.845 25.777 1.00 35.83 113 GLN B CA 1
ATOM 2671 C C . GLN B 1 114 ? 27.597 59.642 24.993 1.00 37.98 113 GLN B C 1
ATOM 2672 O O . GLN B 1 114 ? 27.674 60.058 23.824 1.00 37.25 113 GLN B O 1
ATOM 2678 N N . PRO B 1 115 ? 28.609 58.978 25.613 1.00 36.61 114 PRO B N 1
ATOM 2679 C CA . PRO B 1 115 ? 29.875 58.814 24.900 1.00 37.36 114 PRO B CA 1
ATOM 2680 C C . PRO B 1 115 ? 29.722 58.026 23.618 1.00 37.62 114 PRO B C 1
ATOM 2681 O O . PRO B 1 115 ? 30.249 58.445 22.569 1.00 38.79 114 PRO B O 1
ATOM 2685 N N . ILE B 1 116 ? 28.955 56.937 23.674 1.00 38.05 115 ILE B N 1
ATOM 2686 C CA . ILE B 1 116 ? 28.769 56.102 22.504 1.00 37.27 115 ILE B CA 1
ATOM 2687 C C . ILE B 1 116 ? 28.027 56.873 21.392 1.00 34.83 115 ILE B C 1
ATOM 2688 O O . ILE B 1 116 ? 28.462 56.851 20.232 1.00 34.41 115 ILE B O 1
ATOM 2693 N N . TYR B 1 117 ? 26.972 57.615 21.750 1.00 34.21 116 TYR B N 1
ATOM 2694 C CA . TYR B 1 117 ? 26.260 58.473 20.795 1.00 32.98 116 TYR B CA 1
ATOM 2695 C C . TYR B 1 117 ? 27.084 59.660 20.254 1.00 33.38 116 TYR B C 1
ATOM 2696 O O . TYR B 1 117 ? 26.935 60.023 19.081 1.00 31.42 116 TYR B O 1
ATOM 2705 N N . ARG B 1 118 ? 27.976 60.234 21.064 1.00 34.48 117 ARG B N 1
ATOM 2706 C CA . ARG B 1 118 ? 28.955 61.213 20.541 1.00 36.27 117 ARG B CA 1
ATOM 2707 C C . ARG B 1 118 ? 29.846 60.578 19.459 1.00 34.58 117 ARG B C 1
ATOM 2708 O O . ARG B 1 118 ? 30.114 61.171 18.409 1.00 35.55 117 ARG B O 1
ATOM 2716 N N . HIS B 1 119 ? 30.284 59.364 19.706 1.00 33.96 118 HIS B N 1
ATOM 2717 C CA . HIS B 1 119 ? 31.045 58.641 18.705 1.00 34.29 118 HIS B CA 1
ATOM 2718 C C . HIS B 1 119 ? 30.209 58.296 17.450 1.00 34.17 118 HIS B C 1
ATOM 2719 O O . HIS B 1 119 ? 30.662 58.459 16.313 1.00 32.34 118 HIS B O 1
ATOM 2726 N N . LEU B 1 120 ? 28.994 57.795 17.665 1.00 32.99 119 LEU B N 1
ATOM 2727 C CA . LEU B 1 120 ? 28.136 57.392 16.569 1.00 32.83 119 LEU B CA 1
ATOM 2728 C C . LEU B 1 120 ? 27.736 58.551 15.669 1.00 33.21 119 LEU B C 1
ATOM 2729 O O . LEU B 1 120 ? 27.571 58.357 14.474 1.00 32.80 119 LEU B O 1
ATOM 2734 N N . LEU B 1 121 ? 27.595 59.749 16.235 1.00 34.74 120 LEU B N 1
ATOM 2735 C CA . LEU B 1 121 ? 27.033 60.896 15.515 1.00 35.46 120 LEU B CA 1
ATOM 2736 C C . LEU B 1 121 ? 28.054 61.978 15.160 1.00 38.44 120 LEU B C 1
ATOM 2737 O O . LEU B 1 121 ? 27.679 63.033 14.664 1.00 40.60 120 LEU B O 1
ATOM 2742 N N . LYS B 1 122 ? 29.341 61.727 15.382 1.00 37.56 121 LYS B N 1
ATOM 2743 C CA . LYS B 1 122 ? 30.368 62.641 14.881 1.00 37.78 121 LYS B CA 1
ATOM 2744 C C . LYS B 1 122 ? 30.512 62.434 13.377 1.00 36.70 121 LYS B C 1
ATOM 2745 O O . LYS B 1 122 ? 30.077 61.404 12.848 1.00 34.39 121 LYS B O 1
ATOM 2751 N N . GLU B 1 123 ? 31.136 63.408 12.706 1.00 36.04 122 GLU B N 1
ATOM 2752 C CA . GLU B 1 123 ? 31.483 63.327 11.271 1.00 37.96 122 GLU B CA 1
ATOM 2753 C C . GLU B 1 123 ? 32.120 61.966 10.926 1.00 37.68 122 GLU B C 1
ATOM 2754 O O . GLU B 1 123 ? 33.094 61.549 11.558 1.00 37.90 122 GLU B O 1
ATOM 2760 N N . GLY B 1 124 ? 31.549 61.279 9.948 1.00 34.49 123 GLY B N 1
ATOM 2761 C CA . GLY B 1 124 ? 32.028 59.966 9.557 1.00 34.74 123 GLY B CA 1
ATOM 2762 C C . GLY B 1 124 ? 33.028 59.969 8.415 1.00 33.73 123 GLY B C 1
ATOM 2763 O O . GLY B 1 124 ? 33.779 59.005 8.256 1.00 34.60 123 GLY B O 1
ATOM 2764 N N . LYS B 1 125 ? 32.996 61.014 7.601 1.00 33.20 124 LYS B N 1
ATOM 2765 C CA . LYS B 1 125 ? 33.864 61.126 6.433 1.00 36.09 124 LYS B CA 1
ATOM 2766 C C . LYS B 1 125 ? 35.261 61.559 6.817 1.00 37.83 124 LYS B C 1
ATOM 2767 O O . LYS B 1 125 ? 35.627 62.703 6.643 1.00 42.93 124 LYS B O 1
ATOM 2773 N N . ASP B 1 126 ? 36.041 60.624 7.332 1.00 38.59 125 ASP B N 1
ATOM 2774 C CA . ASP B 1 126 ? 37.438 60.872 7.678 1.00 38.99 125 ASP B CA 1
ATOM 2775 C C . ASP B 1 126 ? 38.305 60.129 6.665 1.00 39.40 125 ASP B C 1
ATOM 2776 O O . ASP B 1 126 ? 37.791 59.585 5.690 1.00 40.17 125 ASP B O 1
ATOM 2781 N N . SER B 1 127 ? 39.600 60.039 6.898 1.00 40.04 126 SER B N 1
ATOM 2782 C CA . SER B 1 127 ? 40.462 59.444 5.891 1.00 42.45 126 SER B CA 1
ATOM 2783 C C . SER B 1 127 ? 40.722 57.957 6.134 1.00 41.05 126 SER B C 1
ATOM 2784 O O . SER B 1 127 ? 41.584 57.364 5.485 1.00 43.23 126 SER B O 1
ATOM 2787 N N . THR B 1 128 ? 40.008 57.340 7.065 1.00 38.54 127 THR B N 1
ATOM 2788 C CA . THR B 1 128 ? 40.110 55.885 7.221 1.00 37.26 127 THR B CA 1
ATOM 2789 C C . THR B 1 128 ? 39.437 55.241 6.016 1.00 35.15 127 THR B C 1
ATOM 2790 O O . THR B 1 128 ? 38.660 55.896 5.298 1.00 37.47 127 THR B O 1
ATOM 2794 N N . LEU B 1 129 ? 39.710 53.954 5.809 1.00 34.93 128 LEU B N 1
ATOM 2795 C CA . LEU B 1 129 ? 39.081 53.219 4.731 1.00 32.95 128 LEU B CA 1
ATOM 2796 C C . LEU B 1 129 ? 37.561 53.325 4.851 1.00 31.36 128 LEU B C 1
ATOM 2797 O O . LEU B 1 129 ? 36.875 53.559 3.850 1.00 29.39 128 LEU B O 1
ATOM 2802 N N . GLU B 1 130 ? 37.042 53.162 6.062 1.00 30.63 129 GLU B N 1
ATOM 2803 C CA . GLU B 1 130 ? 35.573 53.120 6.259 1.00 29.48 129 GLU B CA 1
ATOM 2804 C C . GLU B 1 130 ? 34.912 54.494 6.078 1.00 30.03 129 GLU B C 1
ATOM 2805 O O . GLU B 1 130 ? 33.741 54.590 5.671 1.00 29.60 129 GLU B O 1
ATOM 2811 N N . GLY B 1 131 ? 35.678 55.552 6.355 1.00 31.16 130 GLY B N 1
ATOM 2812 C CA . GLY B 1 131 ? 35.227 56.923 6.130 1.00 30.36 130 GLY B CA 1
ATOM 2813 C C . GLY B 1 131 ? 35.157 57.281 4.659 1.00 30.61 130 GLY B C 1
ATOM 2814 O O . GLY B 1 131 ? 34.250 58.011 4.215 1.00 30.74 130 GLY B O 1
ATOM 2815 N N . LYS B 1 132 ? 36.129 56.789 3.897 1.00 30.82 131 LYS B N 1
ATOM 2816 C CA . LYS B 1 132 ? 36.095 56.976 2.457 1.00 29.88 131 LYS B CA 1
ATOM 2817 C C . LYS B 1 132 ? 34.966 56.154 1.840 1.00 28.82 131 LYS B C 1
ATOM 2818 O O . LYS B 1 132 ? 34.330 56.600 0.868 1.00 28.05 131 LYS B O 1
ATOM 2824 N N . ILE B 1 133 ? 34.696 54.976 2.398 1.00 26.66 132 ILE B N 1
ATOM 2825 C CA . ILE B 1 133 ? 33.562 54.195 1.916 1.00 26.16 132 ILE B CA 1
ATOM 2826 C C . ILE B 1 133 ? 32.289 54.989 2.130 1.00 26.32 132 ILE B C 1
ATOM 2827 O O . ILE B 1 133 ? 31.399 54.968 1.275 1.00 27.96 132 ILE B O 1
ATOM 2832 N N . LEU B 1 134 ? 32.182 55.687 3.255 1.00 27.89 133 LEU B N 1
ATOM 2833 C CA . LEU B 1 134 ? 30.997 56.536 3.493 1.00 27.25 133 LEU B CA 1
ATOM 2834 C C . LEU B 1 134 ? 30.939 57.658 2.470 1.00 28.95 133 LEU B C 1
ATOM 2835 O O . LEU B 1 134 ? 29.864 57.950 1.944 1.00 29.97 133 LEU B O 1
ATOM 2840 N N . ALA B 1 135 ? 32.090 58.290 2.191 1.00 28.96 134 ALA B N 1
ATOM 2841 C CA . ALA B 1 135 ? 32.125 59.389 1.228 1.00 28.81 134 ALA B CA 1
ATOM 2842 C C . ALA B 1 135 ? 31.607 58.934 -0.137 1.00 27.42 134 ALA B C 1
ATOM 2843 O O . ALA B 1 135 ? 30.752 59.608 -0.724 1.00 26.61 134 ALA B O 1
ATOM 2845 N N . ILE B 1 136 ? 32.084 57.800 -0.636 1.00 25.50 135 ILE B N 1
ATOM 2846 C CA . ILE B 1 136 ? 31.703 57.403 -1.977 1.00 27.19 135 ILE B CA 1
ATOM 2847 C C . ILE B 1 136 ? 30.268 56.899 -1.996 1.00 26.40 135 ILE B C 1
ATOM 2848 O O . ILE B 1 136 ? 29.570 57.097 -2.994 1.00 28.53 135 ILE B O 1
ATOM 2853 N N . SER B 1 137 ? 29.829 56.260 -0.901 1.00 25.15 136 SER B N 1
ATOM 2854 C CA . SER B 1 137 ? 28.491 55.654 -0.838 1.00 24.92 136 SER B CA 1
ATOM 2855 C C . SER B 1 137 ? 27.352 56.679 -0.859 1.00 25.18 136 SER B C 1
ATOM 2856 O O . SER B 1 137 ? 26.316 56.483 -1.503 1.00 27.26 136 SER B O 1
ATOM 2859 N N . ASP B 1 138 ? 27.559 57.767 -0.115 1.00 26.02 137 ASP B N 1
ATOM 2860 C CA . ASP B 1 138 ? 26.679 58.926 -0.106 1.00 26.06 137 ASP B CA 1
ATOM 2861 C C . ASP B 1 138 ? 26.580 59.545 -1.526 1.00 26.41 137 ASP B C 1
ATOM 2862 O O . ASP B 1 138 ? 25.484 59.830 -2.020 1.00 27.43 137 ASP B O 1
ATOM 2867 N N . LYS B 1 139 ? 27.719 59.729 -2.193 1.00 26.42 138 LYS B N 1
ATOM 2868 C CA . LYS B 1 139 ? 27.707 60.249 -3.557 1.00 28.22 138 LYS B CA 1
ATOM 2869 C C . LYS B 1 139 ? 27.077 59.285 -4.549 1.00 27.31 138 LYS B C 1
ATOM 2870 O O . LYS B 1 139 ? 26.426 59.704 -5.483 1.00 28.28 138 LYS B O 1
ATOM 2876 N N . VAL B 1 140 ? 27.261 57.991 -4.350 1.00 28.35 139 VAL B N 1
ATOM 2877 C CA . VAL B 1 140 ? 26.593 57.017 -5.219 1.00 26.06 139 VAL B CA 1
ATOM 2878 C C . VAL B 1 140 ? 25.079 57.158 -5.080 1.00 24.99 139 VAL B C 1
ATOM 2879 O O . VAL B 1 140 ? 24.377 57.073 -6.095 1.00 25.70 139 VAL B O 1
ATOM 2883 N N . ASP B 1 141 ? 24.561 57.357 -3.870 1.00 26.13 140 ASP B N 1
ATOM 2884 C CA . ASP B 1 141 ? 23.097 57.457 -3.720 1.00 25.86 140 ASP B CA 1
ATOM 2885 C C . ASP B 1 141 ? 22.601 58.747 -4.390 1.00 24.21 140 ASP B C 1
ATOM 2886 O O . ASP B 1 141 ? 21.575 58.750 -5.052 1.00 27.26 140 ASP B O 1
ATOM 2891 N N . LEU B 1 142 ? 23.353 59.823 -4.216 1.00 26.18 141 LEU B N 1
ATOM 2892 C CA . LEU B 1 142 ? 23.041 61.103 -4.842 1.00 26.86 141 LEU B CA 1
ATOM 2893 C C . LEU B 1 142 ? 23.055 60.961 -6.367 1.00 27.10 141 LEU B C 1
ATOM 2894 O O . LEU B 1 142 ? 22.227 61.524 -7.079 1.00 28.59 141 LEU B O 1
ATOM 2899 N N . LEU B 1 143 ? 24.011 60.195 -6.872 1.00 26.53 142 LEU B N 1
ATOM 2900 C CA . LEU B 1 143 ? 24.110 59.922 -8.293 1.00 27.33 142 LEU B CA 1
ATOM 2901 C C . LEU B 1 143 ? 22.888 59.135 -8.797 1.00 26.84 142 LEU B C 1
ATOM 2902 O O . LEU B 1 143 ? 22.336 59.445 -9.853 1.00 26.82 142 LEU B O 1
ATOM 2907 N N . TYR B 1 144 ? 22.471 58.113 -8.055 1.00 26.10 143 TYR B N 1
ATOM 2908 C CA . TYR B 1 144 ? 21.231 57.370 -8.405 1.00 27.23 143 TYR B CA 1
ATOM 2909 C C . TYR B 1 144 ? 19.956 58.238 -8.350 1.00 26.46 143 TYR B C 1
ATOM 2910 O O . TYR B 1 144 ? 19.065 58.124 -9.208 1.00 27.53 143 TYR B O 1
ATOM 2919 N N . GLU B 1 145 ? 19.841 59.067 -7.326 1.00 26.18 144 GLU B N 1
ATOM 2920 C CA . GLU B 1 145 ? 18.648 59.929 -7.191 1.00 26.76 144 GLU B CA 1
ATOM 2921 C C . GLU B 1 145 ? 18.603 60.923 -8.346 1.00 26.51 144 GLU B C 1
ATOM 2922 O O . GLU B 1 145 ? 17.577 61.142 -8.921 1.00 28.84 144 GLU B O 1
ATOM 2928 N N . SER B 1 146 ? 19.738 61.530 -8.681 1.00 27.31 145 SER B N 1
ATOM 2929 C CA . SER B 1 146 ? 19.751 62.547 -9.711 1.00 27.90 145 SER B CA 1
ATOM 2930 C C . SER B 1 146 ? 19.588 61.880 -11.095 1.00 31.00 145 SER B C 1
ATOM 2931 O O . SER B 1 146 ? 18.893 62.403 -11.990 1.00 31.54 145 SER B O 1
ATOM 2934 N N . PHE B 1 147 ? 20.202 60.704 -11.236 1.00 31.07 146 PHE B N 1
ATOM 2935 C CA . PHE B 1 147 ? 20.101 59.890 -12.436 1.00 30.56 146 PHE B CA 1
ATOM 2936 C C . PHE B 1 147 ? 18.643 59.554 -12.725 1.00 31.59 146 PHE B C 1
ATOM 2937 O O . PHE B 1 147 ? 18.179 59.686 -13.862 1.00 35.08 146 PHE B O 1
ATOM 2945 N N . GLY B 1 148 ? 17.931 59.143 -11.689 1.00 30.81 147 GLY B N 1
ATOM 2946 C CA . GLY B 1 148 ? 16.525 58.787 -11.813 1.00 31.08 147 GLY B CA 1
ATOM 2947 C C . GLY B 1 148 ? 15.734 59.950 -12.361 1.00 30.34 147 GLY B C 1
ATOM 2948 O O . GLY B 1 148 ? 14.950 59.782 -13.269 1.00 35.30 147 GLY B O 1
ATOM 2949 N N . GLU B 1 149 ? 15.957 61.139 -11.813 1.00 28.89 148 GLU B N 1
ATOM 2950 C CA . GLU B 1 149 ? 15.254 62.331 -12.277 1.00 28.97 148 GLU B CA 1
ATOM 2951 C C . GLU B 1 149 ? 15.577 62.688 -13.734 1.00 32.73 148 GLU B C 1
ATOM 2952 O O . GLU B 1 149 ? 14.682 63.031 -14.522 1.00 33.96 148 GLU B O 1
ATOM 2958 N N . ILE B 1 150 ? 16.848 62.577 -14.101 1.00 32.40 149 ILE B N 1
ATOM 2959 C CA . ILE B 1 150 ? 17.284 62.907 -15.441 1.00 33.33 149 ILE B CA 1
ATOM 2960 C C . ILE B 1 150 ? 16.703 61.945 -16.460 1.00 33.64 149 ILE B C 1
ATOM 2961 O O . ILE B 1 150 ? 16.280 62.350 -17.546 1.00 37.87 149 ILE B O 1
ATOM 2966 N N . GLN B 1 151 ? 16.687 60.679 -16.095 1.00 36.18 150 GLN B N 1
ATOM 2967 C CA . GLN B 1 151 ? 16.062 59.611 -16.885 1.00 38.20 150 GLN B CA 1
ATOM 2968 C C . GLN B 1 151 ? 14.611 59.935 -17.184 1.00 38.82 150 GLN B C 1
ATOM 2969 O O . GLN B 1 151 ? 14.140 59.698 -18.295 1.00 38.40 150 GLN B O 1
ATOM 2975 N N . LYS B 1 152 ? 13.915 60.476 -16.186 1.00 38.48 151 LYS B N 1
ATOM 2976 C CA . LYS B 1 152 ? 12.484 60.816 -16.322 1.00 35.80 151 LYS B CA 1
ATOM 2977 C C . LYS B 1 152 ? 12.251 62.151 -17.001 1.00 34.74 151 LYS B C 1
ATOM 2978 O O . LYS B 1 152 ? 11.112 62.575 -17.192 1.00 36.31 151 LYS B O 1
ATOM 2984 N N . GLY B 1 153 ? 13.335 62.806 -17.404 1.00 35.16 152 GLY B N 1
ATOM 2985 C CA . GLY B 1 153 ? 13.263 64.071 -18.122 1.00 35.67 152 GLY B CA 1
ATOM 2986 C C . GLY B 1 153 ? 12.848 65.236 -17.222 1.00 35.09 152 GLY B C 1
ATOM 2987 O O . GLY B 1 153 ? 12.214 66.162 -17.677 1.00 34.46 152 GLY B O 1
ATOM 2988 N N . ASN B 1 154 ? 13.190 65.177 -15.941 1.00 31.45 153 ASN B N 1
ATOM 2989 C CA . ASN B 1 154 ? 12.906 66.265 -15.055 1.00 33.03 153 ASN B CA 1
ATOM 2990 C C . ASN B 1 154 ? 13.430 67.566 -15.676 1.00 38.27 153 ASN B C 1
ATOM 2991 O O . ASN B 1 154 ? 14.591 67.657 -16.042 1.00 36.85 153 ASN B O 1
ATOM 2996 N N . PRO B 1 155 ? 12.574 68.577 -15.790 1.00 38.82 154 PRO B N 1
ATOM 2997 C CA . PRO B 1 155 ? 13.050 69.728 -16.512 1.00 41.95 154 PRO B CA 1
ATOM 2998 C C . PRO B 1 155 ? 14.128 70.558 -15.805 1.00 43.93 154 PRO B C 1
ATOM 2999 O O . PRO B 1 155 ? 14.746 71.369 -16.464 1.00 45.54 154 PRO B O 1
ATOM 3003 N N . GLU B 1 156 ? 14.361 70.363 -14.512 1.00 41.95 155 GLU B N 1
ATOM 3004 C CA . GLU B 1 156 ? 15.305 71.202 -13.782 1.00 44.38 155 GLU B CA 1
ATOM 3005 C C . GLU B 1 156 ? 16.761 70.834 -14.019 1.00 43.50 155 GLU B C 1
ATOM 3006 O O . GLU B 1 156 ? 17.173 69.709 -13.735 1.00 38.93 155 GLU B O 1
ATOM 3012 N N . ASN B 1 157 ? 17.565 71.799 -14.472 1.00 43.89 156 ASN B N 1
ATOM 3013 C CA . ASN B 1 157 ? 18.993 71.525 -14.708 1.00 45.54 156 ASN B CA 1
ATOM 3014 C C . ASN B 1 157 ? 19.760 71.135 -13.439 1.00 42.88 156 ASN B C 1
ATOM 3015 O O . ASN B 1 157 ? 20.834 70.531 -13.534 1.00 44.78 156 ASN B O 1
ATOM 3020 N N . ILE B 1 158 ? 19.227 71.473 -12.264 1.00 39.39 157 ILE B N 1
ATOM 3021 C CA . ILE B 1 158 ? 19.898 71.158 -11.018 1.00 38.85 157 ILE B CA 1
ATOM 3022 C C . ILE B 1 158 ? 20.303 69.669 -10.970 1.00 37.11 157 ILE B C 1
ATOM 3023 O O . ILE B 1 158 ? 21.373 69.338 -10.501 1.00 37.24 157 ILE B O 1
ATOM 3028 N N . PHE B 1 159 ? 19.475 68.778 -11.501 1.00 35.90 158 PHE B N 1
ATOM 3029 C CA . PHE B 1 159 ? 19.771 67.339 -11.415 1.00 34.80 158 PHE B CA 1
ATOM 3030 C C . PHE B 1 159 ? 21.007 66.924 -12.227 1.00 36.07 158 PHE B C 1
ATOM 3031 O O . PHE B 1 159 ? 21.815 66.116 -11.747 1.00 33.66 158 PHE B O 1
ATOM 3039 N N . VAL B 1 160 ? 21.192 67.522 -13.405 1.00 36.17 159 VAL B N 1
ATOM 3040 C CA . VAL B 1 160 ? 22.406 67.289 -14.192 1.00 36.41 159 VAL B CA 1
ATOM 3041 C C . VAL B 1 160 ? 23.625 67.791 -13.436 1.00 36.68 159 VAL B C 1
ATOM 3042 O O . VAL B 1 160 ? 24.700 67.155 -13.448 1.00 37.77 159 VAL B O 1
ATOM 3046 N N . GLU B 1 161 ? 23.462 68.919 -12.754 1.00 35.63 160 GLU B N 1
ATOM 3047 C CA . GLU B 1 161 ? 24.547 69.494 -11.966 1.00 37.71 160 GLU B CA 1
A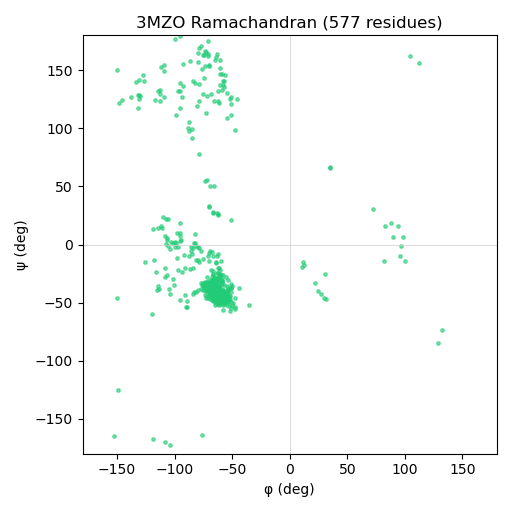TOM 3048 C C . GLU B 1 161 ? 24.911 68.626 -10.771 1.00 34.58 160 GLU B C 1
ATOM 3049 O O . GLU B 1 161 ? 26.096 68.468 -10.452 1.00 34.57 160 GLU B O 1
ATOM 3055 N N . ILE B 1 162 ? 23.910 68.069 -10.107 1.00 31.05 161 ILE B N 1
ATOM 3056 C CA . ILE B 1 162 ? 24.137 67.160 -8.974 1.00 30.52 161 ILE B CA 1
ATOM 3057 C C . ILE B 1 162 ? 24.879 65.880 -9.445 1.00 30.92 161 ILE B C 1
ATOM 3058 O O . ILE B 1 162 ? 25.818 65.425 -8.817 1.00 30.74 161 ILE B O 1
ATOM 3063 N N . TYR B 1 163 ? 24.408 65.306 -10.543 1.00 31.31 162 TYR B N 1
ATOM 3064 C CA . TYR B 1 163 ? 24.985 64.113 -11.109 1.00 32.31 162 TYR B CA 1
ATOM 3065 C C . TYR B 1 163 ? 26.470 64.360 -11.443 1.00 33.51 162 TYR B C 1
ATOM 3066 O O . TYR B 1 163 ? 27.359 63.556 -11.098 1.00 32.73 162 TYR B O 1
ATOM 3075 N N . SER B 1 164 ? 26.730 65.502 -12.075 1.00 34.16 163 SER B N 1
ATOM 3076 C CA A SER B 1 164 ? 28.081 65.862 -12.481 0.60 34.70 163 SER B CA 1
ATOM 3077 C CA B SER B 1 164 ? 28.091 65.860 -12.485 0.40 36.02 163 SER B CA 1
ATOM 3078 C C . SER B 1 164 ? 29.016 65.979 -11.277 1.00 35.91 163 SER B C 1
ATOM 3079 O O . SER B 1 164 ? 30.135 65.444 -11.288 1.00 35.96 163 SER B O 1
ATOM 3084 N N . GLU B 1 165 ? 28.539 66.648 -10.233 1.00 36.16 164 GLU B N 1
ATOM 3085 C CA . GLU B 1 165 ? 29.313 66.839 -9.019 1.00 36.52 164 GLU B CA 1
ATOM 3086 C C . GLU B 1 165 ? 29.574 65.520 -8.338 1.00 34.71 164 GLU B C 1
ATOM 3087 O O . GLU B 1 165 ? 30.694 65.279 -7.883 1.00 33.86 164 GLU B O 1
ATOM 3093 N N . ALA B 1 166 ? 28.539 64.682 -8.259 1.00 32.31 165 ALA B N 1
ATOM 3094 C CA . ALA B 1 166 ? 28.641 63.395 -7.601 1.00 30.72 165 ALA B CA 1
ATOM 3095 C C . ALA B 1 166 ? 29.647 62.506 -8.341 1.00 32.16 165 ALA B C 1
ATOM 3096 O O . ALA B 1 166 ? 30.581 61.997 -7.721 1.00 33.92 165 ALA B O 1
ATOM 3098 N N . LEU B 1 167 ? 29.519 62.368 -9.657 1.00 32.39 166 LEU B N 1
ATOM 3099 C CA . LEU B 1 167 ? 30.483 61.572 -10.406 1.00 32.74 166 LEU B CA 1
ATOM 3100 C C . LEU B 1 167 ? 31.923 62.130 -10.316 1.00 35.79 166 LEU B C 1
ATOM 3101 O O . LEU B 1 167 ? 32.872 61.385 -10.050 1.00 35.15 166 LEU B O 1
ATOM 3106 N N . ALA B 1 168 ? 32.075 63.437 -10.489 1.00 36.34 167 ALA B N 1
ATOM 3107 C CA . ALA B 1 168 ? 33.374 64.090 -10.317 1.00 37.63 167 ALA B CA 1
ATOM 3108 C C . ALA B 1 168 ? 34.009 63.679 -8.994 1.00 36.18 167 ALA B C 1
ATOM 3109 O O . ALA B 1 168 ? 35.154 63.251 -8.957 1.00 37.42 167 ALA B O 1
ATOM 3111 N N . THR B 1 169 ? 33.257 63.790 -7.909 1.00 34.18 168 THR B N 1
ATOM 3112 C CA . THR B 1 169 ? 33.759 63.407 -6.592 1.00 34.62 168 THR B CA 1
ATOM 3113 C C . THR B 1 169 ? 34.114 61.912 -6.497 1.00 34.65 168 THR B C 1
ATOM 3114 O O . THR B 1 169 ? 35.198 61.569 -6.038 1.00 34.83 168 THR B O 1
ATOM 3118 N N . ILE B 1 170 ? 33.233 61.024 -6.958 1.00 33.32 169 ILE B N 1
ATOM 3119 C CA . ILE B 1 170 ? 33.553 59.595 -6.994 1.00 31.37 169 ILE B CA 1
ATOM 3120 C C . ILE B 1 170 ? 34.917 59.346 -7.696 1.00 34.53 169 ILE B C 1
ATOM 3121 O O . ILE B 1 170 ? 35.725 58.513 -7.245 1.00 35.51 169 ILE B O 1
ATOM 3126 N N . TYR B 1 171 ? 35.187 60.072 -8.781 1.00 35.52 170 TYR B N 1
ATOM 3127 C CA . TYR B 1 171 ? 36.464 59.921 -9.504 1.00 38.63 170 TYR B CA 1
ATOM 3128 C C . TYR B 1 171 ? 37.680 60.269 -8.700 1.00 39.31 170 TYR B C 1
ATOM 3129 O O . TYR B 1 171 ? 38.744 59.745 -8.985 1.00 39.96 170 TYR B O 1
ATOM 3138 N N . GLU B 1 172 ? 37.539 61.168 -7.729 1.00 38.80 171 GLU B N 1
ATOM 3139 C CA A GLU B 1 172 ? 38.633 61.553 -6.820 0.60 40.71 171 GLU B CA 1
ATOM 3140 C CA B GLU B 1 172 ? 38.702 61.516 -6.931 0.40 39.92 171 GLU B CA 1
ATOM 3141 C C . GLU B 1 172 ? 39.112 60.349 -6.022 1.00 39.99 171 GLU B C 1
ATOM 3142 O O . GLU B 1 172 ? 40.221 60.339 -5.496 1.00 38.14 171 GLU B O 1
ATOM 3153 N N . TYR B 1 173 ? 38.247 59.339 -5.895 1.00 36.67 172 TYR B N 1
ATOM 3154 C CA . TYR B 1 173 ? 38.558 58.166 -5.055 1.00 35.29 172 TYR B CA 1
ATOM 3155 C C . TYR B 1 173 ? 38.900 56.911 -5.895 1.00 34.06 172 TYR B C 1
ATOM 3156 O O . TYR B 1 173 ? 38.833 55.763 -5.406 1.00 36.16 172 TYR B O 1
ATOM 3165 N N . ARG B 1 174 ? 39.309 57.118 -7.142 1.00 34.64 173 ARG B N 1
ATOM 3166 C CA A ARG B 1 174 ? 39.545 56.012 -8.083 0.50 37.06 173 ARG B CA 1
ATOM 3167 C CA B ARG B 1 174 ? 39.511 55.980 -8.054 0.50 36.20 173 ARG B CA 1
ATOM 3168 C C . ARG B 1 174 ? 40.699 55.075 -7.708 1.00 36.60 173 ARG B C 1
ATOM 3169 O O . ARG B 1 174 ? 40.844 54.030 -8.324 1.00 38.12 173 ARG B O 1
ATOM 3184 N N . GLU B 1 175 ? 41.529 55.450 -6.722 1.00 36.23 174 GLU B N 1
ATOM 3185 C CA . GLU B 1 175 ? 42.624 54.553 -6.274 1.00 37.60 174 GLU B CA 1
ATOM 3186 C C . GLU B 1 175 ? 42.018 53.374 -5.502 1.00 38.35 174 GLU B C 1
ATOM 3187 O O . GLU B 1 175 ? 42.614 52.308 -5.412 1.00 38.94 174 GLU B O 1
ATOM 3197 N N . ALA B 1 177 ? 39.731 50.157 -4.624 1.00 35.09 176 ALA B N 1
ATOM 3198 C CA . ALA B 1 177 ? 39.124 48.997 -5.305 1.00 34.51 176 ALA B CA 1
ATOM 3199 C C . ALA B 1 177 ? 37.614 49.203 -5.517 1.00 31.42 176 ALA B C 1
ATOM 3200 O O . ALA B 1 177 ? 37.093 48.907 -6.588 1.00 33.92 176 ALA B O 1
ATOM 3202 N N . SER B 1 178 ? 36.935 49.730 -4.502 1.00 31.87 177 SER B N 1
ATOM 3203 C CA . SER B 1 178 ? 35.497 50.108 -4.593 1.00 30.60 177 SER B CA 1
ATOM 3204 C C . SER B 1 178 ? 35.125 50.924 -5.825 1.00 31.12 177 SER B C 1
ATOM 3205 O O . SER B 1 178 ? 34.192 50.570 -6.565 1.00 32.63 177 SER B O 1
ATOM 3208 N N . VAL B 1 179 ? 35.835 52.029 -6.026 1.00 31.28 178 VAL B N 1
ATOM 3209 C CA . VAL B 1 179 ? 35.554 52.927 -7.126 1.00 30.69 178 VAL B CA 1
ATOM 3210 C C . VAL B 1 179 ? 36.047 52.332 -8.437 1.00 33.07 178 VAL B C 1
ATOM 3211 O O . VAL B 1 179 ? 35.411 52.542 -9.473 1.00 36.57 178 VAL B O 1
ATOM 3215 N N . LYS B 1 180 ? 37.148 51.578 -8.417 1.00 33.81 179 LYS B N 1
ATOM 3216 C CA . LYS B 1 180 ? 37.576 50.889 -9.640 1.00 35.54 179 LYS B CA 1
ATOM 3217 C C . LYS B 1 180 ? 36.440 49.966 -10.049 1.00 34.78 179 LYS B C 1
ATOM 3218 O O . LYS B 1 180 ? 36.068 49.911 -11.229 1.00 35.07 179 LYS B O 1
ATOM 3224 N N . TYR B 1 181 ? 35.886 49.233 -9.086 1.00 31.90 180 TYR B N 1
ATOM 3225 C CA . TYR B 1 181 ? 34.763 48.362 -9.405 1.00 32.60 180 TYR B CA 1
ATOM 3226 C C . TYR B 1 181 ? 33.577 49.148 -9.937 1.00 31.12 180 TYR B C 1
ATOM 3227 O O . TYR B 1 181 ? 33.004 48.784 -10.956 1.00 33.56 180 TYR B O 1
ATOM 3236 N N . PHE B 1 182 ? 33.187 50.202 -9.240 1.00 31.50 181 PHE B N 1
ATOM 3237 C CA . PHE B 1 182 ? 32.065 51.044 -9.688 1.00 31.46 181 PHE B CA 1
ATOM 3238 C C . PHE B 1 182 ? 32.181 51.540 -11.154 1.00 32.63 181 PHE B C 1
ATOM 3239 O O . PHE B 1 182 ? 31.217 51.445 -11.916 1.00 33.97 181 PHE B O 1
ATOM 3247 N N . LEU B 1 183 ? 33.350 52.051 -11.538 1.00 33.79 182 LEU B N 1
ATOM 3248 C CA . LEU B 1 183 ? 33.536 52.626 -12.869 1.00 36.05 182 LEU B CA 1
ATOM 3249 C C . LEU B 1 183 ? 33.587 51.539 -13.947 1.00 38.91 182 LEU B C 1
ATOM 3250 O O . LEU B 1 183 ? 33.035 51.705 -15.033 1.00 39.16 182 LEU B O 1
ATOM 3255 N N . LYS B 1 184 ? 34.240 50.422 -13.639 1.00 37.14 183 LYS B N 1
ATOM 3256 C CA . LYS B 1 184 ? 34.340 49.332 -14.594 1.00 39.88 183 LYS B CA 1
ATOM 3257 C C . LYS B 1 184 ? 32.986 48.636 -14.866 1.00 38.36 183 LYS B C 1
ATOM 3258 O O . LYS B 1 184 ? 32.629 48.361 -16.016 1.00 37.25 183 LYS B O 1
ATOM 3264 N N . GLU B 1 185 ? 32.226 48.365 -13.814 1.00 37.17 184 GLU B N 1
ATOM 3265 C CA . GLU B 1 185 ? 31.060 47.486 -13.933 1.00 36.51 184 GLU B CA 1
ATOM 3266 C C . GLU B 1 185 ? 29.711 48.154 -13.725 1.00 34.31 184 GLU B C 1
ATOM 3267 O O . GLU B 1 185 ? 28.757 47.844 -14.444 1.00 37.22 184 GLU B O 1
ATOM 3273 N N . ILE B 1 186 ? 29.616 49.091 -12.792 1.00 32.25 185 ILE B N 1
ATOM 3274 C CA . ILE B 1 186 ? 28.313 49.633 -12.422 1.00 31.05 185 ILE B CA 1
ATOM 3275 C C . ILE B 1 186 ? 27.959 50.824 -13.305 1.00 33.23 185 ILE B C 1
ATOM 3276 O O . ILE B 1 186 ? 26.866 50.875 -13.832 1.00 32.78 185 ILE B O 1
ATOM 3281 N N . LEU B 1 187 ? 28.879 51.778 -13.471 1.00 34.35 186 LEU B N 1
ATOM 3282 C CA . LEU B 1 187 ? 28.554 52.994 -14.257 1.00 34.25 186 LEU B CA 1
ATOM 3283 C C . LEU B 1 187 ? 28.121 52.664 -15.693 1.00 35.07 186 LEU B C 1
ATOM 3284 O O . LEU B 1 187 ? 27.160 53.228 -16.211 1.00 36.96 186 LEU B O 1
ATOM 3289 N N . PRO B 1 188 ? 28.812 51.727 -16.342 1.00 37.19 187 PRO B N 1
ATOM 3290 C CA . PRO B 1 188 ? 28.369 51.376 -17.698 1.00 38.80 187 PRO B CA 1
ATOM 3291 C C . PRO B 1 188 ? 26.964 50.769 -17.786 1.00 39.23 187 PRO B C 1
ATOM 3292 O O . PRO B 1 188 ? 26.271 51.006 -18.776 1.00 39.75 187 PRO B O 1
ATOM 3296 N N . ASP B 1 189 ? 26.527 50.041 -16.756 1.00 35.88 188 ASP B N 1
ATOM 3297 C CA . ASP B 1 189 ? 25.171 49.477 -16.747 1.00 35.94 188 ASP B CA 1
ATOM 3298 C C . ASP B 1 189 ? 24.128 50.579 -16.577 1.00 36.86 188 ASP B C 1
ATOM 3299 O O . ASP B 1 189 ? 23.053 50.490 -17.175 1.00 36.98 188 ASP B O 1
ATOM 3312 N N . LEU B 1 191 ? 24.483 53.564 -17.763 1.00 40.41 190 LEU B N 1
ATOM 3313 C CA . LEU B 1 191 ? 24.439 54.209 -19.085 1.00 42.36 190 LEU B CA 1
ATOM 3314 C C . LEU B 1 191 ? 23.901 53.300 -20.189 1.00 43.46 190 LEU B C 1
ATOM 3315 O O . LEU B 1 191 ? 23.503 53.771 -21.245 1.00 45.75 190 LEU B O 1
ATOM 3320 N N . ALA B 1 192 ? 23.905 51.997 -19.971 1.00 43.11 191 ALA B N 1
ATOM 3321 C CA . ALA B 1 192 ? 23.217 51.099 -20.893 1.00 44.71 191 ALA B CA 1
ATOM 3322 C C . ALA B 1 192 ? 21.683 51.089 -20.663 1.00 44.19 191 ALA B C 1
ATOM 3323 O O . ALA B 1 192 ? 20.972 50.425 -21.404 1.00 47.25 191 ALA B O 1
ATOM 3325 N N . GLU B 1 193 ? 21.172 51.815 -19.668 1.00 43.08 192 GLU B N 1
ATOM 3326 C CA . GLU B 1 193 ? 19.715 51.844 -19.398 1.00 45.93 192 GLU B CA 1
ATOM 3327 C C . GLU B 1 193 ? 18.924 52.288 -20.612 1.00 49.30 192 GLU B C 1
ATOM 3328 O O . GLU B 1 193 ? 19.333 53.224 -21.296 1.00 50.49 192 GLU B O 1
ATOM 3334 N N . LYS B 1 194 ? 17.769 51.657 -20.830 1.00 52.99 193 LYS B N 1
ATOM 3335 C CA . LYS B 1 194 ? 16.919 51.952 -22.000 1.00 56.53 193 LYS B CA 1
ATOM 3336 C C . LYS B 1 194 ? 16.358 53.364 -21.959 1.00 55.62 193 LYS B C 1
ATOM 3337 O O . LYS B 1 194 ? 15.702 53.724 -20.998 1.00 55.23 193 LYS B O 1
ATOM 3340 N N . GLY B 1 195 ? 16.617 54.151 -23.009 1.00 57.44 194 GLY B N 1
ATOM 3341 C CA . GLY B 1 195 ? 16.162 55.551 -23.112 1.00 55.72 194 GLY B CA 1
ATOM 3342 C C . GLY B 1 195 ? 17.237 56.581 -22.780 1.00 56.09 194 GLY B C 1
ATOM 3343 O O . GLY B 1 195 ? 17.093 57.775 -23.083 1.00 55.51 194 GLY B O 1
ATOM 3344 N N . ILE B 1 196 ? 18.331 56.130 -22.171 1.00 54.41 195 ILE B N 1
ATOM 3345 C CA . ILE B 1 196 ? 19.349 57.053 -21.688 1.00 53.73 195 ILE B CA 1
ATOM 3346 C C . ILE B 1 196 ? 20.124 57.770 -22.815 1.00 54.69 195 ILE B C 1
ATOM 3347 O O . ILE B 1 196 ? 20.715 58.836 -22.602 1.00 53.46 195 ILE B O 1
ATOM 3352 N N . GLU B 1 197 ? 20.130 57.179 -24.003 1.00 58.13 196 GLU B N 1
ATOM 3353 C CA . GLU B 1 197 ? 20.694 57.843 -25.186 1.00 62.98 196 GLU B CA 1
ATOM 3354 C C . GLU B 1 197 ? 19.858 59.050 -25.679 1.00 64.23 196 GLU B C 1
ATOM 3355 O O . GLU B 1 197 ? 20.263 59.727 -26.631 1.00 68.68 196 GLU B O 1
ATOM 3361 N N . LYS B 1 198 ? 18.688 59.283 -25.074 1.00 64.15 197 LYS B N 1
ATOM 3362 C CA . LYS B 1 198 ? 17.881 60.500 -25.309 1.00 64.59 197 LYS B CA 1
ATOM 3363 C C . LYS B 1 198 ? 18.203 61.621 -24.335 1.00 62.93 197 LYS B C 1
ATOM 3364 O O . LYS B 1 198 ? 17.703 62.731 -24.487 1.00 66.62 197 LYS B O 1
ATOM 3370 N N . THR B 1 199 ? 19.000 61.314 -23.318 1.00 58.33 198 THR B N 1
ATOM 3371 C CA . THR B 1 199 ? 19.435 62.275 -22.327 1.00 54.19 198 THR B CA 1
ATOM 3372 C C . THR B 1 199 ? 20.835 62.696 -22.732 1.00 53.89 198 THR B C 1
ATOM 3373 O O . THR B 1 199 ? 21.402 62.150 -23.686 1.00 54.59 198 THR B O 1
ATOM 3377 N N . GLU B 1 200 ? 21.415 63.630 -21.990 1.00 53.61 199 GLU B N 1
ATOM 3378 C CA . GLU B 1 200 ? 22.795 64.040 -22.249 1.00 55.63 199 GLU B CA 1
ATOM 3379 C C . GLU B 1 200 ? 23.801 63.286 -21.366 1.00 52.42 199 GLU B C 1
ATOM 3380 O O . GLU B 1 200 ? 25.004 63.588 -21.402 1.00 51.86 199 GLU B O 1
ATOM 3386 N N . LEU B 1 201 ? 23.324 62.286 -20.612 1.00 49.39 200 LEU B N 1
ATOM 3387 C CA . LEU B 1 201 ? 24.182 61.571 -19.659 1.00 47.11 200 LEU B CA 1
ATOM 3388 C C . LEU B 1 201 ? 25.385 60.899 -20.308 1.00 48.46 200 LEU B C 1
ATOM 3389 O O . LEU B 1 201 ? 26.504 61.030 -19.788 1.00 48.64 200 LEU B O 1
ATOM 3394 N N . PRO B 1 202 ? 25.182 60.211 -21.456 1.00 50.22 201 PRO B N 1
ATOM 3395 C CA . PRO B 1 202 ? 26.336 59.614 -22.140 1.00 51.34 201 PRO B CA 1
ATOM 3396 C C . PRO B 1 202 ? 27.486 60.598 -22.370 1.00 51.53 201 PRO B C 1
ATOM 3397 O O . PRO B 1 202 ? 28.621 60.352 -21.948 1.00 47.74 201 PRO B O 1
ATOM 3401 N N . GLN B 1 203 ? 27.179 61.720 -23.013 1.00 54.60 202 GLN B N 1
ATOM 3402 C CA . GLN B 1 203 ? 28.197 62.714 -23.335 1.00 56.66 202 GLN B CA 1
ATOM 3403 C C . GLN B 1 203 ? 28.804 63.293 -22.063 1.00 53.75 202 GLN B C 1
ATOM 3404 O O . GLN B 1 203 ? 30.029 63.343 -21.907 1.00 52.18 202 GLN B O 1
ATOM 3410 N N . LEU B 1 204 ? 27.927 63.730 -21.168 1.00 52.07 203 LEU B N 1
ATOM 3411 C CA . LEU B 1 204 ? 28.326 64.340 -19.890 1.00 51.77 203 LEU B CA 1
ATOM 3412 C C . LEU B 1 204 ? 29.248 63.428 -19.069 1.00 50.44 203 LEU B C 1
ATOM 3413 O O . LEU B 1 204 ? 30.229 63.896 -18.460 1.00 49.27 203 LEU B O 1
ATOM 3418 N N . THR B 1 205 ? 28.932 62.129 -19.074 1.00 49.37 204 THR B N 1
ATOM 3419 C CA . THR B 1 205 ? 29.726 61.133 -18.348 1.00 48.69 204 THR B CA 1
ATOM 3420 C C . THR B 1 205 ? 31.117 60.972 -18.985 1.00 51.40 204 THR B C 1
ATOM 3421 O O . THR B 1 205 ? 32.127 60.891 -18.267 1.00 50.69 204 THR B O 1
ATOM 3425 N N . THR B 1 206 ? 31.176 60.939 -20.324 1.00 52.51 205 THR B N 1
ATOM 3426 C CA . THR B 1 206 ? 32.457 60.970 -21.028 1.00 54.62 205 THR B CA 1
ATOM 3427 C C . THR B 1 206 ? 33.259 62.211 -20.611 1.00 54.65 205 THR B C 1
ATOM 3428 O O . THR B 1 206 ? 34.429 62.106 -20.240 1.00 54.78 205 THR B O 1
ATOM 3432 N N . GLU B 1 207 ? 32.613 63.373 -20.665 1.00 55.28 206 GLU B N 1
ATOM 3433 C CA . GLU B 1 207 ? 33.247 64.643 -20.275 1.00 57.64 206 GLU B CA 1
ATOM 3434 C C . GLU B 1 207 ? 33.825 64.635 -18.874 1.00 56.61 206 GLU B C 1
ATOM 3435 O O . GLU B 1 207 ? 34.981 65.032 -18.675 1.00 56.32 206 GLU B O 1
ATOM 3441 N N . ILE B 1 208 ? 33.018 64.173 -17.913 1.00 56.09 207 ILE B N 1
ATOM 3442 C CA . ILE B 1 208 ? 33.454 64.073 -16.526 1.00 55.64 207 ILE B CA 1
ATOM 3443 C C . ILE B 1 208 ? 34.658 63.127 -16.401 1.00 58.32 207 ILE B C 1
ATOM 3444 O O . ILE B 1 208 ? 35.606 63.432 -15.666 1.00 60.38 207 ILE B O 1
ATOM 3449 N N . THR B 1 209 ? 34.632 62.001 -17.124 1.00 61.13 208 THR B N 1
ATOM 3450 C CA . THR B 1 209 ? 35.760 61.033 -17.125 1.00 64.58 208 THR B CA 1
ATOM 3451 C C . THR B 1 209 ? 37.035 61.586 -17.791 1.00 66.71 208 THR B C 1
ATOM 3452 O O . THR B 1 209 ? 38.150 61.286 -17.336 1.00 68.00 208 THR B O 1
ATOM 3456 N N . THR B 1 210 ? 36.854 62.346 -18.882 1.00 67.94 209 THR B N 1
ATOM 3457 C CA . THR B 1 210 ? 37.956 63.036 -19.596 1.00 69.32 209 THR B CA 1
ATOM 3458 C C . THR B 1 210 ? 38.567 64.098 -18.683 1.00 69.50 209 THR B C 1
ATOM 3459 O O . THR B 1 210 ? 39.794 64.128 -18.499 1.00 68.93 209 THR B O 1
ATOM 3463 N N . LYS B 1 211 ? 37.691 64.957 -18.127 1.00 69.59 210 LYS B N 1
ATOM 3464 C CA . LYS B 1 211 ? 38.061 65.962 -17.115 1.00 69.08 210 LYS B CA 1
ATOM 3465 C C . LYS B 1 211 ? 38.818 65.295 -15.957 1.00 70.74 210 LYS B C 1
ATOM 3466 O O . LYS B 1 211 ? 39.855 65.814 -15.519 1.00 71.88 210 LYS B O 1
ATOM 3468 N N . ALA B 1 212 ? 38.314 64.139 -15.497 1.00 69.56 211 ALA B N 1
ATOM 3469 C CA . ALA B 1 212 ? 38.970 63.320 -14.472 1.00 69.55 211 ALA B CA 1
ATOM 3470 C C . ALA B 1 212 ? 39.689 62.138 -15.113 1.00 69.32 211 ALA B C 1
ATOM 3471 O O . ALA B 1 212 ? 40.780 62.273 -15.648 1.00 69.32 211 ALA B O 1
ATOM 3473 N N . GLY C 1 1 ? 19.918 43.521 -16.738 1.00 60.12 0 GLY C N 1
ATOM 3474 C CA . GLY C 1 1 ? 21.113 42.646 -16.955 1.00 61.52 0 GLY C CA 1
ATOM 3475 C C . GLY C 1 1 ? 21.878 42.347 -15.676 1.00 59.56 0 GLY C C 1
ATOM 3476 O O . GLY C 1 1 ? 21.928 43.186 -14.769 1.00 60.90 0 GLY C O 1
ATOM 3485 N N . GLY C 1 3 ? 24.054 42.385 -12.700 1.00 42.47 2 GLY C N 1
ATOM 3486 C CA . GLY C 1 3 ? 24.958 43.343 -12.131 1.00 37.77 2 GLY C CA 1
ATOM 3487 C C . GLY C 1 3 ? 24.415 44.053 -10.914 1.00 33.38 2 GLY C C 1
ATOM 3488 O O . GLY C 1 3 ? 23.201 44.104 -10.660 1.00 32.77 2 GLY C O 1
ATOM 3489 N N . ILE C 1 4 ? 25.365 44.628 -10.196 1.00 30.14 3 ILE C N 1
ATOM 3490 C CA . ILE C 1 4 ? 25.123 45.367 -8.966 1.00 28.89 3 ILE C CA 1
ATOM 3491 C C . ILE C 1 4 ? 24.291 46.610 -9.201 1.00 28.35 3 ILE C C 1
ATOM 3492 O O . ILE C 1 4 ? 23.538 46.994 -8.325 1.00 31.22 3 ILE C O 1
ATOM 3497 N N . HIS C 1 5 ? 24.376 47.213 -10.393 1.00 30.01 4 HIS C N 1
ATOM 3498 C CA . HIS C 1 5 ? 23.519 48.349 -10.727 1.00 31.18 4 HIS C CA 1
ATOM 3499 C C . HIS C 1 5 ? 22.071 47.965 -10.497 1.00 31.73 4 HIS C C 1
ATOM 3500 O O . HIS C 1 5 ? 21.316 48.739 -9.930 1.00 31.26 4 HIS C O 1
ATOM 3507 N N . GLN C 1 6 ? 21.666 46.775 -10.940 1.00 33.53 5 GLN C N 1
ATOM 3508 C CA . GLN C 1 6 ? 20.263 46.349 -10.742 1.00 35.92 5 GLN C CA 1
ATOM 3509 C C . GLN C 1 6 ? 19.947 46.168 -9.260 1.00 32.66 5 GLN C C 1
ATOM 3510 O O . GLN C 1 6 ? 18.841 46.438 -8.819 1.00 33.17 5 GLN C O 1
ATOM 3516 N N . TYR C 1 7 ? 20.915 45.678 -8.501 1.00 29.58 6 TYR C N 1
ATOM 3517 C CA . TYR C 1 7 ? 20.775 45.594 -7.048 1.00 29.46 6 TYR C CA 1
ATOM 3518 C C . TYR C 1 7 ? 20.648 47.002 -6.447 1.00 28.32 6 TYR C C 1
ATOM 3519 O O . TYR C 1 7 ? 19.789 47.250 -5.620 1.00 27.10 6 TYR C O 1
ATOM 3528 N N . PHE C 1 8 ? 21.512 47.931 -6.844 1.00 29.57 7 PHE C N 1
ATOM 3529 C CA . PHE C 1 8 ? 21.386 49.296 -6.304 1.00 28.66 7 PHE C CA 1
ATOM 3530 C C . PHE C 1 8 ? 19.992 49.869 -6.642 1.00 27.31 7 PHE C C 1
ATOM 3531 O O . PHE C 1 8 ? 19.326 50.484 -5.791 1.00 26.77 7 PHE C O 1
ATOM 3539 N N . GLN C 1 9 ? 19.489 49.611 -7.838 1.00 31.16 8 GLN C N 1
ATOM 3540 C CA . GLN C 1 9 ? 18.148 50.140 -8.153 1.00 32.07 8 GLN C CA 1
ATOM 3541 C C . GLN C 1 9 ? 17.085 49.559 -7.257 1.00 30.64 8 GLN C C 1
ATOM 3542 O O . GLN C 1 9 ? 16.178 50.271 -6.851 1.00 30.19 8 GLN C O 1
ATOM 3548 N N . SER C 1 10 ? 17.194 48.264 -6.973 1.00 30.82 9 SER C N 1
ATOM 3549 C CA . SER C 1 10 ? 16.217 47.546 -6.146 1.00 31.64 9 SER C CA 1
ATOM 3550 C C . SER C 1 10 ? 16.123 48.145 -4.738 1.00 29.97 9 SER C C 1
ATOM 3551 O O . SER C 1 10 ? 15.095 48.023 -4.087 1.00 29.43 9 SER C O 1
ATOM 3554 N N . LEU C 1 11 ? 17.189 48.795 -4.275 1.00 27.20 10 LEU C N 1
ATOM 3555 C CA . LEU C 1 11 ? 17.175 49.389 -2.968 1.00 24.89 10 LEU C CA 1
ATOM 3556 C C . LEU C 1 11 ? 16.103 50.470 -2.889 1.00 27.45 10 LEU C C 1
ATOM 3557 O O . LEU C 1 11 ? 15.404 50.538 -1.888 1.00 26.28 10 LEU C O 1
ATOM 3562 N N . SER C 1 12 ? 15.960 51.275 -3.951 1.00 27.76 11 SER C N 1
ATOM 3563 C CA . SER C 1 12 ? 14.875 52.252 -4.052 1.00 27.44 11 SER C CA 1
ATOM 3564 C C . SER C 1 12 ? 13.485 51.617 -4.196 1.00 27.45 11 SER C C 1
ATOM 3565 O O . SER C 1 12 ? 12.499 52.219 -3.792 1.00 25.98 11 SER C O 1
ATOM 3568 N N . ASP C 1 13 ? 13.382 50.419 -4.763 1.00 28.60 12 ASP C N 1
ATOM 3569 C CA . ASP C 1 13 ? 12.074 49.738 -4.839 1.00 28.91 12 ASP C CA 1
ATOM 3570 C C . ASP C 1 13 ? 11.447 49.486 -3.453 1.00 27.16 12 ASP C C 1
ATOM 3571 O O . ASP C 1 13 ? 10.221 49.535 -3.289 1.00 26.90 12 ASP C O 1
ATOM 3576 N N . LEU C 1 14 ? 12.298 49.261 -2.458 1.00 26.09 13 LEU C N 1
ATOM 3577 C CA . LEU C 1 14 ? 11.860 49.026 -1.093 1.00 26.91 13 LEU C CA 1
ATOM 3578 C C . LEU C 1 14 ? 11.290 50.277 -0.430 1.00 25.41 13 LEU C C 1
ATOM 3579 O O . LEU C 1 14 ? 10.764 50.181 0.664 1.00 24.68 13 LEU C O 1
ATOM 3584 N N . GLU C 1 15 ? 11.395 51.429 -1.087 1.00 25.68 14 GLU C N 1
ATOM 3585 C CA . GLU C 1 15 ? 10.687 52.641 -0.646 1.00 24.48 14 GLU C CA 1
ATOM 3586 C C . GLU C 1 15 ? 9.222 52.642 -1.037 1.00 24.91 14 GLU C C 1
ATOM 3587 O O . GLU C 1 15 ? 8.458 53.466 -0.556 1.00 26.80 14 GLU C O 1
ATOM 3593 N N . ASN C 1 16 ? 8.839 51.749 -1.952 1.00 26.34 15 ASN C N 1
ATOM 3594 C CA . ASN C 1 16 ? 7.474 51.713 -2.473 1.00 29.20 15 ASN C CA 1
ATOM 3595 C C . ASN C 1 16 ? 6.680 50.474 -2.061 1.00 28.74 15 ASN C C 1
ATOM 3596 O O . ASN C 1 16 ? 5.624 50.179 -2.645 1.00 27.90 15 ASN C O 1
ATOM 3601 N N . ILE C 1 17 ? 7.194 49.781 -1.042 1.00 28.39 16 ILE C N 1
ATOM 3602 C CA . ILE C 1 17 ? 6.521 48.663 -0.354 1.00 26.54 16 ILE C CA 1
ATOM 3603 C C . ILE C 1 17 ? 6.348 49.155 1.053 1.00 25.66 16 ILE C C 1
ATOM 3604 O O . ILE C 1 17 ? 7.312 49.575 1.684 1.00 24.07 16 ILE C O 1
ATOM 3609 N N . TYR C 1 18 ? 5.105 49.147 1.523 1.00 26.59 17 TYR C N 1
ATOM 3610 C CA . TYR C 1 18 ? 4.737 49.704 2.805 1.00 28.18 17 TYR C CA 1
ATOM 3611 C C . TYR C 1 18 ? 4.360 48.662 3.853 1.00 27.68 17 TYR C C 1
ATOM 3612 O O . TYR C 1 18 ? 3.839 47.617 3.542 1.00 31.89 17 TYR C O 1
ATOM 3621 N N . ARG C 1 19 ? 4.621 48.983 5.108 1.00 27.04 18 ARG C N 1
ATOM 3622 C CA . ARG C 1 19 ? 4.266 48.098 6.224 1.00 28.48 18 ARG C CA 1
ATOM 3623 C C . ARG C 1 19 ? 2.758 48.188 6.488 1.00 30.30 18 ARG C C 1
ATOM 3624 O O . ARG C 1 19 ? 2.141 49.238 6.247 1.00 26.91 18 ARG C O 1
ATOM 3632 N N . CYS C 1 20 ? 2.191 47.099 6.986 1.00 30.09 19 CYS C N 1
ATOM 3633 C CA A CYS C 1 20 ? 0.770 47.026 7.314 0.60 33.44 19 CYS C CA 1
ATOM 3634 C CA B CYS C 1 20 ? 0.764 47.012 7.309 0.40 32.66 19 CYS C CA 1
ATOM 3635 C C . CYS C 1 20 ? -0.072 47.566 6.158 1.00 33.83 19 CYS C C 1
ATOM 3636 O O . CYS C 1 20 ? -0.853 48.502 6.333 1.00 35.86 19 CYS C O 1
ATOM 3641 N N . PRO C 1 21 ? 0.092 46.983 4.948 1.00 34.19 20 PRO C N 1
ATOM 3642 C CA . PRO C 1 21 ? -0.715 47.530 3.886 1.00 37.02 20 PRO C CA 1
ATOM 3643 C C . PRO C 1 21 ? -2.145 47.054 4.120 1.00 36.44 20 PRO C C 1
ATOM 3644 O O . PRO C 1 21 ? -2.395 46.041 4.803 1.00 38.47 20 PRO C O 1
ATOM 3648 N N . GLY C 1 22 ? -3.077 47.817 3.629 1.00 35.06 21 GLY C N 1
ATOM 3649 C CA . GLY C 1 22 ? -4.453 47.422 3.728 1.00 34.48 21 GLY C CA 1
ATOM 3650 C C . GLY C 1 22 ? -5.184 47.881 4.964 1.00 33.34 21 GLY C C 1
ATOM 3651 O O . GLY C 1 22 ? -6.330 47.485 5.166 1.00 31.24 21 GLY C O 1
ATOM 3652 N N . LYS C 1 23 ? -4.548 48.710 5.782 1.00 33.36 22 LYS C N 1
ATOM 3653 C CA . LYS C 1 23 ? -5.207 49.292 6.968 1.00 35.21 22 LYS C CA 1
ATOM 3654 C C . LYS C 1 23 ? -5.076 50.811 6.984 1.00 31.73 22 LYS C C 1
ATOM 3655 O O . LYS C 1 23 ? -4.063 51.368 6.529 1.00 31.52 22 LYS C O 1
ATOM 3661 N N . PHE C 1 24 ? -6.105 51.479 7.496 1.00 31.23 23 PHE C N 1
ATOM 3662 C CA . PHE C 1 24 ? -6.026 52.908 7.700 1.00 30.84 23 PHE C CA 1
ATOM 3663 C C . PHE C 1 24 ? -4.930 53.259 8.685 1.00 31.03 23 PHE C C 1
ATOM 3664 O O . PHE C 1 24 ? -4.794 52.650 9.758 1.00 30.84 23 PHE C O 1
ATOM 3672 N N . LYS C 1 25 ? -4.113 54.225 8.311 1.00 30.25 24 LYS C N 1
ATOM 3673 C CA . LYS C 1 25 ? -3.126 54.738 9.241 1.00 28.62 24 LYS C CA 1
ATOM 3674 C C . LYS C 1 25 ? -2.807 56.179 8.998 1.00 25.77 24 LYS C C 1
ATOM 3675 O O . LYS C 1 25 ? -2.903 56.660 7.884 1.00 23.53 24 LYS C O 1
ATOM 3681 N N . TYR C 1 26 ? -2.443 56.854 10.073 1.00 25.73 25 TYR C N 1
ATOM 3682 C CA . TYR C 1 26 ? -1.997 58.234 10.023 1.00 27.48 25 TYR C CA 1
ATOM 3683 C C . TYR C 1 26 ? -0.594 58.333 9.438 1.00 29.91 25 TYR C C 1
ATOM 3684 O O . TYR C 1 26 ? -0.285 59.321 8.784 1.00 26.02 25 TYR C O 1
ATOM 3693 N N . GLN C 1 27 ? 0.252 57.332 9.663 1.00 27.37 26 GLN C N 1
ATOM 3694 C CA . GLN C 1 27 ? 1.626 57.358 9.085 1.00 32.32 26 GLN C CA 1
ATOM 3695 C C . GLN C 1 27 ? 1.996 56.060 8.396 1.00 31.66 26 GLN C C 1
ATOM 3696 O O . GLN C 1 27 ? 1.890 54.988 8.985 1.00 34.46 26 GLN C O 1
ATOM 3702 N N . GLU C 1 28 ? 2.461 56.148 7.166 1.00 28.68 27 GLU C N 1
ATOM 3703 C CA A GLU C 1 28 ? 2.903 54.975 6.429 0.50 29.88 27 GLU C CA 1
ATOM 3704 C CA B GLU C 1 28 ? 2.902 54.947 6.486 0.50 30.44 27 GLU C CA 1
ATOM 3705 C C . GLU C 1 28 ? 4.409 54.850 6.653 1.00 28.39 27 GLU C C 1
ATOM 3706 O O . GLU C 1 28 ? 5.074 55.848 6.788 1.00 28.90 27 GLU C O 1
ATOM 3717 N N . HIS C 1 29 ? 4.932 53.632 6.666 1.00 24.89 28 HIS C N 1
ATOM 3718 C CA . HIS C 1 29 ? 6.363 53.402 6.795 1.00 23.29 28 HIS C CA 1
ATOM 3719 C C . HIS C 1 29 ? 6.773 52.435 5.693 1.00 23.10 28 HIS C C 1
ATOM 3720 O O . HIS C 1 29 ? 6.144 51.385 5.561 1.00 24.11 28 HIS C O 1
ATOM 3727 N N . SER C 1 30 ? 7.798 52.776 4.906 1.00 20.55 29 SER C N 1
ATOM 3728 C CA . SER C 1 30 ? 8.243 51.885 3.860 1.00 22.15 29 SER C CA 1
ATOM 3729 C C . SER C 1 30 ? 9.113 50.816 4.488 1.00 20.69 29 SER C C 1
ATOM 3730 O O . SER C 1 30 ? 9.579 50.982 5.622 1.00 20.14 29 SER C O 1
ATOM 3733 N N . VAL C 1 31 ? 9.353 49.746 3.741 1.00 19.19 30 VAL C N 1
ATOM 3734 C CA . VAL C 1 31 ? 10.231 48.659 4.225 1.00 21.28 30 VAL C CA 1
ATOM 373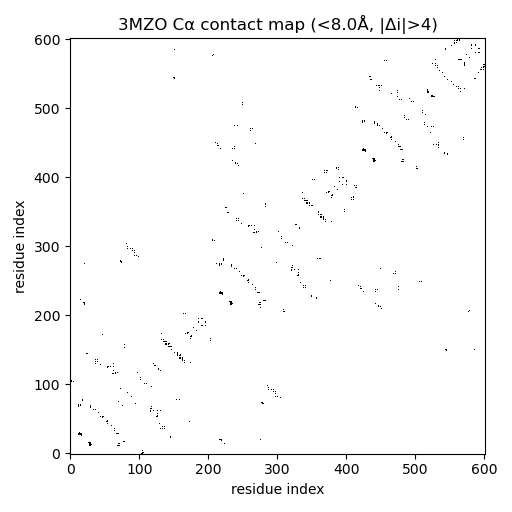5 C C . VAL C 1 31 ? 11.645 49.215 4.382 1.00 21.47 30 VAL C C 1
ATOM 3736 O O . VAL C 1 31 ? 12.309 48.919 5.347 1.00 23.98 30 VAL C O 1
ATOM 3740 N N . ALA C 1 32 ? 12.073 50.079 3.468 1.00 21.24 31 ALA C N 1
ATOM 3741 C CA . ALA C 1 32 ? 13.378 50.779 3.601 1.00 21.27 31 ALA C CA 1
ATOM 3742 C C . ALA C 1 32 ? 13.480 51.505 4.950 1.00 20.25 31 ALA C C 1
ATOM 3743 O O . ALA C 1 32 ? 14.480 51.376 5.673 1.00 20.06 31 ALA C O 1
ATOM 3745 N N . GLU C 1 33 ? 12.445 52.265 5.285 1.00 21.71 32 GLU C N 1
ATOM 3746 C CA . GLU C 1 33 ? 12.412 53.011 6.517 1.00 19.90 32 GLU C CA 1
ATOM 3747 C C . GLU C 1 33 ? 12.423 52.094 7.729 1.00 20.18 32 GLU C C 1
ATOM 3748 O O . GLU C 1 33 ? 13.136 52.359 8.707 1.00 19.06 32 GLU C O 1
ATOM 3754 N N . HIS C 1 34 ? 11.626 51.035 7.669 1.00 20.76 33 HIS C N 1
ATOM 3755 C CA . HIS C 1 34 ? 11.570 50.020 8.716 1.00 21.45 33 HIS C CA 1
ATOM 3756 C C . HIS C 1 34 ? 12.964 49.423 8.949 1.00 22.35 33 HIS C C 1
ATOM 3757 O O . HIS C 1 34 ? 13.381 49.265 10.102 1.00 22.46 33 HIS C O 1
ATOM 3764 N N . SER C 1 35 ? 13.666 49.122 7.858 1.00 20.53 34 SER C N 1
ATOM 3765 C CA . SER C 1 35 ? 14.979 48.543 7.907 1.00 21.68 34 SER C CA 1
ATOM 3766 C C . SER C 1 35 ? 15.974 49.480 8.573 1.00 20.96 34 SER C C 1
ATOM 3767 O O . SER C 1 35 ? 16.780 49.046 9.391 1.00 22.10 34 SER C O 1
ATOM 3770 N N . TYR C 1 36 ? 15.901 50.756 8.224 1.00 20.98 35 TYR C N 1
ATOM 3771 C CA . TYR C 1 36 ? 16.699 51.785 8.857 1.00 20.61 35 TYR C CA 1
ATOM 3772 C C . TYR C 1 36 ? 16.485 51.802 10.369 1.00 19.02 35 TYR C C 1
ATOM 3773 O O . TYR C 1 36 ? 17.459 51.854 11.141 1.00 19.49 35 TYR C O 1
ATOM 3782 N N . LYS C 1 37 ? 15.232 51.742 10.789 1.00 20.62 36 LYS C N 1
ATOM 3783 C CA . LYS C 1 37 ? 14.907 51.885 12.184 1.00 21.25 36 LYS C CA 1
ATOM 3784 C C . LYS C 1 37 ? 15.318 50.640 12.982 1.00 20.20 36 LYS C C 1
ATOM 3785 O O . LYS C 1 37 ? 15.931 50.773 14.036 1.00 20.12 36 LYS C O 1
ATOM 3791 N N . VAL C 1 38 ? 15.002 49.459 12.465 1.00 20.53 37 VAL C N 1
ATOM 3792 C CA . VAL C 1 38 ? 15.425 48.174 13.053 1.00 19.22 37 VAL C CA 1
ATOM 3793 C C . VAL C 1 38 ? 16.958 48.115 13.221 1.00 20.96 37 VAL C C 1
ATOM 3794 O O . VAL C 1 38 ? 17.472 47.657 14.253 1.00 20.88 37 VAL C O 1
ATOM 3798 N N . THR C 1 39 ? 17.686 48.557 12.211 1.00 20.81 38 THR C N 1
ATOM 3799 C CA . THR C 1 39 ? 19.161 48.584 12.314 1.00 20.87 38 THR C CA 1
ATOM 3800 C C . THR C 1 39 ? 19.626 49.569 13.406 1.00 21.73 38 THR C C 1
ATOM 3801 O O . THR C 1 39 ? 20.521 49.244 14.186 1.00 19.61 38 THR C O 1
ATOM 3805 N N . SER C 1 40 ? 18.977 50.727 13.521 1.00 21.18 39 SER C N 1
ATOM 3806 C CA . SER C 1 40 ? 19.313 51.694 14.557 1.00 20.45 39 SER C CA 1
ATOM 3807 C C . SER C 1 40 ? 18.985 51.201 15.962 1.00 21.86 39 SER C C 1
ATOM 3808 O O . SER C 1 40 ? 19.704 51.497 16.922 1.00 21.05 39 SER C O 1
ATOM 3811 N N . ILE C 1 41 ? 17.886 50.482 16.081 1.00 20.98 40 ILE C N 1
ATOM 3812 C CA . ILE C 1 41 ? 17.453 49.887 17.348 1.00 22.94 40 ILE C CA 1
ATOM 3813 C C . ILE C 1 41 ? 18.437 48.757 17.728 1.00 22.82 40 ILE C C 1
ATOM 3814 O O . ILE C 1 41 ? 18.911 48.701 18.860 1.00 22.31 40 ILE C O 1
ATOM 3819 N N . ALA C 1 42 ? 18.760 47.885 16.763 1.00 22.20 41 ALA C N 1
ATOM 3820 C CA . ALA C 1 42 ? 19.738 46.820 16.985 1.00 21.47 41 ALA C CA 1
ATOM 3821 C C . ALA C 1 42 ? 21.070 47.386 17.418 1.00 22.61 41 ALA C C 1
ATOM 3822 O O . ALA C 1 42 ? 21.723 46.861 18.328 1.00 24.03 41 ALA C O 1
ATOM 3824 N N . GLN C 1 43 ? 21.483 48.459 16.772 1.00 22.03 42 GLN C N 1
ATOM 3825 C CA . GLN C 1 43 ? 22.727 49.164 17.136 1.00 22.60 42 GLN C CA 1
ATOM 3826 C C . GLN C 1 43 ? 22.714 49.552 18.629 1.00 25.42 42 GLN C C 1
ATOM 3827 O O . GLN C 1 43 ? 23.736 49.378 19.320 1.00 24.76 42 GLN C O 1
ATOM 3833 N N . PHE C 1 44 ? 21.577 50.071 19.116 1.00 22.11 43 PHE C N 1
ATOM 3834 C CA . PHE C 1 44 ? 21.465 50.446 20.527 1.00 25.46 43 PHE C CA 1
ATOM 3835 C C . PHE C 1 44 ? 21.566 49.200 21.415 1.00 27.34 43 PHE C C 1
ATOM 3836 O O . PHE C 1 44 ? 22.312 49.196 22.397 1.00 27.48 43 PHE C O 1
ATOM 3844 N N . PHE C 1 45 ? 20.794 48.158 21.087 1.00 24.96 44 PHE C N 1
ATOM 3845 C CA . PHE C 1 45 ? 20.846 46.938 21.903 1.00 24.91 44 PHE C CA 1
ATOM 3846 C C . PHE C 1 45 ? 22.252 46.298 21.967 1.00 25.74 44 PHE C C 1
ATOM 3847 O O . PHE C 1 45 ? 22.623 45.705 22.999 1.00 27.25 44 PHE C O 1
ATOM 3855 N N . GLY C 1 46 ? 23.031 46.440 20.906 1.00 25.46 45 GLY C N 1
ATOM 3856 C CA . GLY C 1 46 ? 24.426 45.989 20.900 1.00 28.22 45 GLY C CA 1
ATOM 3857 C C . GLY C 1 46 ? 25.264 46.632 21.987 1.00 29.39 45 GLY C C 1
ATOM 3858 O O . GLY C 1 46 ? 26.064 45.965 22.669 1.00 29.30 45 GLY C O 1
ATOM 3859 N N . ALA C 1 47 ? 25.065 47.932 22.164 1.00 29.79 46 ALA C N 1
ATOM 3860 C CA . ALA C 1 47 ? 25.737 48.687 23.209 1.00 30.56 46 ALA C CA 1
ATOM 3861 C C . ALA C 1 47 ? 25.253 48.227 24.589 1.00 30.97 46 ALA C C 1
ATOM 3862 O O . ALA C 1 47 ? 26.068 48.134 25.508 1.00 31.66 46 ALA C O 1
ATOM 3864 N N . VAL C 1 48 ? 23.946 47.937 24.722 1.00 30.33 47 VAL C N 1
ATOM 3865 C CA . VAL C 1 48 ? 23.394 47.417 25.995 1.00 29.09 47 VAL C CA 1
ATOM 3866 C C . VAL C 1 48 ? 24.047 46.075 26.325 1.00 31.39 47 VAL C C 1
ATOM 3867 O O . VAL C 1 48 ? 24.449 45.843 27.475 1.00 30.67 47 VAL C O 1
ATOM 3871 N N . GLU C 1 49 ? 24.200 45.217 25.313 1.00 31.34 48 GLU C N 1
ATOM 3872 C CA . GLU C 1 49 ? 24.841 43.899 25.493 1.00 32.35 48 GLU C CA 1
ATOM 3873 C C . GLU C 1 49 ? 26.345 43.983 25.818 1.00 34.27 48 GLU C C 1
ATOM 3874 O O . GLU C 1 49 ? 26.868 43.231 26.660 1.00 35.41 48 GLU C O 1
ATOM 3880 N N . GLU C 1 50 ? 27.048 44.903 25.171 1.00 34.06 49 GLU C N 1
ATOM 3881 C CA . GLU C 1 50 ? 28.454 45.121 25.470 1.00 36.30 49 GLU C CA 1
ATOM 3882 C C . GLU C 1 50 ? 28.647 45.630 26.908 1.00 38.72 49 GLU C C 1
ATOM 3883 O O . GLU C 1 50 ? 29.530 45.167 27.614 1.00 36.52 49 GLU C O 1
ATOM 3889 N N . ASP C 1 51 ? 27.783 46.547 27.335 1.00 37.38 50 ASP C N 1
ATOM 3890 C CA . ASP C 1 51 ? 27.845 47.109 28.685 1.00 37.94 50 ASP C CA 1
ATOM 3891 C C . ASP C 1 51 ? 27.548 46.007 29.716 1.00 38.33 50 ASP C C 1
ATOM 3892 O O . ASP C 1 51 ? 28.031 46.058 30.836 1.00 39.21 50 ASP C O 1
ATOM 3897 N N . ALA C 1 52 ? 26.774 44.991 29.328 1.00 37.67 51 ALA C N 1
ATOM 3898 C CA . ALA C 1 52 ? 26.458 43.894 30.242 1.00 38.29 51 ALA C CA 1
ATOM 3899 C C . ALA C 1 52 ? 27.591 42.845 30.265 1.00 38.91 51 ALA C C 1
ATOM 3900 O O . ALA C 1 52 ? 27.515 41.874 30.993 1.00 39.88 51 ALA C O 1
ATOM 3902 N N . GLY C 1 53 ? 28.665 43.086 29.515 1.00 38.22 52 GLY C N 1
ATOM 3903 C CA . GLY C 1 53 ? 29.843 42.212 29.508 1.00 40.93 52 GLY C CA 1
ATOM 3904 C C . GLY C 1 53 ? 29.870 41.193 28.386 1.00 40.95 52 GLY C C 1
ATOM 3905 O O . GLY C 1 53 ? 30.842 40.453 28.260 1.00 42.56 52 GLY C O 1
ATOM 3906 N N . ASN C 1 54 ? 28.831 41.181 27.553 1.00 39.97 53 ASN C N 1
ATOM 3907 C CA . ASN C 1 54 ? 28.732 40.242 26.409 1.00 41.12 53 ASN C CA 1
ATOM 3908 C C . ASN C 1 54 ? 29.495 40.704 25.168 1.00 40.81 53 ASN C C 1
ATOM 3909 O O . ASN C 1 54 ? 29.478 41.880 24.792 1.00 41.24 53 ASN C O 1
ATOM 3914 N N . GLU C 1 55 ? 30.161 39.755 24.529 1.00 39.24 54 GLU C N 1
ATOM 3915 C CA . GLU C 1 55 ? 30.861 40.002 23.303 1.00 37.60 54 GLU C CA 1
ATOM 3916 C C . GLU C 1 55 ? 29.840 40.119 22.182 1.00 34.80 54 GLU C C 1
ATOM 3917 O O . GLU C 1 55 ? 28.962 39.273 22.065 1.00 34.99 54 GLU C O 1
ATOM 3923 N N . VAL C 1 56 ? 29.925 41.181 21.392 1.00 33.51 55 VAL C N 1
ATOM 3924 C CA . VAL C 1 56 ? 29.032 41.359 20.237 1.00 30.95 55 VAL C CA 1
ATOM 3925 C C . VAL C 1 56 ? 29.826 41.255 18.943 1.00 30.93 55 VAL C C 1
ATOM 3926 O O . VAL C 1 56 ? 30.852 41.888 18.804 1.00 32.39 55 VAL C O 1
ATOM 3930 N N . ASN C 1 57 ? 29.363 40.435 18.012 1.00 31.32 56 ASN C N 1
ATOM 3931 C CA . ASN C 1 57 ? 29.908 40.404 16.657 1.00 29.44 56 ASN C CA 1
ATOM 3932 C C . ASN C 1 57 ? 29.125 41.473 15.869 1.00 28.98 56 ASN C C 1
ATOM 3933 O O . ASN C 1 57 ? 28.036 41.233 15.373 1.00 24.51 56 ASN C O 1
ATOM 3938 N N . TRP C 1 58 ? 29.705 42.659 15.745 1.00 30.04 57 TRP C N 1
ATOM 3939 C CA . TRP C 1 58 ? 29.010 43.792 15.119 1.00 28.95 57 TRP C CA 1
ATOM 3940 C C . TRP C 1 58 ? 28.702 43.613 13.640 1.00 28.28 57 TRP C C 1
ATOM 3941 O O . TRP C 1 58 ? 27.634 44.055 13.158 1.00 25.21 57 TRP C O 1
ATOM 3952 N N . ARG C 1 59 ? 29.617 42.986 12.902 1.00 27.26 58 ARG C N 1
ATOM 3953 C CA . ARG C 1 59 ? 29.321 42.692 11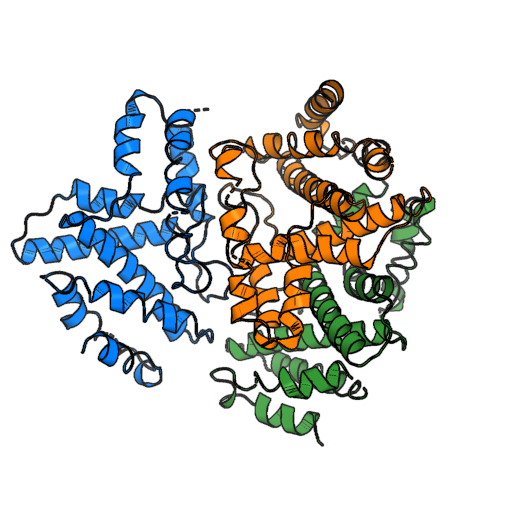.507 1.00 25.43 58 ARG C CA 1
ATOM 3954 C C . ARG C 1 59 ? 28.031 41.854 11.420 1.00 26.39 58 ARG C C 1
ATOM 3955 O O . ARG C 1 59 ? 27.159 42.119 10.576 1.00 25.80 58 ARG C O 1
ATOM 3963 N N . ALA C 1 60 ? 27.886 40.878 12.313 1.00 24.47 59 ALA C N 1
ATOM 3964 C CA . ALA C 1 60 ? 26.708 40.014 12.288 1.00 24.65 59 ALA C CA 1
ATOM 3965 C C . ALA C 1 60 ? 25.455 40.801 12.697 1.00 24.43 59 ALA C C 1
ATOM 3966 O O . ALA C 1 60 ? 24.411 40.627 12.101 1.00 26.12 59 ALA C O 1
ATOM 3968 N N . LEU C 1 61 ? 25.574 41.656 13.718 1.00 23.90 60 LEU C N 1
ATOM 3969 C CA . LEU C 1 61 ? 24.429 42.431 14.223 1.00 24.05 60 LEU C CA 1
ATOM 3970 C C . LEU C 1 61 ? 23.884 43.350 13.122 1.00 22.72 60 LEU C C 1
ATOM 3971 O O . LEU C 1 61 ? 22.694 43.347 12.827 1.00 24.66 60 LEU C O 1
ATOM 3976 N N . TYR C 1 62 ? 24.770 44.122 12.521 1.00 23.95 61 TYR C N 1
ATOM 3977 C CA . TYR C 1 62 ? 24.361 45.039 11.469 1.00 24.01 61 TYR C CA 1
ATOM 3978 C C . TYR C 1 62 ? 23.888 44.343 10.217 1.00 26.04 61 TYR C C 1
ATOM 3979 O O . TYR C 1 62 ? 22.847 44.722 9.656 1.00 24.00 61 TYR C O 1
ATOM 3988 N N . GLU C 1 63 ? 24.599 43.313 9.766 1.00 22.35 62 GLU C N 1
ATOM 3989 C CA . GLU C 1 63 ? 24.170 42.662 8.525 1.00 24.65 62 GLU C CA 1
ATOM 3990 C C . GLU C 1 63 ? 22.838 41.941 8.690 1.00 23.28 62 GLU C C 1
ATOM 3991 O O . GLU C 1 63 ? 22.025 41.915 7.759 1.00 24.42 62 GLU C O 1
ATOM 3997 N N . LYS C 1 64 ? 22.587 41.377 9.865 1.00 23.21 63 LYS C N 1
ATOM 3998 C CA . LYS C 1 64 ? 21.269 40.752 10.093 1.00 23.79 63 LYS C CA 1
ATOM 3999 C C . LYS C 1 64 ? 20.121 41.774 10.069 1.00 21.30 63 LYS C C 1
ATOM 4000 O O . LYS C 1 64 ? 19.066 41.534 9.445 1.00 21.99 63 LYS C O 1
ATOM 4006 N N . ALA C 1 65 ? 20.316 42.891 10.763 1.00 21.36 64 ALA C N 1
ATOM 4007 C CA . ALA C 1 65 ? 19.263 43.904 10.894 1.00 20.61 64 ALA C CA 1
ATOM 4008 C C . ALA C 1 65 ? 19.045 44.644 9.571 1.00 20.57 64 ALA C C 1
ATOM 4009 O O . ALA C 1 65 ? 17.912 44.789 9.122 1.00 22.36 64 ALA C O 1
ATOM 4011 N N . LEU C 1 66 ? 20.133 45.033 8.909 1.00 22.08 65 LEU C N 1
ATOM 4012 C CA . LEU C 1 66 ? 20.032 45.821 7.678 1.00 22.02 65 LEU C CA 1
ATOM 4013 C C . LEU C 1 66 ? 19.313 45.092 6.561 1.00 22.30 65 LEU C C 1
ATOM 4014 O O . LEU C 1 66 ? 18.459 45.681 5.889 1.00 23.61 65 LEU C O 1
ATOM 4019 N N . ASN C 1 67 ? 19.635 43.806 6.396 1.00 20.56 66 ASN C N 1
ATOM 4020 C CA . ASN C 1 67 ? 19.200 43.035 5.268 1.00 20.88 66 ASN C CA 1
ATOM 4021 C C . ASN C 1 67 ? 17.962 42.162 5.479 1.00 23.74 66 ASN C C 1
ATOM 4022 O O . ASN C 1 67 ? 17.487 41.540 4.535 1.00 24.81 66 ASN C O 1
ATOM 4027 N N . HIS C 1 68 ? 17.421 42.146 6.694 1.00 23.61 67 HIS C N 1
ATOM 4028 C CA . HIS C 1 68 ? 16.400 41.146 7.057 1.00 24.50 67 HIS C CA 1
ATOM 4029 C C . HIS C 1 68 ? 15.120 41.232 6.256 1.00 25.74 67 HIS C C 1
ATOM 4030 O O . HIS C 1 68 ? 14.454 40.212 6.053 1.00 25.27 67 HIS C O 1
ATOM 4037 N N . ASP C 1 69 ? 14.747 42.424 5.819 1.00 23.72 68 ASP C N 1
ATOM 4038 C CA . ASP C 1 69 ? 13.508 42.530 5.026 1.00 24.38 68 ASP C CA 1
ATOM 4039 C C . ASP C 1 69 ? 13.697 42.873 3.554 1.00 24.32 68 ASP C C 1
ATOM 4040 O O . ASP C 1 69 ? 12.725 43.157 2.849 1.00 24.48 68 ASP C O 1
ATOM 4045 N N . TYR C 1 70 ? 14.928 42.751 3.065 1.00 23.42 69 TYR C N 1
ATOM 4046 C CA . TYR C 1 70 ? 15.187 42.957 1.651 1.00 26.75 69 TYR C CA 1
ATOM 4047 C C . TYR C 1 70 ? 14.291 42.088 0.786 1.00 27.99 69 TYR C C 1
ATOM 4048 O O . TYR C 1 70 ? 13.829 42.532 -0.268 1.00 27.31 69 TYR C O 1
ATOM 4057 N N . SER C 1 71 ? 14.056 40.850 1.232 1.00 27.72 70 SER C N 1
ATOM 4058 C CA . SER C 1 71 ? 13.266 39.878 0.467 1.00 30.60 70 SER C CA 1
ATOM 4059 C C . SER C 1 71 ? 11.770 40.223 0.337 1.00 29.61 70 SER C C 1
ATOM 4060 O O . SER C 1 71 ? 11.048 39.557 -0.386 1.00 29.73 70 SER C O 1
ATOM 4063 N N . GLU C 1 72 ? 11.305 41.269 1.016 1.00 29.03 71 GLU C N 1
ATOM 4064 C CA . GLU C 1 72 ? 9.954 41.779 0.789 1.00 29.61 71 GLU C CA 1
ATOM 4065 C C . GLU C 1 72 ? 9.759 42.273 -0.663 1.00 31.49 71 GLU C C 1
ATOM 4066 O O . GLU C 1 72 ? 8.642 42.390 -1.147 1.00 27.97 71 GLU C O 1
ATOM 4072 N N . LEU C 1 73 ? 10.852 42.574 -1.356 1.00 33.30 72 LEU C N 1
ATOM 4073 C CA . LEU C 1 73 ? 10.769 42.852 -2.795 1.00 37.70 72 LEU C CA 1
ATOM 4074 C C . LEU C 1 73 ? 10.119 41.727 -3.560 1.00 39.41 72 LEU C C 1
ATOM 4075 O O . LEU C 1 73 ? 9.578 41.963 -4.603 1.00 42.36 72 LEU C O 1
ATOM 4080 N N . PHE C 1 74 ? 10.221 40.496 -3.068 1.00 42.39 73 PHE C N 1
ATOM 4081 C CA . PHE C 1 74 ? 9.695 39.335 -3.793 1.00 46.60 73 PHE C CA 1
ATOM 4082 C C . PHE C 1 74 ? 8.286 38.901 -3.365 1.00 47.24 73 PHE C C 1
ATOM 4083 O O . PHE C 1 74 ? 7.459 38.652 -4.216 1.00 48.60 73 PHE C O 1
ATOM 4091 N N . ILE C 1 75 ? 8.021 38.784 -2.065 1.00 47.25 74 ILE C N 1
ATOM 4092 C CA . ILE C 1 75 ? 6.675 38.370 -1.586 1.00 49.81 74 ILE C CA 1
ATOM 4093 C C . ILE C 1 75 ? 6.364 39.001 -0.237 1.00 48.55 74 ILE C C 1
ATOM 4094 O O . ILE C 1 75 ? 7.120 38.799 0.719 1.00 48.27 74 ILE C O 1
ATOM 4096 N N . GLU C 1 91 ? 3.734 28.517 5.967 1.00 65.22 90 GLU C N 1
ATOM 4097 C CA . GLU C 1 91 ? 5.146 28.197 5.773 1.00 65.51 90 GLU C CA 1
ATOM 4098 C C . GLU C 1 91 ? 5.522 27.966 4.278 1.00 66.54 90 GLU C C 1
ATOM 4099 O O . GLU C 1 91 ? 6.714 28.015 3.937 1.00 67.58 90 GLU C O 1
ATOM 4106 N N . LEU C 1 93 ? 4.706 30.066 1.999 1.00 60.32 92 LEU C N 1
ATOM 4107 C CA . LEU C 1 93 ? 5.048 31.455 1.619 1.00 59.62 92 LEU C CA 1
ATOM 4108 C C . LEU C 1 93 ? 6.516 31.793 2.006 1.00 60.10 92 LEU C C 1
ATOM 4109 O O . LEU C 1 93 ? 7.139 32.706 1.426 1.00 59.16 92 LEU C O 1
ATOM 4111 N N . SER C 1 94 ? 7.040 31.082 3.012 1.00 60.01 93 SER C N 1
ATOM 4112 C CA . SER C 1 94 ? 8.474 31.077 3.318 1.00 58.48 93 SER C CA 1
ATOM 4113 C C . SER C 1 94 ? 9.269 30.371 2.190 1.00 58.60 93 SER C C 1
ATOM 4114 O O . SER C 1 94 ? 10.412 30.754 1.908 1.00 60.65 93 SER C O 1
ATOM 4116 N N . GLU C 1 95 ? 8.663 29.368 1.543 1.00 57.86 94 GLU C N 1
ATOM 4117 C CA . GLU C 1 95 ? 9.303 28.601 0.460 1.00 57.31 94 GLU C CA 1
ATOM 4118 C C . GLU C 1 95 ? 9.502 29.413 -0.830 1.00 56.64 94 GLU C C 1
ATOM 4119 O O . GLU C 1 95 ? 10.564 29.342 -1.471 1.00 57.44 94 GLU C O 1
ATOM 4121 N N . VAL C 1 96 ? 8.485 30.177 -1.211 1.00 55.93 95 VAL C N 1
ATOM 4122 C CA . VAL C 1 96 ? 8.514 30.946 -2.462 1.00 54.23 95 VAL C CA 1
ATOM 4123 C C . VAL C 1 96 ? 9.445 32.178 -2.352 1.00 52.83 95 VAL C C 1
ATOM 4124 O O . VAL C 1 96 ? 10.109 32.557 -3.318 1.00 52.62 95 VAL C O 1
ATOM 4128 N N . GLU C 1 97 ? 9.462 32.793 -1.173 1.00 53.34 96 GLU C N 1
ATOM 4129 C CA . GLU C 1 97 ? 10.369 33.895 -0.844 1.00 53.50 96 GLU C CA 1
ATOM 4130 C C . GLU C 1 97 ? 11.807 33.420 -1.025 1.00 54.19 96 GLU C C 1
ATOM 4131 O O . GLU C 1 97 ? 12.580 34.013 -1.785 1.00 53.56 96 GLU C O 1
ATOM 4137 N N . GLU C 1 98 ? 12.149 32.341 -0.318 1.00 55.54 97 GLU C N 1
ATOM 4138 C CA . GLU C 1 98 ? 13.477 31.730 -0.403 1.00 54.60 97 GLU C CA 1
ATOM 4139 C C . GLU C 1 98 ? 13.837 31.461 -1.845 1.00 53.46 97 GLU C C 1
ATOM 4140 O O . GLU C 1 98 ? 14.867 31.934 -2.329 1.00 54.21 97 GLU C O 1
ATOM 4146 N N . SER C 1 99 ? 12.990 30.697 -2.520 1.00 53.06 98 SER C N 1
ATOM 4147 C CA . SER C 1 99 ? 13.179 30.375 -3.928 1.00 52.32 98 SER C CA 1
ATOM 4148 C C . SER C 1 99 ? 13.419 31.613 -4.811 1.00 52.61 98 SER C C 1
ATOM 4149 O O . SER C 1 99 ? 14.292 31.587 -5.687 1.00 53.06 98 SER C O 1
ATOM 4160 N N . THR C 1 101 ? 14.532 34.681 -3.840 1.00 45.71 100 THR C N 1
ATOM 4161 C CA . THR C 1 101 ? 15.827 35.244 -3.421 1.00 44.19 100 THR C CA 1
ATOM 4162 C C . THR C 1 101 ? 16.963 34.504 -4.125 1.00 45.07 100 THR C C 1
ATOM 4163 O O . THR C 1 101 ? 17.845 35.125 -4.712 1.00 43.46 100 THR C O 1
ATOM 4167 N N . LYS C 1 102 ? 16.891 33.173 -4.112 1.00 46.08 101 LYS C N 1
ATOM 4168 C CA . LYS C 1 102 ? 17.850 32.320 -4.815 1.00 46.95 101 LYS C CA 1
ATOM 4169 C C . LYS C 1 102 ? 17.925 32.629 -6.323 1.00 46.73 101 LYS C C 1
ATOM 4170 O O . LYS C 1 102 ? 19.021 32.710 -6.888 1.00 46.02 101 LYS C O 1
ATOM 4176 N N . ASN C 1 103 ? 16.784 32.817 -6.979 1.00 46.10 102 ASN C N 1
ATOM 4177 C CA . ASN C 1 103 ? 16.784 33.148 -8.422 1.00 45.86 102 ASN C CA 1
ATOM 4178 C C . ASN C 1 103 ? 17.292 34.554 -8.709 1.00 42.43 102 ASN C C 1
ATOM 4179 O O . ASN C 1 103 ? 18.013 34.790 -9.675 1.00 42.07 102 ASN C O 1
ATOM 4184 N N . PHE C 1 104 ? 16.892 35.493 -7.875 1.00 41.33 103 PHE C N 1
ATOM 4185 C CA . PHE C 1 104 ? 17.410 36.846 -7.976 1.00 39.72 103 PHE C CA 1
ATOM 4186 C C . PHE C 1 104 ? 18.956 36.855 -7.893 1.00 39.58 103 PHE C C 1
ATOM 4187 O O . PHE C 1 104 ? 19.626 37.528 -8.686 1.00 36.84 103 PHE C O 1
ATOM 4195 N N . ILE C 1 105 ? 19.510 36.109 -6.933 1.00 37.77 104 ILE C N 1
ATOM 4196 C CA . ILE C 1 105 ? 20.960 36.097 -6.731 1.00 38.21 104 ILE C CA 1
ATOM 4197 C C . ILE C 1 105 ? 21.693 35.508 -7.955 1.00 38.83 104 ILE C C 1
ATOM 4198 O O . ILE C 1 105 ? 22.606 36.146 -8.508 1.00 35.32 104 ILE C O 1
ATOM 4203 N N . SER C 1 106 ? 21.242 34.354 -8.436 1.00 41.99 105 SER C N 1
ATOM 4204 C CA . SER C 1 106 ? 21.857 33.726 -9.636 1.00 44.71 105 SER C CA 1
ATOM 4205 C C . SER C 1 106 ? 21.803 34.600 -10.884 1.00 45.14 105 SER C C 1
ATOM 4206 O O . SER C 1 106 ? 22.683 34.538 -11.729 1.00 45.79 105 SER C O 1
ATOM 4209 N N . ARG C 1 107 ? 20.775 35.429 -10.975 1.00 46.96 106 ARG C N 1
ATOM 4210 C CA . ARG C 1 107 ? 20.496 36.210 -12.166 1.00 49.84 106 ARG C CA 1
ATOM 4211 C C . ARG C 1 107 ? 21.175 37.592 -12.135 1.00 48.30 106 ARG C C 1
ATOM 4212 O O . ARG C 1 107 ? 21.737 38.034 -13.135 1.00 49.57 106 ARG C O 1
ATOM 4220 N N . GLU C 1 108 ? 21.127 38.267 -10.988 1.00 44.45 107 GLU C N 1
ATOM 4221 C CA . GLU C 1 108 ? 21.521 39.674 -10.894 1.00 42.83 107 GLU C CA 1
ATOM 4222 C C . GLU C 1 108 ? 22.848 39.951 -10.197 1.00 41.30 107 GLU C C 1
ATOM 4223 O O . GLU C 1 108 ? 23.493 40.960 -10.478 1.00 40.35 107 GLU C O 1
ATOM 4229 N N . ILE C 1 109 ? 23.265 39.064 -9.289 1.00 37.72 108 ILE C N 1
ATOM 4230 C CA . ILE C 1 109 ? 24.488 39.290 -8.523 1.00 33.21 108 ILE C CA 1
ATOM 4231 C C . ILE C 1 109 ? 25.651 38.602 -9.244 1.00 34.02 108 ILE C C 1
ATOM 4232 O O . ILE C 1 109 ? 25.559 37.407 -9.566 1.00 33.24 108 ILE C O 1
ATOM 4237 N N . PRO C 1 110 ? 26.740 39.354 -9.531 1.00 35.72 109 PRO C N 1
ATOM 4238 C CA . PRO C 1 110 ? 27.885 38.749 -10.185 1.00 37.56 109 PRO C CA 1
ATOM 4239 C C . PRO C 1 110 ? 28.448 37.561 -9.376 1.00 36.02 109 PRO C C 1
ATOM 4240 O O . PRO C 1 110 ? 28.478 37.617 -8.140 1.00 31.96 109 PRO C O 1
ATOM 4244 N N . ALA C 1 111 ? 28.857 36.510 -10.091 1.00 34.55 110 ALA C N 1
ATOM 4245 C CA . ALA C 1 111 ? 29.407 35.274 -9.491 1.00 36.53 110 ALA C CA 1
ATOM 4246 C C . ALA C 1 111 ? 30.250 35.517 -8.236 1.00 35.03 110 ALA C C 1
ATOM 4247 O O . ALA C 1 111 ? 30.009 34.910 -7.209 1.00 32.74 110 ALA C O 1
ATOM 4249 N N . THR C 1 112 ? 31.230 36.415 -8.328 1.00 35.38 111 THR C N 1
ATOM 4250 C CA . THR C 1 112 ? 32.150 36.649 -7.223 1.00 36.48 111 THR C CA 1
ATOM 4251 C C . THR C 1 112 ? 31.497 37.133 -5.910 1.00 33.00 111 THR C C 1
ATOM 4252 O O . THR C 1 112 ? 32.100 36.946 -4.834 1.00 31.37 111 THR C O 1
ATOM 4256 N N . PHE C 1 113 ? 30.295 37.724 -5.981 1.00 31.11 112 PHE C N 1
ATOM 4257 C CA . PHE C 1 113 ? 29.586 38.183 -4.790 1.00 30.28 112 PHE C CA 1
ATOM 4258 C C . PHE C 1 113 ? 28.375 37.310 -4.418 1.00 29.89 112 PHE C C 1
ATOM 4259 O O . PHE C 1 113 ? 27.666 37.618 -3.475 1.00 29.00 112 PHE C O 1
ATOM 4267 N N . GLN C 1 114 ? 28.110 36.264 -5.175 1.00 27.49 113 GLN C N 1
ATOM 4268 C CA . GLN C 1 114 ? 26.942 35.436 -4.882 1.00 29.78 113 GLN C CA 1
ATOM 4269 C C . GLN C 1 114 ? 26.982 34.789 -3.470 1.00 29.47 113 GLN C C 1
ATOM 4270 O O . GLN C 1 114 ? 25.998 34.842 -2.754 1.00 29.52 113 GLN C O 1
ATOM 4276 N N . PRO C 1 115 ? 28.131 34.240 -3.051 1.00 29.52 114 PRO C N 1
ATOM 4277 C CA . PRO C 1 115 ? 28.119 33.593 -1.731 1.00 30.12 114 PRO C CA 1
ATOM 4278 C C . PRO C 1 115 ? 27.851 34.572 -0.615 1.00 28.73 114 PRO C C 1
ATOM 4279 O O . PRO C 1 115 ? 27.088 34.259 0.295 1.00 28.54 114 PRO C O 1
ATOM 4283 N N . ILE C 1 116 ? 28.427 35.761 -0.707 1.00 27.98 115 ILE C N 1
ATOM 4284 C CA A ILE C 1 116 ? 28.173 36.772 0.288 0.60 29.10 115 ILE C CA 1
ATOM 4285 C CA B ILE C 1 116 ? 28.163 36.824 0.262 0.40 27.74 115 ILE C CA 1
ATOM 4286 C C . ILE C 1 116 ? 26.702 37.250 0.251 1.00 27.24 115 ILE C C 1
ATOM 4287 O O . ILE C 1 116 ? 26.083 37.382 1.300 1.00 24.74 115 ILE C O 1
ATOM 4296 N N . TYR C 1 117 ? 26.125 37.442 -0.940 1.00 28.11 116 TYR C N 1
ATOM 4297 C CA . TYR C 1 117 ? 24.693 37.886 -0.982 1.00 28.63 116 TYR C CA 1
ATOM 4298 C C . TYR C 1 117 ? 23.686 36.783 -0.568 1.00 26.06 116 TYR C C 1
ATOM 4299 O O . TYR C 1 117 ? 22.617 37.078 0.028 1.00 24.73 116 TYR C O 1
ATOM 4308 N N . ARG C 1 118 ? 23.993 35.528 -0.859 1.00 27.70 117 ARG C N 1
ATOM 4309 C CA A ARG C 1 118 ? 23.194 34.410 -0.332 0.60 29.42 117 ARG C CA 1
ATOM 4310 C CA B ARG C 1 118 ? 23.166 34.440 -0.332 0.40 29.16 117 ARG C CA 1
ATOM 4311 C C . ARG C 1 118 ? 23.203 34.472 1.207 1.00 29.84 117 ARG C C 1
ATOM 4312 O O . ARG C 1 118 ? 22.165 34.275 1.861 1.00 30.72 117 ARG C O 1
ATOM 4327 N N . HIS C 1 119 ? 24.380 34.753 1.776 1.00 28.32 118 HIS C N 1
ATOM 4328 C CA . HIS C 1 119 ? 24.533 34.887 3.237 1.00 28.99 118 HIS C CA 1
ATOM 4329 C C . HIS C 1 119 ? 23.764 36.120 3.766 1.00 29.56 118 HIS C C 1
ATOM 4330 O O . HIS C 1 119 ? 23.041 36.015 4.738 1.00 28.23 118 HIS C O 1
ATOM 4337 N N . LEU C 1 120 ? 23.898 37.274 3.095 1.00 28.72 119 LEU C N 1
ATOM 4338 C CA . LEU C 1 120 ? 23.254 38.507 3.554 1.00 28.32 119 LEU C CA 1
ATOM 4339 C C . LEU C 1 120 ? 21.742 38.440 3.503 1.00 28.51 119 LEU C C 1
ATOM 4340 O O . LEU C 1 120 ? 21.070 39.029 4.327 1.00 26.91 119 LEU C O 1
ATOM 4345 N N . LEU C 1 121 ? 21.207 37.691 2.560 1.00 30.89 120 LEU C N 1
ATOM 4346 C CA . LEU C 1 121 ? 19.756 37.676 2.351 1.00 34.42 120 LEU C CA 1
ATOM 4347 C C . LEU C 1 121 ? 19.031 36.487 2.961 1.00 35.60 120 LEU C C 1
ATOM 4348 O O . LEU C 1 121 ? 17.816 36.446 2.929 1.00 41.30 120 LEU C O 1
ATOM 4353 N N . LYS C 1 122 ? 19.737 35.559 3.580 1.00 35.56 121 LYS C N 1
ATOM 4354 C CA . LYS C 1 122 ? 19.074 34.441 4.251 1.00 35.97 121 LYS C CA 1
ATOM 4355 C C . LYS C 1 122 ? 18.472 34.846 5.594 1.00 34.03 121 LYS C C 1
ATOM 4356 O O . LYS C 1 122 ? 18.764 35.915 6.100 1.00 29.79 121 LYS C O 1
ATOM 4362 N N . GLU C 1 123 ? 17.681 33.941 6.181 1.00 35.06 122 GLU C N 1
ATOM 4363 C CA . GLU C 1 123 ? 16.987 34.184 7.447 1.00 35.15 122 GLU C CA 1
ATOM 4364 C C . GLU C 1 123 ? 18.005 34.439 8.530 1.00 34.95 122 GLU C C 1
ATOM 4365 O O . GLU C 1 123 ? 18.874 33.606 8.766 1.00 35.46 122 GLU C O 1
ATOM 4371 N N . GLY C 1 124 ? 17.907 35.597 9.163 1.00 30.86 123 GLY C N 1
ATOM 4372 C CA . GLY C 1 124 ? 18.853 36.002 10.168 1.00 31.07 123 GLY C CA 1
ATOM 4373 C C . GLY C 1 124 ? 18.463 35.781 11.613 1.00 29.30 123 GLY C C 1
ATOM 4374 O O . GLY C 1 124 ? 19.317 35.951 12.484 1.00 28.69 123 GLY C O 1
ATOM 4375 N N . LYS C 1 125 ? 17.194 35.450 11.887 1.00 30.13 124 LYS C N 1
ATOM 4376 C CA . LYS C 1 125 ? 16.746 35.282 13.275 1.00 32.84 124 LYS C CA 1
ATOM 4377 C C . LYS C 1 125 ? 17.078 33.870 13.701 1.00 35.23 124 LYS C C 1
ATOM 4378 O O . LYS C 1 125 ? 16.304 32.954 13.482 1.00 40.04 124 LYS C O 1
ATOM 4384 N N . ASP C 1 126 ? 18.245 33.706 14.281 1.00 36.44 125 ASP C N 1
ATOM 4385 C CA . ASP C 1 126 ? 18.689 32.406 14.826 1.00 36.46 125 ASP C CA 1
ATOM 4386 C C . ASP C 1 126 ? 18.924 32.592 16.328 1.00 36.39 125 ASP C C 1
ATOM 4387 O O . ASP C 1 126 ? 18.535 33.607 16.914 1.00 32.60 125 ASP C O 1
ATOM 4392 N N . SER C 1 127 ? 19.569 31.635 16.976 1.00 36.57 126 SER C N 1
ATOM 4393 C CA . SER C 1 127 ? 19.736 31.723 18.421 1.00 38.41 126 SER C CA 1
ATOM 4394 C C . SER C 1 127 ? 21.065 32.361 18.841 1.00 37.27 126 SER C C 1
ATOM 4395 O O . SER C 1 127 ? 21.348 32.446 20.035 1.00 37.51 126 SER C O 1
ATOM 4398 N N . THR C 1 128 ? 21.873 32.834 17.892 1.00 35.12 127 THR C N 1
ATOM 4399 C CA . THR C 1 128 ? 23.040 33.631 18.263 1.00 33.53 127 THR C CA 1
ATOM 4400 C C . THR C 1 128 ? 22.569 34.906 18.928 1.00 33.31 127 THR C C 1
ATOM 4401 O O . THR C 1 128 ? 21.416 35.292 18.798 1.00 32.13 127 THR C O 1
ATOM 4405 N N . LEU C 1 129 ? 23.449 35.561 19.666 1.00 32.17 128 LEU C N 1
ATOM 4406 C CA . LEU C 1 129 ? 23.070 36.806 20.326 1.00 30.53 128 LEU C CA 1
ATOM 4407 C C . LEU C 1 129 ? 22.607 37.866 19.285 1.00 29.63 128 LEU C C 1
ATOM 4408 O O . LEU C 1 129 ? 21.648 38.607 19.497 1.00 27.38 128 LEU C O 1
ATOM 4413 N N . GLU C 1 130 ? 23.300 37.913 18.167 1.00 26.06 129 GLU C N 1
ATOM 4414 C CA . GLU C 1 130 ? 22.963 38.865 17.135 1.00 27.81 129 GLU C CA 1
ATOM 4415 C C . GLU C 1 130 ? 21.627 38.544 16.455 1.00 25.81 129 GLU C C 1
ATOM 4416 O O . GLU C 1 130 ? 20.872 39.485 16.113 1.00 25.57 129 GLU C O 1
ATOM 4422 N N . GLY C 1 131 ? 21.347 37.255 16.241 1.00 24.13 130 GLY C N 1
ATOM 4423 C CA . GLY C 1 131 ? 20.054 36.797 15.730 1.00 24.93 130 GLY C CA 1
ATOM 4424 C C . GLY C 1 131 ? 18.936 37.147 16.702 1.00 28.37 130 GLY C C 1
ATOM 4425 O O . GLY C 1 131 ? 17.785 37.447 16.295 1.00 27.21 130 GLY C O 1
ATOM 4426 N N . LYS C 1 132 ? 19.258 37.083 18.002 1.00 26.29 131 LYS C N 1
ATOM 4427 C CA . LYS C 1 132 ? 18.282 37.466 19.031 1.00 26.96 131 LYS C CA 1
ATOM 4428 C C . LYS C 1 132 ? 18.053 38.981 19.058 1.00 24.56 131 LYS C C 1
ATOM 4429 O O . LYS C 1 132 ? 16.926 39.426 19.254 1.00 24.00 131 LYS C O 1
ATOM 4435 N N . ILE C 1 133 ? 19.113 39.756 18.881 1.00 23.09 132 ILE C N 1
ATOM 4436 C CA . ILE C 1 133 ? 18.987 41.173 18.817 1.00 24.37 132 ILE C CA 1
ATOM 4437 C C . ILE C 1 133 ? 18.110 41.557 17.619 1.00 23.97 132 ILE C C 1
ATOM 4438 O O . ILE C 1 133 ? 17.318 42.494 17.712 1.00 23.09 132 ILE C O 1
ATOM 4443 N N . LEU C 1 134 ? 18.230 40.843 16.500 1.00 24.27 133 LEU C N 1
ATOM 4444 C CA . LEU C 1 134 ? 17.380 41.152 15.351 1.00 24.48 133 LEU C CA 1
ATOM 4445 C C . LEU C 1 134 ? 15.933 40.853 15.704 1.00 24.72 133 LEU C C 1
ATOM 4446 O O . LEU C 1 134 ? 15.055 41.630 15.387 1.00 22.62 133 LEU C O 1
ATOM 4451 N N . ALA C 1 135 ? 15.695 39.726 16.354 1.00 23.11 134 ALA C N 1
ATOM 4452 C CA . ALA C 1 135 ? 14.325 39.274 16.656 1.00 22.71 134 ALA C CA 1
ATOM 4453 C C . ALA C 1 135 ? 13.646 40.329 17.526 1.00 23.73 134 ALA C C 1
ATOM 4454 O O . ALA C 1 135 ? 12.524 40.719 17.246 1.00 23.58 134 ALA C O 1
ATOM 4456 N N . ILE C 1 136 ? 14.358 40.851 18.535 1.00 23.90 135 ILE C N 1
ATOM 4457 C CA . ILE C 1 136 ? 13.739 41.836 19.427 1.00 24.66 135 ILE C CA 1
ATOM 4458 C C . ILE C 1 136 ? 13.612 43.203 18.788 1.00 23.50 135 ILE C C 1
ATOM 4459 O O . ILE C 1 136 ? 12.604 43.866 19.010 1.00 22.22 135 ILE C O 1
ATOM 4464 N N . SER C 1 137 ? 14.632 43.606 18.024 1.00 23.59 136 SER C N 1
ATOM 4465 C CA . SER C 1 137 ? 14.656 44.896 17.333 1.00 23.70 136 SER C CA 1
ATOM 4466 C C . SER C 1 137 ? 13.500 45.061 16.319 1.00 23.90 136 SER C C 1
ATOM 4467 O O . SER C 1 137 ? 12.893 46.125 16.217 1.00 24.99 136 SER C O 1
ATOM 4470 N N . ASP C 1 138 ? 13.237 44.003 15.556 1.00 23.72 137 ASP C N 1
ATOM 4471 C CA . ASP C 1 138 ? 12.123 43.941 14.658 1.00 23.22 137 ASP C CA 1
ATOM 4472 C C . ASP C 1 138 ? 10.809 44.152 15.413 1.00 24.88 137 ASP C C 1
ATOM 4473 O O . ASP C 1 138 ? 9.939 44.908 14.978 1.00 23.03 137 ASP C O 1
ATOM 4478 N N . LYS C 1 139 ? 10.653 43.479 16.551 1.00 22.04 138 LYS C N 1
ATOM 4479 C CA . LYS C 1 139 ? 9.461 43.624 17.356 1.00 23.83 138 LYS C CA 1
ATOM 4480 C C . LYS C 1 139 ? 9.378 44.952 18.061 1.00 23.49 138 LYS C C 1
ATOM 4481 O O . LYS C 1 139 ? 8.271 45.462 18.249 1.00 22.25 138 LYS C O 1
ATOM 4487 N N . VAL C 1 140 ? 10.514 45.531 18.452 1.00 22.71 139 VAL C N 1
ATOM 4488 C CA . VAL C 1 140 ? 10.475 46.857 19.045 1.00 20.90 139 VAL C CA 1
ATOM 4489 C C . VAL C 1 140 ? 9.974 47.875 17.985 1.00 21.88 139 VAL C C 1
ATOM 4490 O O . VAL C 1 140 ? 9.107 48.698 18.273 1.00 21.86 139 VAL C O 1
ATOM 4494 N N . ASP C 1 141 ? 10.445 47.765 16.747 1.00 21.76 140 ASP C N 1
ATOM 4495 C CA . ASP C 1 141 ? 9.915 48.651 15.726 1.00 22.52 140 ASP C CA 1
ATOM 4496 C C . ASP C 1 141 ? 8.400 48.480 15.558 1.00 20.38 140 ASP C C 1
ATOM 4497 O O . ASP C 1 141 ? 7.684 49.462 15.499 1.00 21.05 140 ASP C O 1
ATOM 4502 N N . LEU C 1 142 ? 7.928 47.235 15.489 1.00 21.69 141 LEU C N 1
ATOM 4503 C CA . LEU C 1 142 ? 6.510 46.936 15.358 1.00 22.75 141 LEU C CA 1
ATOM 4504 C C . LEU C 1 142 ? 5.728 47.521 16.509 1.00 22.88 141 LEU C C 1
ATOM 4505 O O . LEU C 1 142 ? 4.628 48.038 16.324 1.00 23.87 141 LEU C O 1
ATOM 4510 N N . LEU C 1 143 ? 6.271 47.418 17.722 1.00 21.05 142 LEU C N 1
ATOM 4511 C CA . LEU C 1 143 ? 5.602 47.948 18.891 1.00 22.05 142 LEU C CA 1
ATOM 4512 C C . LEU C 1 143 ? 5.477 49.481 18.820 1.00 22.41 142 LEU C C 1
ATOM 4513 O O . LEU C 1 143 ? 4.466 50.057 19.185 1.00 24.04 142 LEU C O 1
ATOM 4518 N N . TYR C 1 144 ? 6.528 50.138 18.373 1.00 23.07 143 TYR C N 1
ATOM 4519 C CA . TYR C 1 144 ? 6.500 51.580 18.152 1.00 25.32 143 TYR C CA 1
ATOM 4520 C C . TYR C 1 144 ? 5.527 52.021 17.041 1.00 23.71 143 TYR C C 1
ATOM 4521 O O . TYR C 1 144 ? 4.814 53.014 17.209 1.00 24.29 143 TYR C O 1
ATOM 4530 N N . GLU C 1 145 ? 5.478 51.285 15.935 1.00 22.51 144 GLU C N 1
ATOM 4531 C CA . GLU C 1 145 ? 4.581 51.639 14.843 1.00 22.94 144 GLU C CA 1
ATOM 4532 C C . GLU C 1 145 ? 3.133 51.575 15.342 1.00 23.63 144 GLU C C 1
ATOM 4533 O O . GLU C 1 145 ? 2.326 52.479 15.082 1.00 21.84 144 GLU C O 1
ATOM 4539 N N . SER C 1 146 ? 2.797 50.503 16.050 1.00 21.00 145 SER C N 1
ATOM 4540 C CA . SER C 1 146 ? 1.434 50.307 16.480 1.00 22.51 145 SER C CA 1
ATOM 4541 C C . SER C 1 146 ? 1.096 51.267 17.611 1.00 24.50 145 SER C C 1
ATOM 4542 O O . SER C 1 146 ? -0.010 51.869 17.631 1.00 22.87 145 SER C O 1
ATOM 4545 N N . PHE C 1 147 ? 2.046 51.459 18.521 1.00 21.90 146 PHE C N 1
ATOM 4546 C CA . PHE C 1 147 ? 1.923 52.456 19.572 1.00 24.65 146 PHE C CA 1
ATOM 4547 C C . PHE C 1 147 ? 1.655 53.847 18.981 1.00 24.69 146 PHE C C 1
ATOM 4548 O O . PHE C 1 147 ? 0.784 54.566 19.442 1.00 23.01 146 PHE C O 1
ATOM 4556 N N . GLY C 1 148 ? 2.399 54.215 17.957 1.00 24.30 147 GLY C N 1
ATOM 4557 C CA . GLY C 1 148 ? 2.201 55.519 17.307 1.00 24.91 147 GLY C CA 1
ATOM 4558 C C . GLY C 1 148 ? 0.788 55.747 16.799 1.00 24.27 147 GLY C C 1
ATOM 4559 O O . GLY C 1 148 ? 0.199 56.818 17.009 1.00 25.80 147 GLY C O 1
ATOM 4560 N N . GLU C 1 149 ? 0.233 54.733 16.131 1.00 22.89 148 GLU C N 1
ATOM 4561 C CA . GLU C 1 149 ? -1.102 54.816 15.597 1.00 23.69 148 GLU C CA 1
ATOM 4562 C C . GLU C 1 149 ? -2.121 54.951 16.706 1.00 26.14 148 GLU C C 1
ATOM 4563 O O . GLU C 1 149 ? -3.009 55.814 16.640 1.00 26.34 148 GLU C O 1
ATOM 4569 N N . ILE C 1 150 ? -1.970 54.141 17.751 1.00 25.20 149 ILE C N 1
ATOM 4570 C CA . ILE C 1 150 ? -2.869 54.224 18.911 1.00 27.91 149 ILE C CA 1
ATOM 4571 C C . ILE C 1 150 ? -2.799 55.613 19.567 1.00 26.66 149 ILE C C 1
ATOM 4572 O O . ILE C 1 150 ? -3.811 56.195 19.901 1.00 28.62 149 ILE C O 1
ATOM 4577 N N . GLN C 1 151 ? -1.596 56.135 19.746 1.00 28.52 150 GLN C N 1
ATOM 4578 C CA . GLN C 1 151 ? -1.377 57.441 20.398 1.00 31.57 150 GLN C CA 1
ATOM 4579 C C . GLN C 1 151 ? -2.016 58.578 19.550 1.00 31.66 150 GLN C C 1
ATOM 4580 O O . GLN C 1 151 ? -2.525 59.541 20.081 1.00 30.45 150 GLN C O 1
ATOM 4586 N N . LYS C 1 152 ? -2.026 58.418 18.223 1.00 30.44 151 LYS C N 1
ATOM 4587 C CA . LYS C 1 152 ? -2.679 59.356 17.298 1.00 29.11 151 LYS C CA 1
ATOM 4588 C C . LYS C 1 152 ? -4.182 59.156 17.132 1.00 30.60 151 LYS C C 1
ATOM 4589 O O . LYS C 1 152 ? -4.775 59.790 16.261 1.00 33.58 151 LYS C O 1
ATOM 4595 N N . GLY C 1 153 ? -4.805 58.299 17.941 1.00 29.71 152 GLY C N 1
ATOM 4596 C CA . GLY C 1 153 ? -6.251 58.075 17.894 1.00 28.06 152 GLY C CA 1
ATOM 4597 C C . GLY C 1 153 ? -6.722 57.103 16.836 1.00 27.77 152 GLY C C 1
ATOM 4598 O O . GLY C 1 153 ? -7.903 57.067 16.531 1.00 30.04 152 GLY C O 1
ATOM 4599 N N . ASN C 1 154 ? -5.839 56.287 16.263 1.00 28.73 153 ASN C N 1
ATOM 4600 C CA . ASN C 1 154 ? -6.282 55.330 15.236 1.00 29.96 153 ASN C CA 1
ATOM 4601 C C . ASN C 1 154 ? -7.276 54.377 15.918 1.00 33.03 153 ASN C C 1
ATOM 4602 O O . ASN C 1 154 ? -6.964 53.801 16.943 1.00 35.90 153 ASN C O 1
ATOM 4607 N N . PRO C 1 155 ? -8.493 54.286 15.391 1.00 36.26 154 PRO C N 1
ATOM 4608 C CA . PRO C 1 155 ? -9.516 53.492 16.085 1.00 39.84 154 PRO C CA 1
ATOM 4609 C C . PRO C 1 155 ? -9.472 51.994 15.783 1.00 41.35 154 PRO C C 1
ATOM 4610 O O . PRO C 1 155 ? -10.052 51.228 16.540 1.00 45.59 154 PRO C O 1
ATOM 4614 N N . GLU C 1 156 ? -8.839 51.598 14.674 1.00 41.80 155 GLU C N 1
ATOM 4615 C CA . GLU C 1 156 ? -8.647 50.186 14.324 1.00 41.75 155 GLU C CA 1
ATOM 4616 C C . GLU C 1 156 ? -8.034 49.380 15.477 1.00 41.27 155 GLU C C 1
ATOM 4617 O O . GLU C 1 156 ? -6.838 49.555 15.802 1.00 37.27 155 GLU C O 1
ATOM 4623 N N . ASN C 1 157 ? -8.828 48.468 16.059 1.00 39.57 156 ASN C N 1
ATOM 4624 C CA . ASN C 1 157 ? -8.343 47.605 17.156 1.00 42.09 156 ASN C CA 1
ATOM 4625 C C . ASN C 1 157 ? -7.154 46.746 16.761 1.00 37.04 156 ASN C C 1
ATOM 4626 O O . ASN C 1 157 ? -6.369 46.377 17.616 1.00 38.60 156 ASN C O 1
ATOM 4631 N N . ILE C 1 158 ? -7.005 46.432 15.478 1.00 35.38 157 ILE C N 1
ATOM 4632 C CA . ILE C 1 158 ? -5.832 45.682 14.998 1.00 34.60 157 ILE C CA 1
ATOM 4633 C C . ILE C 1 158 ? -4.510 46.188 15.612 1.00 33.28 157 ILE C C 1
ATOM 4634 O O . ILE C 1 158 ? -3.632 45.395 15.925 1.00 31.89 157 ILE C O 1
ATOM 4639 N N . PHE C 1 159 ? -4.375 47.502 15.807 1.00 32.46 158 PHE C N 1
ATOM 4640 C CA . PHE C 1 159 ? -3.108 48.055 16.323 1.00 28.64 158 PHE C CA 1
ATOM 4641 C C . PHE C 1 159 ? -2.870 47.660 17.767 1.00 28.97 158 PHE C C 1
ATOM 4642 O O . PHE C 1 159 ? -1.736 47.466 18.145 1.00 24.54 158 PHE C O 1
ATOM 4650 N N . VAL C 1 160 ? -3.939 47.538 18.549 1.00 29.88 159 VAL C N 1
ATOM 4651 C CA . VAL C 1 160 ? -3.824 47.100 19.931 1.00 31.81 159 VAL C CA 1
ATOM 4652 C C . VAL C 1 160 ? -3.411 45.631 19.937 1.00 30.55 159 VAL C C 1
ATOM 4653 O O . VAL C 1 160 ? -2.554 45.244 20.700 1.00 31.09 159 VAL C O 1
ATOM 4657 N N . GLU C 1 161 ? -3.959 44.845 19.024 1.00 31.45 160 GLU C N 1
ATOM 4658 C CA . GLU C 1 161 ? -3.585 43.447 18.893 1.00 32.94 160 GLU C CA 1
ATOM 4659 C C . GLU C 1 161 ? -2.133 43.306 18.475 1.00 31.03 160 GLU C C 1
ATOM 4660 O O . GLU C 1 161 ? -1.455 42.448 18.982 1.00 29.02 160 GLU C O 1
ATOM 4666 N N . ILE C 1 162 ? -1.662 44.151 17.555 1.00 26.28 161 ILE C N 1
ATOM 4667 C CA . ILE C 1 162 ? -0.297 44.098 17.102 1.00 26.34 161 ILE C CA 1
ATOM 4668 C C . ILE C 1 162 ? 0.640 44.483 18.246 1.00 26.12 161 ILE C C 1
ATOM 4669 O O . ILE C 1 162 ? 1.663 43.821 18.483 1.00 27.30 161 ILE C O 1
ATOM 4674 N N . TYR C 1 163 ? 0.294 45.551 18.953 1.00 23.67 162 TYR C N 1
ATOM 4675 C CA . TYR C 1 163 ? 1.083 45.974 20.095 1.00 25.62 162 TYR C CA 1
ATOM 4676 C C . TYR C 1 163 ? 1.242 44.791 21.084 1.00 26.55 162 TYR C C 1
ATOM 4677 O O . TYR C 1 163 ? 2.355 44.469 21.500 1.00 26.53 162 TYR C O 1
ATOM 4686 N N . SER C 1 164 ? 0.134 44.130 21.406 1.00 27.12 163 SER C N 1
ATOM 4687 C CA . SER C 1 164 ? 0.147 42.983 22.325 1.00 31.58 163 SER C CA 1
ATOM 4688 C C . SER C 1 164 ? 1.023 41.828 21.906 1.00 30.60 163 SER C C 1
ATOM 4689 O O . SER C 1 164 ? 1.737 41.274 22.743 1.00 30.46 163 SER C O 1
ATOM 4692 N N . GLU C 1 165 ? 0.955 41.467 20.624 1.00 29.50 164 GLU C N 1
ATOM 4693 C CA A GLU C 1 165 ? 1.734 40.353 20.109 0.60 30.23 164 GLU C CA 1
ATOM 4694 C CA B GLU C 1 165 ? 1.762 40.375 20.026 0.40 29.68 164 GLU C CA 1
ATOM 4695 C C . GLU C 1 165 ? 3.225 40.734 20.045 1.00 29.62 164 GLU C C 1
ATOM 4696 O O . GLU C 1 165 ? 4.104 39.887 20.359 1.00 29.00 164 GLU C O 1
ATOM 4707 N N . ALA C 1 166 ? 3.513 41.975 19.661 1.00 25.64 165 ALA C N 1
ATOM 4708 C CA . ALA C 1 166 ? 4.893 42.452 19.602 1.00 27.24 165 ALA C CA 1
ATOM 4709 C C . ALA C 1 166 ? 5.473 42.429 21.043 1.00 26.89 165 ALA C C 1
ATOM 4710 O O . ALA C 1 166 ? 6.549 41.877 21.259 1.00 26.31 165 ALA C O 1
ATOM 4712 N N . LEU C 1 167 ? 4.744 42.978 22.007 1.00 26.51 166 LEU C N 1
ATOM 4713 C CA . LEU C 1 167 ? 5.198 42.999 23.404 1.00 27.22 166 LEU C CA 1
ATOM 4714 C C . LEU C 1 167 ? 5.391 41.586 23.982 1.00 30.19 166 LEU C C 1
ATOM 4715 O O . LEU C 1 167 ? 6.429 41.301 24.621 1.00 28.46 166 LEU C O 1
ATOM 4720 N N . ALA C 1 168 ? 4.414 40.710 23.751 1.00 30.45 167 ALA C N 1
ATOM 4721 C CA . ALA C 1 168 ? 4.509 39.315 24.188 1.00 32.73 167 ALA C CA 1
ATOM 4722 C C . ALA C 1 168 ? 5.725 38.634 23.586 1.00 33.08 167 ALA C C 1
ATOM 4723 O O . ALA C 1 168 ? 6.432 37.885 24.270 1.00 30.87 167 ALA C O 1
ATOM 4725 N N . THR C 1 169 ? 6.012 38.894 22.322 1.00 29.53 168 THR C N 1
ATOM 4726 C CA . THR C 1 169 ? 7.158 38.260 21.693 1.00 29.47 168 THR C CA 1
ATOM 4727 C C . THR C 1 169 ? 8.454 38.817 22.296 1.00 31.20 168 THR C C 1
ATOM 4728 O O . THR C 1 169 ? 9.384 38.060 22.581 1.00 30.68 168 THR C O 1
ATOM 4732 N N . ILE C 1 170 ? 8.493 40.121 22.541 1.00 28.49 169 ILE C N 1
ATOM 4733 C CA . ILE C 1 170 ? 9.647 40.718 23.193 1.00 28.64 169 ILE C CA 1
ATOM 4734 C C . ILE C 1 170 ? 9.881 40.044 24.554 1.00 30.39 169 ILE C C 1
ATOM 4735 O O . ILE C 1 170 ? 11.009 39.695 24.898 1.00 28.51 169 ILE C O 1
ATOM 4740 N N . TYR C 1 171 ? 8.800 39.831 25.286 1.00 32.12 170 TYR C N 1
ATOM 4741 C CA . TYR C 1 171 ? 8.879 39.256 26.624 1.00 34.87 170 TYR C CA 1
ATOM 4742 C C . TYR C 1 171 ? 9.444 37.839 26.629 1.00 36.29 170 TYR C C 1
ATOM 4743 O O . TYR C 1 171 ? 10.040 37.427 27.624 1.00 36.83 170 TYR C O 1
ATOM 4752 N N . GLU C 1 172 ? 9.317 37.122 25.502 1.00 36.82 171 GLU C N 1
ATOM 4753 C CA A GLU C 1 172 ? 9.896 35.787 25.376 0.50 37.02 171 GLU C CA 1
ATOM 4754 C CA B GLU C 1 172 ? 9.899 35.783 25.340 0.50 36.37 171 GLU C CA 1
ATOM 4755 C C . GLU C 1 172 ? 11.421 35.818 25.278 1.00 37.38 171 GLU C C 1
ATOM 4756 O O . GLU C 1 172 ? 12.064 34.772 25.328 1.00 36.85 171 GLU C O 1
ATOM 4767 N N . TYR C 1 173 ? 12.000 37.011 25.153 1.00 32.17 172 TYR C N 1
ATOM 4768 C CA . TYR C 1 173 ? 13.439 37.181 25.122 1.00 31.99 172 TYR C CA 1
ATOM 4769 C C . TYR C 1 173 ? 13.928 37.869 26.425 1.00 30.31 172 TYR C C 1
ATOM 4770 O O . TYR C 1 173 ? 15.005 38.474 26.476 1.00 31.30 172 TYR C O 1
ATOM 4779 N N . ARG C 1 174 ? 13.140 37.749 27.476 1.00 32.01 173 ARG C N 1
ATOM 4780 C CA . ARG C 1 174 ? 13.432 38.390 28.756 1.00 31.68 173 ARG C CA 1
ATOM 4781 C C . ARG C 1 174 ? 14.738 38.002 29.423 1.00 32.46 173 ARG C C 1
ATOM 4782 O O . ARG C 1 174 ? 15.132 38.691 30.350 1.00 32.53 173 ARG C O 1
ATOM 4790 N N . GLU C 1 175 ? 15.392 36.927 28.982 1.00 32.03 174 GLU C N 1
ATOM 4791 C CA . GLU C 1 175 ? 16.718 36.567 29.511 1.00 34.50 174 GLU C CA 1
ATOM 4792 C C . GLU C 1 175 ? 17.816 37.551 29.087 1.00 34.88 174 GLU C C 1
ATOM 4793 O O . GLU C 1 175 ? 18.860 37.615 29.723 1.00 33.90 174 GLU C O 1
ATOM 4807 N N . ALA C 1 177 ? 19.985 40.948 28.350 1.00 30.23 176 ALA C N 1
ATOM 4808 C CA . ALA C 1 177 ? 20.250 42.244 28.950 1.00 30.73 176 ALA C CA 1
ATOM 4809 C C . ALA C 1 177 ? 19.470 43.353 28.181 1.00 30.72 176 ALA C C 1
ATOM 4810 O O . ALA C 1 177 ? 18.873 44.264 28.784 1.00 28.99 176 ALA C O 1
ATOM 4812 N N . SER C 1 178 ? 19.402 43.219 26.853 1.00 29.30 177 SER C N 1
ATOM 4813 C CA . SER C 1 178 ? 18.629 44.155 26.022 1.00 27.80 177 SER C CA 1
ATOM 4814 C C . SER C 1 178 ? 17.186 44.306 26.491 1.00 28.30 177 SER C C 1
ATOM 4815 O O . SER C 1 178 ? 16.697 45.429 26.665 1.00 26.01 177 SER C O 1
ATOM 4818 N N . VAL C 1 179 ? 16.515 43.177 26.716 1.00 28.02 178 VAL C N 1
ATOM 4819 C CA . VAL C 1 179 ? 15.116 43.194 27.095 1.00 25.35 178 VAL C CA 1
ATOM 4820 C C . VAL C 1 179 ? 14.931 43.691 28.558 1.00 29.85 178 VAL C C 1
ATOM 4821 O O . VAL C 1 179 ? 13.993 44.420 28.838 1.00 29.36 178 VAL C O 1
ATOM 4825 N N . LYS C 1 180 ? 15.841 43.308 29.460 1.00 31.82 179 LYS C N 1
ATOM 4826 C CA . LYS C 1 180 ? 15.848 43.851 30.826 1.00 35.23 179 LYS C CA 1
ATOM 4827 C C . LYS C 1 180 ? 15.879 45.396 30.807 1.00 33.32 179 LYS C C 1
ATOM 4828 O O . LYS C 1 180 ? 15.088 46.048 31.497 1.00 32.08 179 LYS C O 1
ATOM 4831 N N . TYR C 1 181 ? 16.755 45.972 29.990 1.00 31.71 180 TYR C N 1
ATOM 4832 C CA . TYR C 1 181 ? 16.853 47.440 29.873 1.00 31.01 180 TYR C CA 1
ATOM 4833 C C . TYR C 1 181 ? 15.549 48.018 29.270 1.00 30.25 180 TYR C C 1
ATOM 4834 O O . TYR C 1 181 ? 14.973 48.987 29.797 1.00 29.97 180 TYR C O 1
ATOM 4843 N N . PHE C 1 182 ? 15.078 47.394 28.195 1.00 29.33 181 PHE C N 1
ATOM 4844 C CA . PHE C 1 182 ? 13.844 47.789 27.563 1.00 29.33 181 PHE C CA 1
ATOM 4845 C C . PHE C 1 182 ? 12.685 47.857 28.558 1.00 31.55 181 PHE C C 1
ATOM 4846 O O . PHE C 1 182 ? 11.998 48.891 28.628 1.00 29.28 181 PHE C O 1
ATOM 4854 N N . LEU C 1 183 ? 12.476 46.765 29.305 1.00 29.60 182 LEU C N 1
ATOM 4855 C CA . LEU C 1 183 ? 11.385 46.709 30.279 1.00 34.39 182 LEU C CA 1
ATOM 4856 C C . LEU C 1 183 ? 11.608 47.647 31.450 1.00 34.46 182 LEU C C 1
ATOM 4857 O O . LEU C 1 183 ? 10.661 48.223 31.941 1.00 34.72 182 LEU C O 1
ATOM 4862 N N . LYS C 1 184 ? 12.848 47.840 31.873 1.00 34.94 183 LYS C N 1
ATOM 4863 C CA . LYS C 1 184 ? 13.106 48.749 32.993 1.00 37.57 183 LYS C CA 1
ATOM 4864 C C . LYS C 1 184 ? 13.051 50.245 32.654 1.00 35.48 183 LYS C C 1
ATOM 4865 O O . LYS C 1 184 ? 12.610 51.034 33.463 1.00 34.28 183 LYS C O 1
ATOM 4871 N N . GLU C 1 185 ? 13.546 50.626 31.484 1.00 35.15 184 GLU C N 1
ATOM 4872 C CA . GLU C 1 185 ? 13.801 52.033 31.172 1.00 35.54 184 GLU C CA 1
ATOM 4873 C C . GLU C 1 185 ? 12.928 52.592 30.042 1.00 33.77 184 GLU C C 1
ATOM 4874 O O . GLU C 1 185 ? 12.433 53.710 30.128 1.00 35.48 184 GLU C O 1
ATOM 4880 N N . ILE C 1 186 ? 12.689 51.790 29.015 1.00 31.66 185 ILE C N 1
ATOM 4881 C CA . ILE C 1 186 ? 12.047 52.295 27.802 1.00 29.88 185 ILE C CA 1
ATOM 4882 C C . ILE C 1 186 ? 10.553 52.176 27.894 1.00 28.79 185 ILE C C 1
ATOM 4883 O O . ILE C 1 186 ? 9.837 53.161 27.709 1.00 31.99 185 ILE C O 1
ATOM 4888 N N . LEU C 1 187 ? 10.071 50.978 28.179 1.00 29.83 186 LEU C N 1
ATOM 4889 C CA . LEU C 1 187 ? 8.640 50.710 28.246 1.00 28.61 186 LEU C CA 1
ATOM 4890 C C . LEU C 1 187 ? 7.904 51.652 29.199 1.00 31.99 186 LEU C C 1
ATOM 4891 O O . LEU C 1 187 ? 6.857 52.210 28.832 1.00 30.36 186 LEU C O 1
ATOM 4896 N N . PRO C 1 188 ? 8.460 51.887 30.406 1.00 33.92 187 PRO C N 1
ATOM 4897 C CA . PRO C 1 188 ? 7.762 52.851 31.257 1.00 34.21 187 PRO C CA 1
ATOM 4898 C C . PRO C 1 188 ? 7.640 54.263 30.658 1.00 32.51 187 PRO C C 1
ATOM 4899 O O . PRO C 1 188 ? 6.639 54.937 30.906 1.00 32.22 187 PRO C O 1
ATOM 4903 N N . ASP C 1 189 ? 8.631 54.718 29.896 1.00 33.86 188 ASP C N 1
ATOM 4904 C CA . ASP C 1 189 ? 8.528 56.021 29.210 1.00 32.47 188 ASP C CA 1
ATOM 4905 C C . ASP C 1 189 ? 7.388 56.004 28.189 1.00 33.51 188 ASP C C 1
ATOM 4906 O O . ASP C 1 189 ? 6.593 56.940 28.107 1.00 32.90 188 ASP C O 1
ATOM 4924 N N . LEU C 1 191 ? 4.669 54.171 28.283 1.00 34.11 190 LEU C N 1
ATOM 4925 C CA . LEU C 1 191 ? 3.422 54.181 28.988 1.00 35.89 190 LEU C CA 1
ATOM 4926 C C . LEU C 1 191 ? 3.147 55.471 29.759 1.00 37.16 190 LEU C C 1
ATOM 4927 O O . LEU C 1 191 ? 2.022 55.682 30.152 1.00 38.46 190 LEU C O 1
ATOM 4932 N N . ALA C 1 192 ? 4.152 56.321 29.971 1.00 38.85 191 ALA C N 1
ATOM 4933 C CA . ALA C 1 192 ? 3.950 57.622 30.627 1.00 39.99 191 ALA C CA 1
ATOM 4934 C C . ALA C 1 192 ? 3.528 58.677 29.622 1.00 41.16 191 ALA C C 1
ATOM 4935 O O . ALA C 1 192 ? 3.306 59.820 29.994 1.00 42.26 191 ALA C O 1
ATOM 4937 N N . GLU C 1 193 ? 3.438 58.323 28.345 1.00 40.94 192 GLU C N 1
ATOM 4938 C CA . GLU C 1 193 ? 3.033 59.295 27.339 1.00 41.80 192 GLU C CA 1
ATOM 4939 C C . GLU C 1 193 ? 1.636 59.853 27.609 1.00 43.07 192 GLU C C 1
ATOM 4940 O O . GLU C 1 193 ? 0.747 59.156 28.111 1.00 41.98 192 GLU C O 1
ATOM 4946 N N . LYS C 1 194 ? 1.468 61.118 27.250 1.00 46.99 193 LYS C N 1
ATOM 4947 C CA . LYS C 1 194 ? 0.173 61.816 27.345 1.00 51.30 193 LYS C CA 1
ATOM 4948 C C . LYS C 1 194 ? -0.951 60.991 26.678 1.00 49.87 193 LYS C C 1
ATOM 4949 O O . LYS C 1 194 ? -0.864 60.643 25.488 1.00 49.89 193 LYS C O 1
ATOM 4955 N N . GLY C 1 195 ? -1.975 60.648 27.455 1.00 49.67 194 GLY C N 1
ATOM 4956 C CA . GLY C 1 195 ? -3.216 60.060 26.925 1.00 48.28 194 GLY C CA 1
ATOM 4957 C C . GLY C 1 195 ? -3.312 58.554 26.955 1.00 47.35 194 GLY C C 1
ATOM 4958 O O . GLY C 1 195 ? -4.396 57.992 26.704 1.00 44.78 194 GLY C O 1
ATOM 4959 N N . ILE C 1 196 ? -2.194 57.896 27.272 1.00 45.83 195 ILE C N 1
ATOM 4960 C CA . ILE C 1 196 ? -2.134 56.447 27.266 1.00 46.23 195 ILE C CA 1
ATOM 4961 C C . ILE C 1 196 ? -3.021 55.852 28.354 1.00 48.90 195 ILE C C 1
ATOM 4962 O O . ILE C 1 196 ? -3.450 54.690 28.259 1.00 48.43 195 ILE C O 1
ATOM 4967 N N . GLU C 1 197 ? -3.303 56.651 29.380 1.00 52.95 196 GLU C N 1
ATOM 4968 C CA . GLU C 1 197 ? -4.239 56.253 30.433 1.00 56.31 196 GLU C CA 1
ATOM 4969 C C . GLU C 1 197 ? -5.652 55.987 29.894 1.00 57.10 196 GLU C C 1
ATOM 4970 O O . GLU C 1 197 ? -6.374 55.179 30.467 1.00 59.94 196 GLU C O 1
ATOM 4976 N N . LYS C 1 198 ? -6.038 56.650 28.801 1.00 56.47 197 LYS C N 1
ATOM 4977 C CA . LYS C 1 198 ? -7.346 56.408 28.148 1.00 56.80 197 LYS C CA 1
ATOM 4978 C C . LYS C 1 198 ? -7.428 55.124 27.290 1.00 55.37 197 LYS C C 1
ATOM 4979 O O . LYS C 1 198 ? -8.508 54.788 26.785 1.00 56.71 197 LYS C O 1
ATOM 4985 N N . THR C 1 199 ? -6.306 54.421 27.115 1.00 50.79 198 THR C N 1
ATOM 4986 C CA . THR C 1 199 ? -6.278 53.218 26.291 1.00 47.09 198 THR C CA 1
ATOM 4987 C C . THR C 1 199 ? -6.246 51.993 27.189 1.00 46.87 198 THR C C 1
ATOM 4988 O O . THR C 1 199 ? -6.376 52.101 28.393 1.00 47.91 198 THR C O 1
ATOM 4992 N N . GLU C 1 200 ? -6.065 50.829 26.596 1.00 47.25 199 GLU C N 1
ATOM 4993 C CA . GLU C 1 200 ? -5.890 49.588 27.337 1.00 48.89 199 GLU C CA 1
ATOM 4994 C C . GLU C 1 200 ? -4.409 49.194 27.453 1.00 47.04 199 GLU C C 1
ATOM 4995 O O . GLU C 1 200 ? -4.075 48.133 27.999 1.00 46.76 199 GLU C O 1
ATOM 5001 N N . LEU C 1 201 ? -3.514 50.007 26.913 1.00 45.00 200 LEU C N 1
ATOM 5002 C CA . LEU C 1 201 ? -2.104 49.608 26.885 1.00 42.15 200 LEU C CA 1
ATOM 5003 C C . LEU C 1 201 ? -1.580 49.361 28.297 1.00 43.48 200 LEU C C 1
ATOM 5004 O O . LEU C 1 201 ? -0.946 48.323 28.546 1.00 44.35 200 LEU C O 1
ATOM 5009 N N . PRO C 1 202 ? -1.866 50.284 29.237 1.00 45.20 201 PRO C N 1
ATOM 5010 C CA . PRO C 1 202 ? -1.463 50.036 30.614 1.00 46.81 201 PRO C CA 1
ATOM 5011 C C . PRO C 1 202 ? -1.886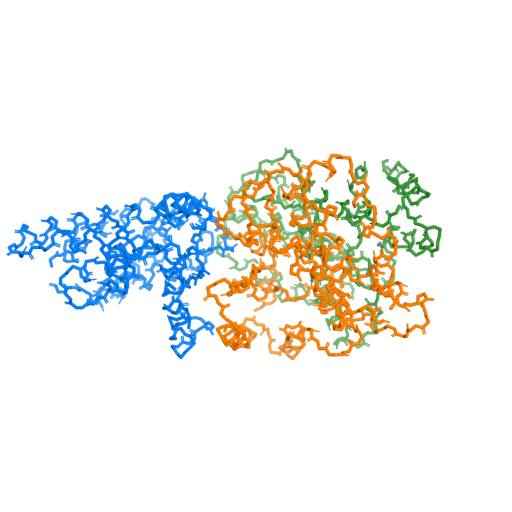 48.655 31.116 1.00 47.38 201 PRO C C 1
ATOM 5012 O O . PRO C 1 202 ? -1.030 47.895 31.576 1.00 45.66 201 PRO C O 1
ATOM 5016 N N . GLN C 1 203 ? -3.170 48.308 30.965 1.00 49.23 202 GLN C N 1
ATOM 5017 C CA . GLN C 1 203 ? -3.662 47.011 31.454 1.00 51.10 202 GLN C CA 1
ATOM 5018 C C . GLN C 1 203 ? -3.005 45.832 30.746 1.00 48.86 202 GLN C C 1
ATOM 5019 O O . GLN C 1 203 ? -2.549 44.883 31.405 1.00 46.84 202 GLN C O 1
ATOM 5025 N N . LEU C 1 204 ? -2.945 45.903 29.414 1.00 46.43 203 LEU C N 1
ATOM 5026 C CA . LEU C 1 204 ? -2.394 44.811 28.606 1.00 44.94 203 LEU C CA 1
ATOM 5027 C C . LEU C 1 204 ? -0.933 44.601 28.931 1.00 43.81 203 LEU C C 1
ATOM 5028 O O . LEU C 1 204 ? -0.442 43.462 29.004 1.00 42.57 203 LEU C O 1
ATOM 5033 N N . THR C 1 205 ? -0.232 45.711 29.113 1.00 43.20 204 THR C N 1
ATOM 5034 C CA . THR C 1 205 ? 1.194 45.658 29.368 1.00 43.42 204 THR C CA 1
ATOM 5035 C C . THR C 1 205 ? 1.449 44.900 30.665 1.00 46.87 204 THR C C 1
ATOM 5036 O O . THR C 1 205 ? 2.325 44.029 30.711 1.00 46.70 204 THR C O 1
ATOM 5040 N N . THR C 1 206 ? 0.648 45.189 31.697 1.00 47.96 205 THR C N 1
ATOM 5041 C CA . THR C 1 206 ? 0.77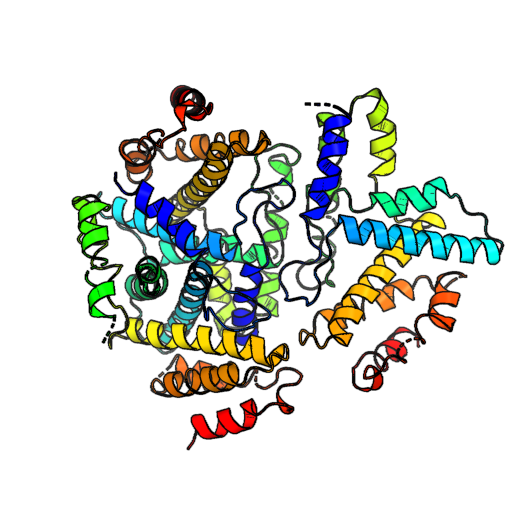8 44.491 32.991 1.00 50.10 205 THR C CA 1
ATOM 5042 C C . THR C 1 206 ? 0.536 43.005 32.833 1.00 49.73 205 THR C C 1
ATOM 5043 O O . THR C 1 206 ? 1.270 42.190 33.380 1.00 51.26 205 THR C O 1
ATOM 5047 N N . GLU C 1 207 ? -0.509 42.673 32.082 1.00 50.21 206 GLU C N 1
ATOM 5048 C CA . GLU C 1 207 ? -0.897 41.287 31.843 1.00 52.23 206 GLU C CA 1
ATOM 5049 C C . GLU C 1 207 ? 0.176 40.510 31.102 1.00 52.22 206 GLU C C 1
ATOM 5050 O O . GLU C 1 207 ? 0.473 39.376 31.459 1.00 53.43 206 GLU C O 1
ATOM 5056 N N . ILE C 1 208 ? 0.766 41.122 30.075 1.00 51.72 207 ILE C N 1
ATOM 5057 C CA . ILE C 1 208 ? 1.743 40.425 29.224 1.00 51.32 207 ILE C CA 1
ATOM 5058 C C . ILE C 1 208 ? 3.073 40.229 29.935 1.00 53.50 207 ILE C C 1
ATOM 5059 O O . ILE C 1 208 ? 3.702 39.189 29.786 1.00 53.90 207 ILE C O 1
ATOM 5064 N N . THR C 1 209 ? 3.492 41.219 30.719 1.00 56.49 208 THR C N 1
ATOM 5065 C CA . THR C 1 209 ? 4.821 41.190 31.346 1.00 60.41 208 THR C CA 1
ATOM 5066 C C . THR C 1 209 ? 4.876 40.651 32.795 1.00 64.39 208 THR C C 1
ATOM 5067 O O . THR C 1 209 ? 5.854 40.884 33.506 1.00 66.65 208 THR C O 1
ATOM 5071 N N . THR C 1 210 ? 3.856 39.918 33.230 1.00 68.33 209 THR C N 1
ATOM 5072 C CA . THR C 1 210 ? 3.840 39.351 34.590 1.00 72.05 209 THR C CA 1
ATOM 5073 C C . THR C 1 210 ? 3.043 38.039 34.663 1.00 74.91 209 THR C C 1
ATOM 5074 O O . THR C 1 210 ? 3.496 37.063 35.285 1.00 77.05 209 THR C O 1
ATOM 5078 N N . LYS C 1 211 ? 1.854 38.036 34.046 1.00 76.26 210 LYS C N 1
ATOM 5079 C CA . LYS C 1 211 ? 0.936 36.881 34.036 1.00 78.38 210 LYS C CA 1
ATOM 5080 C C . LYS C 1 211 ? 1.506 35.675 33.285 1.00 79.43 210 LYS C C 1
ATOM 5081 O O . LYS C 1 211 ? 1.700 35.730 32.068 1.00 78.68 210 LYS C O 1
#

Foldseek 3Di:
DEVVVVVVLLVVQQVAWPPPDDDFPDIAGNQRLLVQLLVQLVVLQVLCVVVVDDDPVVLLNLQSNQACSLCSPPDDDLFDDDPADPVNNVSVVVSLVLLVCLVPPPPPVCSVVSNVSNDHSQDPPPSNVSSQLSSLVSQLVRLVVRVVVPNPDCSSVRSNLVSLLSLLVVVPRSSVCCVPPPVVVCPPPPNVVDCVVVSNVVSND/DVVVVVVLLVVQQVAWAPPDADFPDIAGNQRLLVQLLVQLVVLQVQCVVVVHDDDNVLLNLQSNQACSLCSPQDAHLFDPDPQDPVNNVSVVVSLVLLVCLVPPPDPVCSVVSNVSNPNSLDPDPSNVSSVLSSLVVQLVRLVVRQLVVPPDCRSVRSNLVSLLSLVVVCPRSSVCCVVPPVVVCVDPSNVVGCCVVSVVVSVVVD/DECVVVVVLLVVQQVAWPPPPDDFPDIAGNNRLLVQLLVQLVVLQVLCVVVVDDDPVVLLNLQSNQQCSLVSPPVSCVRSLCLLVCLVPYPPPVCSVVSNVSNDHQLDPPPSSVSSQLSSLVSQLVRLVVRVVVVNPPCVSVVSNLVSLLSLLVSVPRSSVCCVPPPVVVCVDPPVVVDCCVVSNCVSNPD

Organism: Listeria innocua serovar 6a (strain ATCC BAA-680 / CLIP 11262) (NCBI:txid272626)

CATH classification: 1.10.3210.10

B-factor: mean 36.89, std 13.87, range [5.38, 90.44]

Sequence (602 aa):
GGIHQYFQSLSDLENIYRCPGKFKYQEEHSVAEHSYKVTSIAQFFGAVEEDAGNEEVNWRALYEKALNHDYSEELFIGDIKTPVKKYATTELRELSEVEESTKNFISREIPATFQPIYRHLLKEGKDSTLEGKILAISDKVDLLYESFGEIQKGNPENNIFVEIYSSEALATIYEEYREASVKYFLKEILPDLAEKGIEKTELPQQLTTEITTGIHQYFQSLSDLENIYRCPGKFKYQQEHSVAEHSYKVTSIAQFFGAVEEEDAGNEVNWRALYEKALNHDYSELFIGDIKTPVKYATTELRELSEVEESTKNFISREIPATFQPIYRHLLKEGKDSTLEGKILAISDKVDLLYESFGEIQKGNPENIFVEIYSSEALATIYEEYRREASVKYFLKEILPDLAEKGIEKTELPQLTTEITTKAGGIHQYFQSLSDLENIYRCCPGKFKYQEEHSVAEHSYKVTSIAQFFGAVEEDAGNEVNWRALYEKALNHDYSELFIELSEVEESTKNFISREIPATFQPIIYRRHLLKEGKDSTLEGKILAISDKVDLLYESFGEIQKGNPENIFVEIYSEEALATIYEEYREASVKYFLKEILPDLAEKGIEKTELPQLTTEITTK

Solvent-accessible surface area: 26885 Å² total

Secondary structure (DSSP, 8-state):
--HHHHHHHHHHGGG-BSS-SS--SS--BHHHHHHHHHHHHHHHHHHHHHTT----HHHHHHHHHHTTGGGGTS----S-SSS--HHHH--HHHHH--HHHHHHHS-GGGHHHHHHHHS---SSSHHHHHHHHHHHHHHHHHHHHHHHTT---THHHHHHHHHHHHHHTT---HHHHIIIIITT---STTGGGSSHHHHHHHHH-/-HHHHHHHHHHTTS-BSS-SS--SS--BHHHHHHHHHHHHHHHHHHHHHTT----HHHHHHHHHHTTGGGGTS----S-SSSS-HHHH--HHHHH--HHHHHHHS-GGGHHHHHHHHS---SSSHHHHHHHHHHHHHHHHHHHHHHHTT-S-THHHHHHHHHHHHHHHT---HHHHIIIIITT---STTGGGSSHHHHHHHHHHH-/--HHHHHHHHHHTTSSBSSTTS--S---BHHHHHHHHHHHHHHHHHHHHHTT----HHHHHHHHHHTTGGGGT---HHHHH--HHHHHHHS-GGGHHHHHHHHS---SSSHHHHHHHHHHHHHHHHHHHHHHHTT---THHHHHHHHHHHHHHTT---HHHHIIIIITT---STTGGGSSHHHHHHHHTT-